Protein AF-A0A956CCH1-F1 (afdb_monomer)

Sequence (397 aa):
MNDLAISIGLFGVAGTAALAYLGRAVFAGRLRSARIERGGSSWLLGRDVQEVGYFALQPFAGACVRLGVGANAITGLSLVLGAAAGVAIALGHLGLAGVLAALSFLGDALDGMVARASGTASNAGELLDAVVDRLVEFFLFAGIYYYLAYTRIGSSLTLLALLGSFMVSHTTAEAERLGVDAPRGLMRRAERAVYMTVGVSAVPIAHWLAARAGASVWIGDLPLFISLGLVGIISNVSTVLRVRAVARSESESERDSKKVVATNGLSLRLLGRHQVAAIVATCIDFGTMVALVELLSVPPELATAVGAVVGGLTNFFMGRRWVFSAESGALPRQALRYALVSLASAGWNTLGEYVVVRALGVQYLLGRIAVAVCVSIGWNFPLHRSFVFGEAKEQTT

Radius of gyration: 37.04 Å; Cα contacts (8 Å, |Δi|>4): 438; chains: 1; bounding box: 84×89×87 Å

Structure (mmCIF, N/CA/C/O backbone):
data_AF-A0A956CCH1-F1
#
_entry.id   AF-A0A956CCH1-F1
#
loop_
_atom_site.group_PDB
_atom_site.id
_atom_site.type_symbol
_atom_site.label_atom_id
_atom_site.label_alt_id
_atom_site.label_comp_id
_atom_site.label_asym_id
_atom_site.label_entity_id
_atom_site.label_seq_id
_atom_site.pdbx_PDB_ins_code
_atom_site.Cartn_x
_atom_site.Cartn_y
_atom_site.Cartn_z
_atom_site.occupancy
_atom_site.B_iso_or_equiv
_atom_site.auth_seq_id
_atom_site.auth_comp_id
_atom_site.auth_asym_id
_atom_site.auth_atom_id
_atom_site.pdbx_PDB_model_num
ATOM 1 N N . MET A 1 1 ? -5.390 15.257 -24.911 1.00 61.72 1 MET A N 1
ATOM 2 C CA . MET A 1 1 ? -5.977 16.507 -24.367 1.00 61.72 1 MET A CA 1
ATOM 3 C C . MET A 1 1 ? -6.985 16.233 -23.254 1.00 61.72 1 MET A C 1
ATOM 5 O O . MET A 1 1 ? -6.911 16.918 -22.244 1.00 61.72 1 MET A O 1
ATOM 9 N N . ASN A 1 2 ? -7.849 15.216 -23.379 1.00 87.62 2 ASN A N 1
ATOM 10 C CA . ASN A 1 2 ? -8.858 14.897 -22.356 1.00 87.62 2 ASN A CA 1
ATOM 11 C C . ASN A 1 2 ? -8.252 14.548 -20.983 1.00 87.62 2 ASN A C 1
ATOM 13 O O . ASN A 1 2 ? -8.661 15.138 -19.991 1.00 87.62 2 ASN A O 1
ATOM 17 N N . ASP A 1 3 ? -7.224 13.693 -20.916 1.00 92.12 3 ASP A N 1
ATOM 18 C CA . ASP A 1 3 ? -6.605 13.319 -19.629 1.00 92.12 3 ASP A CA 1
ATOM 19 C C . ASP A 1 3 ? -5.969 14.496 -18.880 1.00 92.12 3 ASP A C 1
ATOM 21 O O . ASP A 1 3 ? -6.078 14.580 -17.662 1.00 92.12 3 ASP A O 1
ATOM 25 N N . LEU A 1 4 ? -5.359 15.448 -19.593 1.00 95.12 4 LEU A N 1
ATOM 26 C CA . LEU A 1 4 ? -4.789 16.648 -18.976 1.00 95.12 4 LEU A CA 1
ATOM 27 C C . LEU A 1 4 ? -5.873 17.495 -18.298 1.00 95.12 4 LEU A C 1
ATOM 29 O O . LEU A 1 4 ? -5.703 17.915 -17.156 1.00 95.12 4 LEU A O 1
ATOM 33 N N . ALA A 1 5 ? -6.986 17.735 -18.997 1.00 96.19 5 ALA A N 1
ATOM 34 C CA . ALA A 1 5 ? -8.102 18.503 -18.456 1.00 96.19 5 ALA A CA 1
ATOM 35 C C . ALA A 1 5 ? -8.724 17.803 -17.239 1.00 96.19 5 ALA A C 1
ATOM 37 O O . ALA A 1 5 ? -9.024 18.462 -16.246 1.00 96.19 5 ALA A O 1
ATOM 38 N N . ILE A 1 6 ? -8.851 16.472 -17.290 1.00 96.25 6 ILE A N 1
ATOM 39 C CA . ILE A 1 6 ? -9.349 15.665 -16.171 1.00 96.25 6 ILE A CA 1
ATOM 40 C C . ILE A 1 6 ? -8.405 15.769 -14.965 1.00 96.25 6 ILE A C 1
ATOM 42 O O . ILE A 1 6 ? -8.871 16.049 -13.864 1.00 96.25 6 ILE A O 1
ATOM 46 N N . SER A 1 7 ? -7.090 15.624 -15.160 1.00 96.06 7 SER A N 1
ATOM 47 C CA . SER A 1 7 ? -6.101 15.776 -14.085 1.00 96.06 7 SER A CA 1
ATOM 48 C C . SER A 1 7 ? -6.140 17.164 -13.447 1.00 96.06 7 SER A C 1
ATOM 50 O O . SER A 1 7 ? -6.172 17.278 -12.223 1.00 96.06 7 SER A O 1
ATOM 52 N N . ILE A 1 8 ? -6.177 18.228 -14.257 1.00 95.75 8 ILE A N 1
ATOM 53 C CA . ILE A 1 8 ? -6.291 19.605 -13.752 1.00 95.75 8 ILE A CA 1
ATOM 54 C C . ILE A 1 8 ? -7.601 19.778 -12.977 1.00 95.75 8 ILE A C 1
ATOM 56 O O . ILE A 1 8 ? -7.595 20.355 -11.892 1.00 95.75 8 ILE A O 1
ATOM 60 N N . GLY A 1 9 ? -8.708 19.243 -13.498 1.00 95.88 9 GLY A N 1
ATOM 61 C CA . GLY A 1 9 ? -10.004 19.251 -12.827 1.00 95.88 9 GLY A CA 1
ATOM 62 C C . GLY A 1 9 ? -9.962 18.549 -11.470 1.00 95.88 9 GLY A C 1
ATOM 63 O O . GLY A 1 9 ? -10.432 19.110 -10.485 1.00 95.88 9 GLY A O 1
ATOM 64 N N . LEU A 1 10 ? -9.337 17.372 -11.386 1.00 95.00 10 LEU A N 1
ATOM 65 C CA . LEU A 1 10 ? -9.191 16.613 -10.143 1.00 95.00 10 LEU A CA 1
ATOM 66 C C . LEU A 1 10 ? -8.398 17.389 -9.083 1.00 95.00 10 LEU A C 1
ATOM 68 O O . LEU A 1 10 ? -8.865 17.532 -7.951 1.00 95.00 10 LEU A O 1
ATOM 72 N N . PHE A 1 11 ? -7.231 17.937 -9.441 1.00 95.06 11 PHE A N 1
ATOM 73 C CA . PHE A 1 11 ? -6.452 18.773 -8.519 1.00 95.06 11 PHE A CA 1
ATOM 74 C C . PHE A 1 11 ? -7.181 20.072 -8.161 1.00 95.06 11 PHE A C 1
ATOM 76 O O . PHE A 1 11 ? -7.090 20.521 -7.020 1.00 95.06 11 PHE A O 1
ATOM 83 N N . GLY A 1 12 ? -7.943 20.647 -9.094 1.00 95.12 12 GLY A N 1
ATOM 84 C CA . GLY A 1 12 ? -8.810 21.796 -8.845 1.00 95.12 12 GLY A CA 1
ATOM 85 C C . GLY A 1 12 ? -9.878 21.489 -7.795 1.00 95.12 12 GLY A C 1
ATOM 86 O O . GLY A 1 12 ? -9.995 22.217 -6.812 1.00 95.12 12 GLY A O 1
ATOM 87 N N . VAL A 1 13 ? -10.598 20.372 -7.935 1.00 93.19 13 VAL A N 1
ATOM 88 C CA . VAL A 1 13 ? -11.593 19.917 -6.949 1.00 93.19 13 VAL A CA 1
ATOM 89 C C . VAL A 1 13 ? -10.937 19.681 -5.586 1.00 93.19 13 VAL A C 1
ATOM 91 O O . VAL A 1 13 ? -11.406 20.223 -4.585 1.00 93.19 13 VAL A O 1
ATOM 94 N N . ALA A 1 14 ? -9.810 18.967 -5.533 1.00 89.81 14 ALA A N 1
ATOM 95 C CA . ALA A 1 14 ? -9.080 18.742 -4.284 1.00 89.81 14 ALA A CA 1
ATOM 96 C C . ALA A 1 14 ? -8.616 20.060 -3.628 1.00 89.81 14 ALA A C 1
ATOM 98 O O . ALA A 1 14 ? -8.777 20.251 -2.421 1.00 89.81 14 ALA A O 1
ATOM 99 N N . GLY A 1 15 ? -8.100 21.000 -4.426 1.00 90.56 15 GLY A N 1
ATOM 100 C CA . GLY A 1 15 ? -7.677 22.323 -3.971 1.00 90.56 15 GLY A CA 1
ATOM 101 C C . GLY A 1 15 ? -8.838 23.164 -3.441 1.00 90.56 15 GLY A C 1
ATOM 102 O O . GLY A 1 15 ? -8.721 23.767 -2.377 1.00 90.56 15 GLY A O 1
ATOM 103 N N . THR A 1 16 ? -9.988 23.160 -4.121 1.00 91.25 16 THR A N 1
ATOM 104 C CA . THR A 1 16 ? -11.188 23.870 -3.646 1.00 91.25 16 THR A CA 1
ATOM 105 C C . THR A 1 16 ? -11.715 23.299 -2.332 1.00 91.25 16 THR A C 1
ATOM 107 O O . THR A 1 16 ? -12.058 24.073 -1.440 1.00 91.25 16 THR A O 1
ATOM 110 N N . ALA A 1 17 ? -11.706 21.974 -2.155 1.00 87.88 17 ALA A N 1
ATOM 111 C CA . ALA A 1 17 ? -12.078 21.340 -0.891 1.00 87.88 17 ALA A CA 1
ATOM 112 C C . ALA A 1 17 ? -11.123 21.736 0.250 1.00 87.88 17 ALA A C 1
ATOM 114 O O . ALA A 1 17 ? -11.574 22.066 1.350 1.00 87.88 17 ALA A O 1
ATOM 115 N N . ALA A 1 18 ? -9.814 21.772 -0.020 1.00 87.69 18 ALA A N 1
ATOM 116 C CA . ALA A 1 18 ? -8.814 22.217 0.948 1.00 87.69 18 ALA A CA 1
ATOM 117 C C . ALA A 1 18 ? -8.996 23.695 1.331 1.00 87.69 18 ALA A C 1
ATOM 119 O O . ALA A 1 18 ? -8.994 24.026 2.516 1.00 87.69 18 ALA A O 1
ATOM 120 N N . LEU A 1 19 ? -9.224 24.581 0.356 1.00 89.38 19 LEU A N 1
ATOM 121 C CA . LEU A 1 19 ? -9.487 26.003 0.602 1.00 89.38 19 LEU A CA 1
ATOM 122 C C . LEU A 1 19 ? -10.789 26.225 1.381 1.00 89.38 19 LEU A C 1
ATOM 124 O O . LEU A 1 19 ? -10.812 27.022 2.318 1.00 89.38 19 LEU A O 1
ATOM 128 N N . ALA A 1 20 ? -11.855 25.495 1.045 1.00 88.19 20 ALA A N 1
ATOM 129 C CA . ALA A 1 20 ? -13.118 25.548 1.775 1.00 88.19 20 ALA A CA 1
ATOM 130 C C . ALA A 1 20 ? -12.941 25.112 3.238 1.00 88.19 20 ALA A C 1
ATOM 132 O O . ALA A 1 20 ? -13.473 25.755 4.147 1.00 88.19 20 ALA A O 1
ATOM 133 N N . TYR A 1 21 ? -12.150 24.062 3.480 1.00 86.94 21 TYR A N 1
ATOM 134 C CA . TYR A 1 21 ? -11.826 23.628 4.835 1.00 86.94 21 TYR A CA 1
ATOM 135 C C . TYR A 1 21 ? -10.979 24.655 5.592 1.00 86.94 21 TYR A C 1
ATOM 137 O O . TYR A 1 21 ? -11.279 24.947 6.746 1.00 86.94 21 TYR A O 1
ATOM 145 N N . LEU A 1 22 ? -9.963 25.248 4.956 1.00 85.88 22 LEU A N 1
ATOM 146 C CA . LEU A 1 22 ? -9.158 26.312 5.565 1.00 85.88 22 LEU A CA 1
ATOM 147 C C . LEU A 1 22 ? -10.027 27.516 5.948 1.00 85.88 22 LEU A C 1
ATOM 149 O O . LEU A 1 22 ? -9.922 28.009 7.070 1.00 85.88 22 LEU A O 1
ATOM 153 N N . GLY A 1 23 ? -10.942 27.935 5.069 1.00 85.25 23 GLY A N 1
ATOM 154 C CA . GLY A 1 23 ? -11.928 28.973 5.373 1.00 85.25 23 GLY A CA 1
ATOM 155 C C . GLY A 1 23 ? -12.781 28.602 6.586 1.00 85.25 23 GLY A C 1
ATOM 156 O O . GLY A 1 23 ? -12.879 29.371 7.540 1.00 85.25 23 GLY A O 1
ATOM 157 N N . ARG A 1 24 ? -13.328 27.383 6.621 1.00 86.50 24 ARG A N 1
ATOM 158 C CA . ARG A 1 24 ? -14.061 26.885 7.793 1.00 86.50 24 ARG A CA 1
ATOM 159 C C . ARG A 1 24 ? -13.201 26.901 9.060 1.00 86.50 24 ARG A C 1
ATOM 161 O O . ARG A 1 24 ? -13.691 27.331 10.096 1.00 86.50 24 ARG A O 1
ATOM 168 N N . ALA A 1 25 ? -11.951 26.454 8.993 1.00 84.62 25 ALA A N 1
ATOM 169 C CA . ALA A 1 25 ? -11.060 26.397 10.147 1.00 84.62 25 ALA A CA 1
ATOM 170 C C . ALA A 1 25 ? -10.792 27.790 10.737 1.00 84.62 25 ALA A C 1
ATOM 172 O O . ALA A 1 25 ? -10.711 27.922 11.958 1.00 84.62 25 ALA A O 1
ATOM 173 N N . VAL A 1 26 ? -10.709 28.816 9.883 1.00 85.50 26 VAL A N 1
ATOM 174 C CA . VAL A 1 26 ? -10.549 30.220 10.284 1.00 85.50 26 VAL A CA 1
ATOM 175 C C . VAL A 1 26 ? -11.845 30.796 10.869 1.00 85.50 26 VAL A C 1
ATOM 177 O O . VAL A 1 26 ? -11.799 31.430 11.918 1.00 85.50 26 VAL A O 1
ATOM 180 N N . PHE A 1 27 ? -12.997 30.573 10.227 1.00 85.12 27 PHE A N 1
ATOM 181 C CA . PHE A 1 27 ? -14.254 31.249 10.592 1.00 85.12 27 PHE A CA 1
ATOM 182 C C . PHE A 1 27 ? -15.129 30.497 11.606 1.00 85.12 27 PHE A C 1
ATOM 184 O O . PHE A 1 27 ? -15.832 31.122 12.394 1.00 85.12 27 PHE A O 1
ATOM 191 N N . ALA A 1 28 ? -15.115 29.166 11.588 1.00 82.56 28 ALA A N 1
ATOM 192 C CA . ALA A 1 28 ? -15.991 28.299 12.386 1.00 82.56 28 ALA A CA 1
ATOM 193 C C . ALA A 1 28 ? -15.219 27.323 13.297 1.00 82.56 28 ALA A C 1
ATOM 195 O O . ALA A 1 28 ? -15.831 26.499 13.979 1.00 82.56 28 ALA A O 1
ATOM 196 N N . GLY A 1 29 ? -13.885 27.404 13.311 1.00 81.12 29 GLY A N 1
ATOM 197 C CA . GLY A 1 29 ? -13.014 26.512 14.071 1.00 81.12 29 GLY A CA 1
ATOM 198 C C . GLY A 1 29 ? -12.752 25.163 13.389 1.00 81.12 29 GLY A C 1
ATOM 199 O O . GLY A 1 29 ? -13.386 24.777 12.403 1.00 81.12 29 GLY A O 1
ATOM 200 N N . ARG A 1 30 ? -11.766 24.430 13.919 1.00 77.94 30 ARG A N 1
ATOM 201 C CA . ARG A 1 30 ? -11.321 23.132 13.381 1.00 77.94 30 ARG A CA 1
ATOM 202 C C . ARG A 1 30 ? -12.300 22.004 13.700 1.00 77.94 30 ARG A C 1
ATOM 204 O O . ARG A 1 30 ? -12.888 21.962 14.782 1.00 77.94 30 ARG A O 1
ATOM 211 N N . LEU A 1 31 ? -12.412 21.040 12.787 1.00 70.38 31 LEU A N 1
ATOM 212 C CA . LEU A 1 31 ? -13.157 19.806 13.031 1.00 70.38 31 LEU A CA 1
ATOM 213 C C . LEU A 1 31 ? -12.367 18.895 13.977 1.00 70.38 31 LEU A C 1
ATOM 215 O O . LEU A 1 31 ? -11.509 18.128 13.553 1.00 70.38 31 LEU A O 1
ATOM 219 N N . ARG A 1 32 ? -12.684 18.942 15.273 1.00 64.00 32 ARG A N 1
ATOM 220 C CA . ARG A 1 32 ? -12.162 17.964 16.233 1.00 64.00 32 ARG A CA 1
ATOM 221 C C . ARG A 1 32 ? -12.930 16.658 16.089 1.00 64.00 32 ARG A C 1
ATOM 223 O O . ARG A 1 32 ? -14.084 16.564 16.501 1.00 64.00 32 ARG A O 1
ATOM 230 N N . SER A 1 33 ? -12.299 15.646 15.500 1.00 61.84 33 SER A N 1
ATOM 231 C CA . SER A 1 33 ? -12.826 14.282 15.526 1.00 61.84 33 SER A CA 1
ATOM 232 C C . SER A 1 33 ? -11.968 13.406 16.438 1.00 61.84 33 SER A C 1
ATOM 234 O O . SER A 1 33 ? -10.746 13.327 16.296 1.00 61.84 33 SER A O 1
ATOM 236 N N . ALA A 1 34 ? -12.620 12.675 17.347 1.00 56.56 34 ALA A N 1
ATOM 237 C CA . ALA A 1 34 ? -11.957 11.767 18.286 1.00 56.56 34 ALA A CA 1
ATOM 238 C C . ALA A 1 34 ? -11.166 10.629 17.596 1.00 56.56 34 ALA A C 1
ATOM 240 O O . ALA A 1 34 ? -10.420 9.905 18.257 1.00 56.56 34 ALA A O 1
ATOM 241 N N . ARG A 1 35 ? -11.340 10.436 16.276 1.00 61.88 35 ARG A N 1
ATOM 242 C CA . ARG A 1 35 ? -10.569 9.496 15.447 1.00 61.88 35 ARG A CA 1
ATOM 243 C C . ARG A 1 35 ? -9.243 10.100 14.981 1.00 61.88 35 ARG A C 1
ATOM 245 O O . ARG A 1 35 ? -8.232 9.418 15.081 1.00 61.88 35 ARG A O 1
ATOM 252 N N . ILE A 1 36 ? -9.226 11.356 14.525 1.00 59.16 36 ILE A N 1
ATOM 253 C CA . ILE A 1 36 ? -7.994 12.052 14.095 1.00 59.16 36 ILE A CA 1
ATOM 254 C C . ILE A 1 36 ? -7.072 12.292 15.301 1.00 59.16 36 ILE A C 1
ATOM 256 O O . ILE A 1 36 ? -5.852 12.151 15.204 1.00 59.16 36 ILE A O 1
ATOM 260 N N . GLU A 1 37 ? -7.657 12.554 16.472 1.00 59.38 37 GLU A N 1
ATOM 261 C CA . GLU A 1 37 ? -6.903 12.699 17.722 1.00 59.38 37 GLU A CA 1
ATOM 262 C C . GLU A 1 37 ? -6.264 11.376 18.185 1.00 59.38 37 GLU A C 1
ATOM 264 O O . GLU A 1 37 ? -5.106 11.378 18.603 1.00 59.38 37 GLU A O 1
ATOM 269 N N . ARG A 1 38 ? -6.961 10.236 18.036 1.00 53.22 38 ARG A N 1
ATOM 270 C CA . ARG A 1 38 ? -6.444 8.898 18.400 1.00 53.22 38 ARG A CA 1
ATOM 271 C C . ARG A 1 38 ? -5.533 8.265 17.343 1.00 53.22 38 ARG A C 1
ATOM 273 O O . ARG A 1 38 ? -4.590 7.561 17.696 1.00 53.22 38 ARG A O 1
ATOM 280 N N . GLY A 1 39 ? -5.787 8.517 16.059 1.00 55.28 39 GLY A N 1
ATOM 281 C CA . GLY A 1 39 ? -5.059 7.923 14.933 1.00 55.28 39 GLY A CA 1
ATOM 282 C C . GLY A 1 39 ? -3.636 8.459 14.763 1.00 55.28 39 GLY A C 1
ATOM 283 O O . GLY A 1 39 ? -2.799 7.800 14.150 1.00 55.28 39 GLY A O 1
ATOM 284 N N . GLY A 1 40 ? -3.324 9.629 15.328 1.00 54.72 40 GLY A N 1
ATOM 285 C CA . GLY A 1 40 ? -2.026 10.292 15.182 1.00 54.72 40 GLY A CA 1
ATOM 286 C C . GLY A 1 40 ? -1.770 10.802 13.757 1.00 54.72 40 GLY A C 1
ATOM 287 O O . GLY A 1 40 ? -2.307 10.275 12.783 1.00 54.72 40 GLY A O 1
ATOM 288 N N . SER A 1 41 ? -0.933 11.828 13.626 1.00 56.06 41 SER A N 1
ATOM 289 C CA . SER A 1 41 ? -0.461 12.335 12.333 1.00 56.06 41 SER A CA 1
ATOM 290 C C . SER A 1 41 ? 0.747 11.548 11.839 1.00 56.06 41 SER A C 1
ATOM 292 O O . SER A 1 41 ? 1.597 11.148 12.635 1.00 56.06 41 SER A O 1
ATOM 294 N N . SER A 1 42 ? 0.835 11.362 10.526 1.00 61.81 42 SER A N 1
ATOM 295 C CA . SER A 1 42 ? 2.090 11.021 9.855 1.00 61.81 42 SER A CA 1
ATOM 296 C C . SER A 1 42 ? 2.764 12.295 9.356 1.00 61.81 42 SER A C 1
ATOM 298 O O . SER A 1 42 ? 2.157 13.367 9.359 1.00 61.81 42 SER A O 1
ATOM 300 N N . TRP A 1 43 ? 4.017 12.172 8.926 1.00 55.88 43 TRP A N 1
ATOM 301 C CA . TRP A 1 43 ? 4.762 13.258 8.302 1.00 55.88 43 TRP A CA 1
ATOM 302 C C . TRP A 1 43 ? 4.056 13.814 7.052 1.00 55.88 43 TRP A C 1
ATOM 304 O O . TRP A 1 43 ? 4.167 15.010 6.804 1.00 55.88 43 TRP A O 1
ATOM 314 N N . LEU A 1 44 ? 3.284 12.995 6.313 1.00 57.22 44 LEU A N 1
ATOM 315 C CA . LEU A 1 44 ? 2.642 13.435 5.063 1.00 57.22 44 LEU A CA 1
ATOM 316 C C . LEU A 1 44 ? 1.105 13.532 5.105 1.00 57.22 44 LEU A C 1
ATOM 318 O O . LEU A 1 44 ? 0.548 14.540 4.676 1.00 57.22 44 LEU A O 1
ATOM 322 N N . LEU A 1 45 ? 0.396 12.551 5.681 1.00 68.06 45 LEU A N 1
ATOM 323 C CA . LEU A 1 45 ? -1.021 12.720 6.053 1.00 68.06 45 LEU A CA 1
ATOM 324 C C . LEU A 1 45 ? -1.094 13.395 7.426 1.00 68.06 45 LEU A C 1
ATOM 326 O O . LEU A 1 45 ? -1.352 12.767 8.461 1.00 68.06 45 LEU A O 1
ATOM 330 N N . GLY A 1 46 ? -0.805 14.696 7.415 1.00 71.75 46 GLY A N 1
ATOM 331 C CA . GLY A 1 46 ? -0.984 15.569 8.566 1.00 71.75 46 GLY A CA 1
ATOM 332 C C . GLY A 1 46 ? -2.452 15.633 8.993 1.00 71.75 46 GLY A C 1
ATOM 333 O O . GLY A 1 46 ? -3.359 15.300 8.224 1.00 71.75 46 GLY A O 1
ATOM 334 N N . ARG A 1 47 ? -2.694 16.085 10.229 1.00 74.94 47 ARG A N 1
ATOM 335 C CA . ARG A 1 47 ? -4.061 16.242 10.760 1.00 74.94 47 ARG A CA 1
ATOM 336 C C . ARG A 1 47 ? -4.925 17.094 9.834 1.00 74.94 47 ARG A C 1
ATOM 338 O O . ARG A 1 47 ? -6.050 16.709 9.548 1.00 74.94 47 ARG A O 1
ATOM 345 N N . ASP A 1 48 ? -4.357 18.167 9.291 1.00 77.38 48 ASP A N 1
ATOM 346 C CA . ASP A 1 48 ? -5.074 19.095 8.415 1.00 77.38 48 ASP A CA 1
ATOM 347 C C . ASP A 1 48 ? -5.631 18.393 7.162 1.00 77.38 48 ASP A C 1
ATOM 349 O O . ASP A 1 48 ? -6.791 18.581 6.815 1.00 77.38 48 ASP A O 1
ATOM 353 N N . VAL A 1 49 ? -4.855 17.507 6.522 1.00 78.69 49 VAL A N 1
ATOM 354 C CA . VAL A 1 49 ? -5.292 16.767 5.319 1.00 78.69 49 VAL A CA 1
ATOM 355 C C . VAL A 1 49 ? -6.416 15.780 5.647 1.00 78.69 49 VAL A C 1
ATOM 357 O O . VAL A 1 49 ? -7.374 15.646 4.885 1.00 78.69 49 VAL A O 1
ATOM 360 N N . GLN A 1 50 ? -6.331 15.105 6.796 1.00 79.75 50 GLN A N 1
ATOM 361 C CA . GLN A 1 50 ? -7.387 14.195 7.254 1.00 79.75 50 GLN A CA 1
ATOM 362 C C . GLN A 1 50 ? -8.682 14.949 7.564 1.00 79.75 50 GLN A C 1
ATOM 364 O O . GLN A 1 50 ? -9.770 14.471 7.242 1.00 79.75 50 GLN A O 1
ATOM 369 N N . GLU A 1 51 ? -8.571 16.134 8.166 1.00 83.12 51 GLU A N 1
ATOM 370 C CA . GLU A 1 51 ? -9.716 16.984 8.471 1.00 83.12 51 GLU A CA 1
ATOM 371 C C . GLU A 1 51 ? -10.399 17.500 7.192 1.00 83.12 51 GLU A C 1
ATOM 373 O O . GLU A 1 51 ? -11.629 17.479 7.129 1.00 83.12 51 GLU A O 1
ATOM 378 N N . VAL A 1 52 ? -9.633 17.868 6.152 1.00 85.38 52 VAL A N 1
ATOM 379 C CA . VAL A 1 52 ? -10.175 18.221 4.821 1.00 85.38 52 VAL A CA 1
ATOM 380 C C . VAL A 1 52 ? -10.994 17.066 4.246 1.00 85.38 52 VAL A C 1
ATOM 382 O O . VAL A 1 52 ? -12.133 17.268 3.826 1.00 85.38 52 VAL A O 1
ATOM 385 N N . GLY A 1 53 ? -10.437 15.849 4.241 1.00 84.44 53 GLY A N 1
ATOM 386 C CA . GLY A 1 53 ? -11.130 14.668 3.721 1.00 84.44 53 GLY A CA 1
ATOM 387 C C . GLY A 1 53 ? -12.417 14.369 4.490 1.00 84.44 53 GLY A C 1
ATOM 388 O O . GLY A 1 53 ? -13.468 14.152 3.890 1.00 84.44 53 GLY A O 1
ATOM 389 N N . TYR A 1 54 ? -12.366 14.439 5.822 1.00 85.00 54 TYR A N 1
ATOM 390 C CA . TYR A 1 54 ? -13.539 14.216 6.665 1.00 85.00 54 TYR A CA 1
ATOM 391 C C . TYR A 1 54 ? -14.618 15.281 6.443 1.00 85.00 54 TYR A C 1
ATOM 393 O O . TYR A 1 54 ? -15.796 14.947 6.332 1.00 85.00 54 TYR A O 1
ATOM 401 N N . PHE A 1 55 ? -14.221 16.553 6.333 1.00 86.81 55 PHE A N 1
ATOM 402 C CA . PHE A 1 55 ? -15.121 17.658 6.006 1.00 86.81 55 PHE A CA 1
ATOM 403 C C . PHE A 1 55 ? -15.820 17.441 4.664 1.00 86.81 55 PHE A C 1
ATOM 405 O O . PHE A 1 55 ? -17.041 17.569 4.581 1.00 86.81 55 PHE A O 1
ATOM 412 N N . ALA A 1 56 ? -15.051 17.079 3.634 1.00 88.06 56 ALA A N 1
ATOM 413 C CA . ALA A 1 56 ? -15.575 16.842 2.297 1.00 88.06 56 ALA A CA 1
ATOM 414 C C . ALA A 1 56 ? -16.558 15.663 2.272 1.00 88.06 56 ALA A C 1
ATOM 416 O O . ALA A 1 56 ? -17.584 15.752 1.606 1.00 88.06 56 ALA A O 1
ATOM 417 N N . LEU A 1 57 ? -16.284 14.589 3.022 1.00 90.44 57 LEU A N 1
ATOM 418 C CA . LEU A 1 57 ? -17.096 13.366 3.032 1.00 90.44 57 LEU A CA 1
ATOM 419 C C . LEU A 1 57 ? -18.314 13.412 3.959 1.00 90.44 57 LEU A C 1
ATOM 421 O O . LEU A 1 57 ? -19.291 12.707 3.714 1.00 90.44 57 LEU A O 1
ATOM 425 N N . GLN A 1 58 ? -18.299 14.237 5.005 1.00 90.06 58 GLN A N 1
ATOM 426 C CA . GLN A 1 58 ? -19.387 14.325 5.983 1.00 90.06 58 GLN A CA 1
ATOM 427 C C . GLN A 1 58 ? -20.795 14.525 5.377 1.00 90.06 58 GLN A C 1
ATOM 429 O O . GLN A 1 58 ? -21.706 13.803 5.799 1.00 90.06 58 GLN A O 1
ATOM 434 N N . PRO A 1 59 ? -21.030 15.438 4.407 1.00 90.50 59 PRO A N 1
ATOM 435 C CA . PRO A 1 59 ? -22.354 15.576 3.795 1.00 90.50 59 PRO A CA 1
ATOM 436 C C . PRO A 1 59 ? -22.778 14.321 3.021 1.00 90.50 59 PRO A C 1
ATOM 438 O O . PRO A 1 59 ? -23.946 13.934 3.084 1.00 90.50 59 PRO A O 1
ATOM 441 N N . PHE A 1 60 ? -21.838 13.648 2.353 1.00 92.75 60 PHE A N 1
ATOM 442 C CA . PHE A 1 60 ? -22.106 12.414 1.613 1.00 92.75 60 PHE A CA 1
ATOM 443 C C . PHE A 1 60 ? -22.428 11.254 2.552 1.00 92.75 60 PHE A C 1
ATOM 445 O O . PHE A 1 60 ? -23.393 10.536 2.313 1.00 92.75 60 PHE A O 1
ATOM 452 N N . ALA A 1 61 ? -21.709 11.127 3.671 1.00 92.12 61 ALA A N 1
ATOM 453 C CA . ALA A 1 61 ? -22.012 10.124 4.689 1.00 92.12 61 ALA A CA 1
ATOM 454 C C . ALA A 1 61 ? -23.441 10.296 5.225 1.00 92.12 61 ALA A C 1
ATOM 456 O O . ALA A 1 61 ? -24.201 9.332 5.289 1.00 92.12 61 ALA A O 1
ATOM 457 N N . GLY A 1 62 ? -23.842 11.534 5.539 1.00 91.00 62 GLY A N 1
ATOM 458 C CA . GLY A 1 62 ? -25.207 11.835 5.976 1.00 91.00 62 GLY A CA 1
ATOM 459 C C . GLY A 1 62 ? -26.265 11.520 4.913 1.00 91.00 62 GLY A C 1
ATOM 460 O O . GLY A 1 62 ? -27.331 11.004 5.246 1.00 91.00 62 GLY A O 1
ATOM 461 N N . ALA A 1 63 ? -25.976 11.792 3.638 1.00 93.06 63 ALA A N 1
ATOM 462 C CA . ALA A 1 63 ? -26.865 11.447 2.531 1.00 93.06 63 ALA A CA 1
ATOM 463 C C . ALA A 1 63 ? -27.017 9.925 2.366 1.00 93.06 63 ALA A C 1
ATOM 465 O O . ALA A 1 63 ? -28.143 9.442 2.282 1.00 93.06 63 ALA A O 1
ATOM 466 N N . CYS A 1 64 ? -25.919 9.164 2.399 1.00 93.38 64 CYS A N 1
ATOM 467 C CA . CYS A 1 64 ? -25.943 7.700 2.313 1.00 93.38 64 CYS A CA 1
ATOM 468 C C . CYS A 1 64 ? -26.775 7.068 3.435 1.00 93.38 64 CYS A C 1
ATOM 470 O O . CYS A 1 64 ? -27.604 6.204 3.157 1.00 93.38 64 CYS A O 1
ATOM 472 N N . VAL A 1 65 ? -26.616 7.545 4.675 1.00 93.19 65 VAL A N 1
ATOM 473 C CA . VAL A 1 65 ? -27.404 7.072 5.827 1.00 93.19 65 VAL A CA 1
ATOM 474 C C . VAL A 1 65 ? -28.896 7.350 5.624 1.00 93.19 65 VAL A C 1
ATOM 476 O O . VAL A 1 65 ? -29.719 6.466 5.837 1.00 93.19 65 VAL A O 1
ATOM 479 N N . ARG A 1 66 ? -29.264 8.553 5.158 1.00 93.56 66 ARG A N 1
ATOM 480 C CA . ARG A 1 66 ? -30.670 8.912 4.880 1.00 93.56 66 ARG A CA 1
ATOM 481 C C . ARG A 1 66 ? -31.286 8.089 3.749 1.00 93.56 66 ARG A C 1
ATOM 483 O O . ARG A 1 66 ? -32.478 7.815 3.788 1.00 93.56 66 ARG A O 1
ATOM 490 N N . LEU A 1 67 ? -30.484 7.725 2.751 1.00 93.69 67 LEU A N 1
ATOM 491 C CA . LEU A 1 67 ? -30.903 6.918 1.605 1.00 93.69 67 LEU A CA 1
ATOM 492 C C . LEU A 1 67 ? -30.875 5.406 1.887 1.00 93.69 67 LEU A C 1
ATOM 494 O O . LEU A 1 67 ? -31.243 4.628 1.013 1.00 93.69 67 LEU A O 1
ATOM 498 N N . GLY A 1 68 ? -30.435 4.975 3.075 1.00 91.56 68 GLY A N 1
ATOM 499 C CA . GLY A 1 68 ? -30.334 3.556 3.426 1.00 91.56 68 GLY A CA 1
ATOM 500 C C . GLY A 1 68 ? -29.252 2.797 2.650 1.00 91.56 68 GLY A C 1
ATOM 501 O O . GLY A 1 68 ? -29.337 1.578 2.511 1.00 91.56 68 GLY A O 1
ATOM 502 N N . VAL A 1 69 ? -28.236 3.491 2.127 1.00 93.69 69 VAL A N 1
ATOM 503 C CA . VAL A 1 69 ? -27.117 2.856 1.417 1.00 93.69 69 VAL A CA 1
ATOM 504 C C . VAL A 1 69 ? -26.212 2.162 2.435 1.00 93.69 69 VAL A C 1
ATOM 506 O O . VAL A 1 69 ? -25.624 2.813 3.297 1.00 93.69 69 VAL A O 1
ATOM 509 N N . GLY A 1 70 ? -26.091 0.837 2.338 1.00 91.38 70 GLY A N 1
ATOM 510 C CA . GLY A 1 70 ? -25.263 0.045 3.250 1.00 91.38 70 GLY A CA 1
ATOM 511 C C . GLY A 1 70 ? -23.758 0.231 3.022 1.00 91.38 70 GLY A C 1
ATOM 512 O O . GLY A 1 70 ? -23.313 0.370 1.884 1.00 91.38 70 GLY A O 1
ATOM 513 N N . ALA A 1 71 ? -22.964 0.156 4.096 1.00 93.25 71 ALA A N 1
ATOM 514 C CA . ALA A 1 71 ? -21.502 0.292 4.039 1.00 93.25 71 ALA A CA 1
ATOM 515 C C . ALA A 1 71 ? -20.853 -0.712 3.067 1.00 93.25 71 ALA A C 1
ATOM 517 O O . ALA A 1 71 ? -20.107 -0.304 2.188 1.00 93.25 71 ALA A O 1
ATOM 518 N N . ASN A 1 72 ? -21.245 -1.991 3.114 1.00 93.19 72 ASN A N 1
ATOM 519 C CA . ASN A 1 72 ? -20.706 -3.023 2.216 1.00 93.19 72 ASN A CA 1
ATOM 520 C C . ASN A 1 72 ? -20.958 -2.728 0.724 1.00 93.19 72 ASN A C 1
ATOM 522 O O . ASN A 1 72 ? -20.176 -3.151 -0.126 1.00 93.19 72 ASN A O 1
ATOM 526 N N . ALA A 1 73 ? -22.044 -2.020 0.386 1.00 93.62 73 ALA A N 1
ATOM 527 C CA . ALA A 1 73 ? -22.313 -1.616 -0.994 1.00 93.62 73 ALA A CA 1
ATOM 528 C C . ALA A 1 73 ? -21.334 -0.525 -1.452 1.00 93.62 73 ALA A C 1
ATOM 530 O O . ALA A 1 73 ? -20.874 -0.550 -2.592 1.00 93.62 73 ALA A O 1
ATOM 531 N N . ILE A 1 74 ? -20.981 0.394 -0.548 1.00 95.62 74 ILE A N 1
ATOM 532 C CA . ILE A 1 74 ? -19.962 1.421 -0.785 1.00 95.62 74 ILE A CA 1
ATOM 533 C C . ILE A 1 74 ? -18.592 0.753 -0.944 1.00 95.62 74 ILE A C 1
ATOM 535 O O . ILE A 1 74 ? -17.927 1.009 -1.942 1.00 95.62 74 ILE A O 1
ATOM 539 N N . THR A 1 75 ? -18.224 -0.181 -0.062 1.00 94.88 75 THR A N 1
ATOM 540 C CA . THR A 1 75 ? -16.984 -0.970 -0.175 1.00 94.88 75 THR A CA 1
ATOM 541 C C . THR A 1 75 ? -16.909 -1.722 -1.514 1.00 94.88 75 THR A C 1
ATOM 543 O O . THR A 1 75 ? -15.891 -1.694 -2.206 1.00 94.88 75 THR A O 1
ATOM 546 N N . GLY A 1 76 ? -18.010 -2.352 -1.944 1.00 95.75 76 GLY A N 1
ATOM 547 C CA . GLY A 1 76 ? -18.096 -3.025 -3.244 1.00 95.75 76 GLY A CA 1
ATOM 548 C C . GLY A 1 76 ? -17.938 -2.073 -4.435 1.00 95.75 76 GLY A C 1
ATOM 549 O O . GLY A 1 76 ? -17.234 -2.393 -5.393 1.00 95.75 76 GLY A O 1
ATOM 550 N N . LEU A 1 77 ? -18.533 -0.879 -4.371 1.00 96.31 77 LEU A N 1
ATOM 551 C CA . LEU A 1 77 ? -18.339 0.159 -5.385 1.00 96.31 77 LEU A CA 1
ATOM 552 C C . LEU A 1 77 ? -16.877 0.630 -5.426 1.00 96.31 77 LEU A C 1
ATOM 554 O O . LEU A 1 77 ? -16.312 0.757 -6.512 1.00 96.31 77 LEU A O 1
ATOM 558 N N . SER A 1 78 ? -16.241 0.822 -4.267 1.00 95.88 78 SER A N 1
ATOM 559 C CA . SER A 1 78 ? -14.822 1.184 -4.163 1.00 95.88 78 SER A CA 1
ATOM 560 C C . SER A 1 78 ? -13.914 0.150 -4.829 1.00 95.88 78 SER A C 1
ATOM 562 O O . SER A 1 78 ? -12.957 0.537 -5.503 1.00 95.88 78 SER A O 1
ATOM 564 N N . LEU A 1 79 ? -14.234 -1.146 -4.715 1.00 97.44 79 LEU A N 1
ATOM 565 C CA . LEU A 1 79 ? -13.521 -2.220 -5.413 1.00 97.44 79 LEU A CA 1
ATOM 566 C C . LEU A 1 79 ? -13.633 -2.086 -6.935 1.00 97.44 79 LEU A C 1
ATOM 568 O O . LEU A 1 79 ? -12.621 -2.142 -7.634 1.00 97.44 79 LEU A O 1
ATOM 572 N N . VAL A 1 80 ? -14.853 -1.895 -7.447 1.00 98.19 80 VAL A N 1
ATOM 573 C CA . VAL A 1 80 ? -15.105 -1.750 -8.891 1.00 98.19 80 VAL A CA 1
ATOM 574 C C . VAL A 1 80 ? -14.383 -0.523 -9.443 1.00 98.19 80 VAL A C 1
ATOM 576 O O . VAL A 1 80 ? -13.725 -0.613 -10.478 1.00 98.19 80 VAL A O 1
ATOM 579 N N . LEU A 1 81 ? -14.449 0.606 -8.734 1.00 98.19 81 LEU A N 1
ATOM 580 C CA . LEU A 1 81 ? -13.751 1.834 -9.111 1.00 98.19 81 LEU A CA 1
ATOM 581 C C . LEU A 1 81 ? -12.229 1.656 -9.089 1.00 98.19 81 LEU A C 1
ATOM 583 O O . LEU A 1 81 ? -11.557 2.097 -10.017 1.00 98.19 81 LEU A O 1
ATOM 587 N N . GLY A 1 82 ? -11.682 0.969 -8.082 1.00 97.88 82 GLY A N 1
ATOM 588 C CA . GLY A 1 82 ? -10.251 0.671 -7.991 1.00 97.88 82 GLY A CA 1
ATOM 589 C C . GLY A 1 82 ? -9.760 -0.261 -9.104 1.00 97.88 82 GLY A C 1
ATOM 590 O O . GLY A 1 82 ? -8.717 -0.013 -9.710 1.00 97.88 82 GLY A O 1
ATOM 591 N N . ALA A 1 83 ? -10.538 -1.293 -9.440 1.00 98.44 83 ALA A N 1
ATOM 592 C CA . ALA A 1 83 ? -10.253 -2.175 -10.569 1.00 98.44 83 ALA A CA 1
ATOM 593 C C . ALA A 1 83 ? -10.306 -1.419 -11.907 1.00 98.44 83 ALA A C 1
ATOM 595 O O . ALA A 1 83 ? -9.389 -1.531 -12.723 1.00 98.44 83 ALA A O 1
ATOM 596 N N . ALA A 1 84 ? -11.339 -0.595 -12.109 1.00 98.56 84 ALA A N 1
ATOM 597 C CA . ALA A 1 84 ? -11.472 0.255 -13.288 1.00 98.56 84 ALA A CA 1
ATOM 598 C C . ALA A 1 84 ? -10.326 1.275 -13.394 1.00 98.56 84 ALA A C 1
ATOM 600 O O . ALA A 1 84 ? -9.819 1.505 -14.490 1.00 98.56 84 ALA A O 1
ATOM 601 N N . ALA A 1 85 ? -9.870 1.834 -12.268 1.00 98.50 85 ALA A N 1
ATOM 602 C CA . ALA A 1 85 ? -8.688 2.687 -12.221 1.00 98.50 85 ALA A CA 1
ATOM 603 C C . ALA A 1 85 ? -7.442 1.922 -12.684 1.00 98.50 85 ALA A C 1
ATOM 605 O O . ALA A 1 85 ? -6.736 2.406 -13.559 1.00 98.50 85 ALA A O 1
ATOM 606 N N . GLY A 1 86 ? -7.209 0.706 -12.178 1.00 98.38 86 GLY A N 1
ATOM 607 C CA . GLY A 1 86 ? -6.106 -0.154 -12.623 1.00 98.38 86 GLY A CA 1
ATOM 608 C C . GLY A 1 86 ? -6.111 -0.409 -14.135 1.00 98.38 86 GLY A C 1
ATOM 609 O O . GLY A 1 86 ? -5.085 -0.247 -14.796 1.00 98.38 86 GLY A O 1
ATOM 610 N N . VAL A 1 87 ? -7.276 -0.727 -14.708 1.00 98.56 87 VAL A N 1
ATOM 611 C CA . VAL A 1 87 ? -7.436 -0.900 -16.164 1.00 98.56 87 VAL A CA 1
ATOM 612 C C . VAL A 1 87 ? -7.162 0.405 -16.915 1.00 98.56 87 VAL A C 1
ATOM 614 O O . VAL A 1 87 ? -6.422 0.401 -17.896 1.00 98.56 87 VAL A O 1
ATOM 617 N N . ALA A 1 88 ? -7.701 1.534 -16.447 1.00 98.31 88 ALA A N 1
ATOM 618 C CA . ALA A 1 88 ? -7.455 2.838 -17.057 1.00 98.31 88 ALA A CA 1
ATOM 619 C C . ALA A 1 88 ? -5.963 3.213 -17.035 1.00 98.31 88 ALA A C 1
ATOM 621 O O . ALA A 1 88 ? -5.464 3.740 -18.028 1.00 98.31 88 ALA A O 1
ATOM 622 N N . ILE A 1 89 ? -5.234 2.880 -15.959 1.00 98.44 89 ILE A N 1
ATOM 623 C CA . ILE A 1 89 ? -3.777 3.063 -15.897 1.00 98.44 89 ILE A CA 1
ATOM 624 C C . ILE A 1 89 ? -3.087 2.213 -16.960 1.00 98.44 89 ILE A C 1
ATOM 626 O O . ILE A 1 89 ? -2.295 2.751 -17.730 1.00 98.44 89 ILE A O 1
ATOM 630 N N . ALA A 1 90 ? -3.405 0.917 -17.038 1.00 97.94 90 ALA A N 1
ATOM 631 C CA . ALA A 1 90 ? -2.790 0.006 -18.007 1.00 97.94 90 ALA A CA 1
ATOM 632 C C . ALA A 1 90 ? -2.974 0.478 -19.459 1.00 97.94 90 ALA A C 1
ATOM 634 O O . ALA A 1 90 ? -2.083 0.300 -20.285 1.00 97.94 90 ALA A O 1
ATOM 635 N N . LEU A 1 91 ? -4.117 1.102 -19.759 1.00 97.19 91 LEU A N 1
ATOM 636 C CA . LEU A 1 91 ? -4.440 1.658 -21.076 1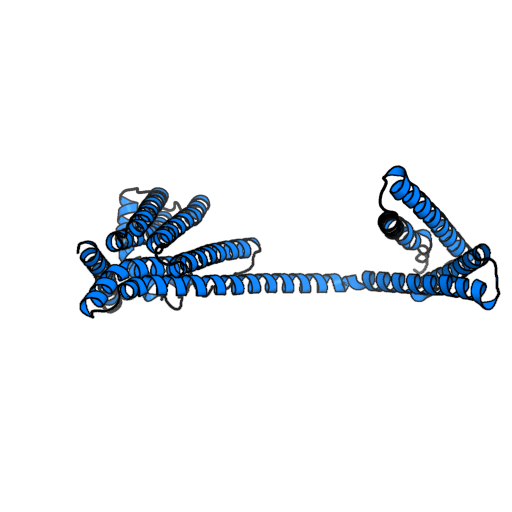.00 97.19 91 LEU A CA 1
ATOM 637 C C . LEU A 1 91 ? -3.868 3.070 -21.313 1.00 97.19 91 LEU A C 1
ATOM 639 O O . LEU A 1 91 ? -4.037 3.620 -22.398 1.00 97.19 91 LEU A O 1
ATOM 643 N N . GLY A 1 92 ? -3.202 3.671 -20.322 1.00 96.00 92 GLY A N 1
ATOM 644 C CA . GLY A 1 92 ? -2.610 5.010 -20.418 1.00 96.00 92 GLY A CA 1
ATOM 645 C C . GLY A 1 92 ? -3.589 6.174 -20.216 1.00 96.00 92 GLY A C 1
ATOM 646 O O . GLY A 1 92 ? -3.204 7.329 -20.396 1.00 96.00 92 GLY A O 1
ATOM 647 N N . HIS A 1 93 ? -4.829 5.911 -19.795 1.00 97.25 93 HIS A N 1
ATOM 648 C CA . HIS A 1 93 ? -5.838 6.927 -19.466 1.00 97.25 93 HIS A CA 1
ATOM 649 C C . HIS A 1 93 ? -5.662 7.451 -18.033 1.00 97.25 93 HIS A C 1
ATOM 651 O O . HIS A 1 93 ? -6.499 7.240 -17.153 1.00 97.25 93 HIS A O 1
ATOM 657 N N . LEU A 1 94 ? -4.524 8.099 -17.774 1.00 97.25 94 LEU A N 1
ATOM 658 C CA . LEU A 1 94 ? -4.061 8.405 -16.415 1.00 97.25 94 LEU A CA 1
ATOM 659 C C . LEU A 1 94 ? -4.873 9.492 -15.696 1.00 97.25 94 LEU A C 1
ATOM 661 O O . LEU A 1 94 ? -4.959 9.472 -14.469 1.00 97.25 94 LEU A O 1
ATOM 665 N N . GLY A 1 95 ? -5.496 10.418 -16.429 1.00 96.06 95 GLY A N 1
ATOM 666 C CA . GLY A 1 95 ? -6.370 11.430 -15.834 1.00 96.06 95 GLY A CA 1
ATOM 667 C C . GLY A 1 95 ? -7.656 10.794 -15.314 1.00 96.06 95 GLY A C 1
ATOM 668 O O . GLY A 1 95 ? -8.017 10.971 -14.149 1.00 96.06 95 GLY A O 1
ATOM 669 N N . LEU A 1 96 ? -8.309 9.980 -16.154 1.00 97.25 96 LEU A N 1
ATOM 670 C CA . LEU A 1 96 ? -9.472 9.182 -15.751 1.00 97.25 96 LEU A CA 1
ATOM 671 C C . LEU A 1 96 ? -9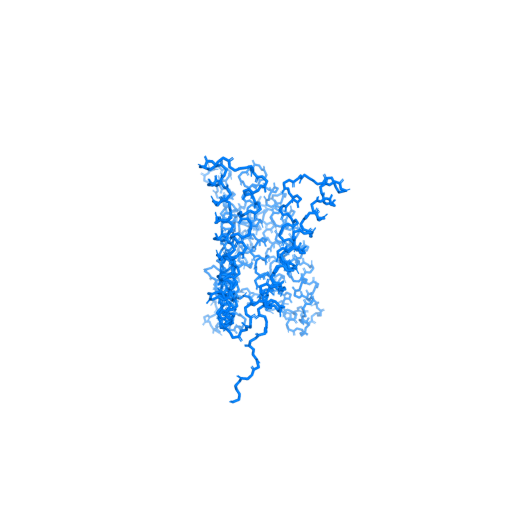.128 8.223 -14.603 1.00 97.25 96 LEU A C 1
ATOM 673 O O . LEU A 1 96 ? -9.868 8.151 -13.622 1.00 97.25 96 LEU A O 1
ATOM 677 N N . ALA A 1 97 ? -7.995 7.524 -14.698 1.00 98.00 97 ALA A N 1
ATOM 678 C CA . ALA A 1 97 ? -7.519 6.642 -13.641 1.00 98.00 97 ALA A CA 1
ATOM 679 C C . ALA A 1 97 ? -7.353 7.367 -12.303 1.00 98.00 97 ALA A C 1
ATOM 681 O O . ALA A 1 97 ? -7.754 6.837 -11.271 1.00 98.00 97 ALA A O 1
ATOM 682 N N . GLY A 1 98 ? -6.804 8.585 -12.324 1.00 97.12 98 GLY A N 1
ATOM 683 C CA . GLY A 1 98 ? -6.668 9.433 -11.146 1.00 97.12 98 GLY A CA 1
ATOM 684 C C . GLY A 1 98 ? -8.003 9.717 -10.46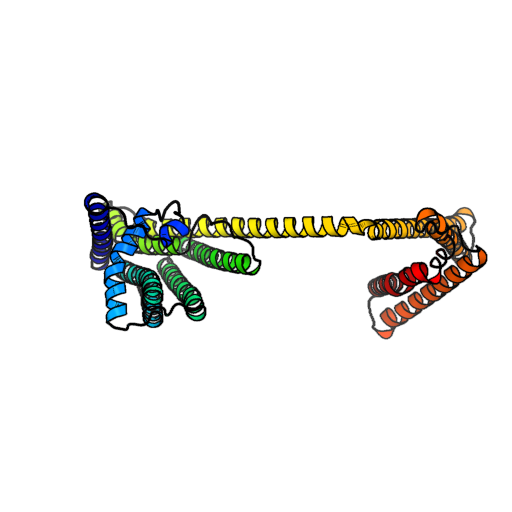1 1.00 97.12 98 GLY A C 1
ATOM 685 O O . GLY A 1 98 ? -8.120 9.572 -9.246 1.00 97.12 98 GLY A O 1
ATOM 686 N N . VAL A 1 99 ? -9.036 10.051 -11.241 1.00 97.31 99 VAL A N 1
ATOM 687 C CA . VAL A 1 99 ? -10.393 10.286 -10.718 1.00 97.31 99 VAL A CA 1
ATOM 688 C C . VAL A 1 99 ? -10.988 9.006 -10.139 1.00 97.31 99 VAL A C 1
ATOM 690 O O . VAL A 1 99 ? -11.502 9.025 -9.024 1.00 97.31 99 VAL A O 1
ATOM 693 N N . LEU A 1 100 ? -10.899 7.887 -10.861 1.00 98.25 100 LEU A N 1
ATOM 694 C CA . LEU A 1 100 ? -11.428 6.600 -10.402 1.00 98.25 100 LEU A CA 1
ATOM 695 C C . LEU A 1 100 ? -10.732 6.122 -9.118 1.00 98.25 100 LEU A C 1
ATOM 697 O O . LEU A 1 100 ? -11.404 5.691 -8.182 1.00 98.25 100 LEU A O 1
ATOM 701 N N . ALA A 1 101 ? -9.405 6.262 -9.039 1.00 97.62 101 ALA A N 1
ATOM 702 C CA . ALA A 1 101 ? -8.620 5.938 -7.851 1.00 97.62 101 ALA A CA 1
ATOM 703 C C . ALA A 1 101 ? -8.975 6.851 -6.668 1.00 97.62 101 ALA A C 1
ATOM 705 O O . ALA A 1 101 ? -9.166 6.362 -5.556 1.00 97.62 101 ALA A O 1
ATOM 706 N N . ALA A 1 102 ? -9.139 8.159 -6.904 1.00 95.75 102 ALA A N 1
ATOM 707 C CA . ALA A 1 102 ? -9.561 9.102 -5.872 1.00 95.75 102 ALA A CA 1
ATOM 708 C C . ALA A 1 102 ? -10.965 8.779 -5.340 1.00 95.75 102 ALA A C 1
ATOM 710 O O . ALA A 1 102 ? -11.171 8.779 -4.130 1.00 95.75 102 ALA A O 1
ATOM 711 N N . LEU A 1 103 ? -11.922 8.464 -6.219 1.00 96.00 103 LEU A N 1
ATOM 712 C CA . LEU A 1 103 ? -13.275 8.069 -5.817 1.00 96.00 103 LEU A CA 1
ATOM 713 C C . LEU A 1 103 ? -13.287 6.741 -5.052 1.00 96.00 103 LEU A C 1
ATOM 715 O O . LEU A 1 103 ? -13.996 6.636 -4.057 1.00 96.00 103 LEU A O 1
ATOM 719 N N . SER A 1 104 ? -12.485 5.758 -5.472 1.00 96.44 104 SER A N 1
ATOM 720 C CA . SER A 1 104 ? -12.306 4.493 -4.745 1.00 96.44 104 SER A CA 1
ATOM 721 C C . SER A 1 104 ? -11.743 4.732 -3.336 1.00 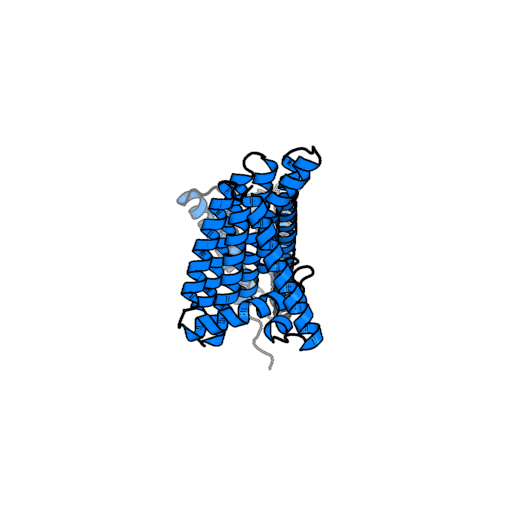96.44 104 SER A C 1
ATOM 723 O O . SER A 1 104 ? -12.328 4.276 -2.357 1.00 96.44 104 SER A O 1
ATOM 725 N N . PHE A 1 105 ? -10.680 5.536 -3.215 1.00 92.81 105 PHE A N 1
ATOM 726 C CA . PHE A 1 105 ? -10.077 5.897 -1.927 1.00 92.81 105 PHE A CA 1
ATOM 727 C C . PHE A 1 105 ? -11.030 6.689 -1.014 1.00 92.81 105 PHE A C 1
ATOM 729 O O . PHE A 1 105 ? -11.074 6.477 0.195 1.00 92.81 105 PHE A O 1
ATOM 736 N N . LEU A 1 106 ? -11.817 7.607 -1.577 1.00 92.50 106 LEU A N 1
ATOM 737 C CA . LEU A 1 106 ? -12.836 8.345 -0.830 1.00 92.50 106 LEU A CA 1
ATOM 738 C C . LEU A 1 106 ? -14.005 7.447 -0.403 1.00 92.50 106 LEU A C 1
ATOM 740 O O . LEU A 1 106 ? -14.560 7.657 0.675 1.00 92.50 106 LEU A O 1
ATOM 744 N N . GLY A 1 107 ? -14.368 6.459 -1.223 1.00 92.75 107 GLY A N 1
ATOM 745 C CA . GLY A 1 107 ? -15.398 5.469 -0.920 1.00 92.75 107 GLY A CA 1
ATOM 746 C C . GLY A 1 107 ? -15.039 4.593 0.282 1.00 92.75 107 GLY A C 1
ATOM 747 O O . GLY A 1 107 ? -15.889 4.385 1.140 1.00 92.75 107 GLY A O 1
ATOM 748 N N . ASP A 1 108 ? -13.780 4.170 0.391 1.00 90.81 108 ASP A N 1
ATOM 749 C CA . ASP A 1 108 ? -13.224 3.471 1.566 1.00 90.81 108 ASP A CA 1
ATOM 750 C C . ASP A 1 108 ? -13.340 4.319 2.849 1.00 90.81 108 ASP A C 1
ATOM 752 O O . ASP A 1 108 ? -13.856 3.903 3.880 1.00 90.81 108 ASP A O 1
ATOM 756 N N . ALA A 1 109 ? -12.992 5.606 2.789 1.00 89.81 109 ALA A N 1
ATOM 757 C CA . ALA A 1 109 ? -13.203 6.482 3.943 1.00 89.81 109 ALA A CA 1
ATOM 758 C C . ALA A 1 109 ? -14.701 6.675 4.283 1.00 89.81 109 ALA A C 1
ATOM 760 O O . ALA A 1 109 ? -15.067 6.807 5.461 1.00 89.81 109 ALA A O 1
ATOM 761 N N . LEU A 1 110 ? -15.561 6.709 3.259 1.00 93.19 110 LEU A N 1
ATOM 762 C CA . LEU A 1 110 ? -17.003 6.917 3.370 1.00 93.19 110 LEU A CA 1
ATOM 763 C C . LEU A 1 110 ? -17.727 5.705 3.969 1.00 93.19 110 LEU A C 1
ATOM 765 O O . LEU A 1 110 ? -18.600 5.901 4.820 1.00 93.19 110 LEU A O 1
ATOM 769 N N . ASP A 1 111 ? -17.380 4.477 3.578 1.00 93.19 111 ASP A N 1
ATOM 770 C CA . ASP A 1 111 ? -18.048 3.269 4.070 1.00 93.19 111 ASP A CA 1
ATOM 771 C C . ASP A 1 111 ? -17.923 3.135 5.596 1.00 93.19 111 ASP A C 1
ATOM 773 O O . ASP A 1 111 ? -18.920 2.906 6.289 1.00 93.19 111 ASP A O 1
ATOM 777 N N . GLY A 1 112 ? -16.756 3.460 6.153 1.00 90.06 112 GLY A N 1
ATOM 778 C CA . GLY A 1 112 ? -16.512 3.429 7.579 1.00 90.06 112 GLY A CA 1
ATOM 779 C C . GLY A 1 112 ? -17.276 4.536 8.298 1.00 90.06 112 GLY A C 1
ATOM 780 O O . GLY A 1 112 ? -17.717 4.347 9.435 1.00 90.06 112 GLY A O 1
ATOM 781 N N . MET A 1 113 ? -17.446 5.707 7.670 1.00 91.00 113 MET A N 1
ATOM 782 C CA . MET A 1 113 ? -18.298 6.773 8.214 1.00 91.00 113 MET A CA 1
ATOM 783 C C . MET A 1 113 ? -19.761 6.330 8.272 1.00 91.00 113 MET A C 1
ATOM 785 O O . MET A 1 113 ? -20.401 6.515 9.308 1.00 91.00 113 MET A O 1
ATOM 789 N N . VAL A 1 114 ? -20.263 5.699 7.208 1.00 93.81 114 VAL A N 1
ATOM 790 C CA . VAL A 1 114 ? -21.642 5.199 7.118 1.00 93.81 114 VAL A CA 1
ATOM 791 C C . VAL A 1 114 ? -21.886 4.046 8.091 1.00 93.81 114 VAL A C 1
ATOM 793 O O . VAL A 1 114 ? -22.890 4.072 8.802 1.00 93.81 114 VAL A O 1
ATOM 796 N N . ALA A 1 115 ? -20.964 3.086 8.206 1.00 93.06 115 ALA A N 1
ATOM 797 C CA . ALA A 1 115 ? -21.076 1.963 9.138 1.00 93.06 115 ALA A CA 1
ATOM 798 C C . ALA A 1 115 ? -21.190 2.431 10.596 1.00 93.06 115 ALA A C 1
ATOM 800 O O . ALA A 1 115 ? -22.010 1.922 11.361 1.00 93.06 115 ALA A O 1
ATOM 801 N N . ARG A 1 116 ? -20.397 3.442 10.982 1.00 90.56 116 ARG A N 1
ATOM 802 C CA . ARG A 1 116 ? -20.446 4.027 12.331 1.00 90.56 116 ARG A CA 1
ATOM 803 C C . ARG A 1 116 ? -21.706 4.852 12.560 1.00 90.56 116 ARG A C 1
ATOM 805 O O . ARG A 1 116 ? -22.322 4.721 13.611 1.00 90.56 116 ARG A O 1
ATOM 812 N N . ALA A 1 117 ? -22.089 5.687 11.595 1.00 90.75 117 ALA A N 1
ATOM 813 C CA . ALA A 1 117 ? -23.279 6.529 11.707 1.00 90.75 117 ALA A CA 1
ATOM 814 C C . ALA A 1 117 ? -24.583 5.712 11.724 1.00 90.75 117 ALA A C 1
ATOM 816 O O . ALA A 1 117 ? -25.543 6.124 12.366 1.00 90.75 117 ALA A O 1
ATOM 817 N N . SER A 1 118 ? -24.597 4.552 11.062 1.00 90.12 118 SER A N 1
ATOM 818 C CA . SER A 1 118 ? -25.756 3.649 10.996 1.00 90.12 118 SER A CA 1
ATOM 819 C C . SER A 1 118 ? -25.779 2.598 12.111 1.00 90.12 118 SER A C 1
ATOM 821 O O . SER A 1 118 ? -26.729 1.829 12.197 1.00 90.12 118 SER A O 1
ATOM 823 N N . GLY A 1 119 ? -24.735 2.517 12.946 1.00 90.69 119 GLY A N 1
ATOM 824 C CA . GLY A 1 119 ? -24.628 1.501 14.000 1.00 90.69 119 GLY A CA 1
ATOM 825 C C . GLY A 1 119 ? -24.421 0.068 13.489 1.00 90.69 119 GLY A C 1
ATOM 826 O O . GLY A 1 119 ? -24.671 -0.878 14.227 1.00 90.69 119 GLY A O 1
ATOM 827 N N . THR A 1 120 ? -23.961 -0.111 12.247 1.00 90.81 120 THR A N 1
ATOM 828 C CA . THR A 1 120 ? -23.793 -1.422 11.587 1.00 90.81 120 THR A CA 1
ATOM 829 C C . THR A 1 120 ? -22.332 -1.887 11.523 1.00 90.81 120 THR A C 1
ATOM 831 O O . THR A 1 120 ? -21.992 -2.762 10.725 1.00 90.81 120 THR A O 1
ATOM 834 N N . ALA A 1 121 ? -21.436 -1.281 12.309 1.00 90.06 121 ALA A N 1
ATOM 835 C CA . ALA A 1 121 ? -20.031 -1.682 12.373 1.00 90.06 121 ALA A CA 1
ATOM 836 C C . ALA A 1 121 ? -19.896 -3.114 12.925 1.00 90.06 121 ALA A C 1
ATOM 838 O O . ALA A 1 121 ? -20.506 -3.454 13.937 1.00 90.06 121 ALA A O 1
ATOM 839 N N . SER A 1 122 ? -19.103 -3.955 12.258 1.00 92.25 122 SER A N 1
ATOM 840 C CA . SER A 1 122 ? -18.927 -5.366 12.621 1.00 92.25 122 SER A CA 1
ATOM 841 C C . SER A 1 122 ? -17.542 -5.885 12.231 1.00 92.25 122 SER A C 1
ATOM 843 O O . SER A 1 122 ? -16.945 -5.387 11.277 1.00 92.25 122 SER A O 1
ATOM 845 N N . ASN A 1 123 ? -17.073 -6.939 12.907 1.00 91.00 123 ASN A N 1
ATOM 846 C CA . ASN A 1 123 ? -15.787 -7.587 12.602 1.00 91.00 123 ASN A CA 1
ATOM 847 C C . ASN A 1 123 ? -15.754 -8.173 11.179 1.00 91.00 123 ASN A C 1
ATOM 849 O O . ASN A 1 123 ? -14.720 -8.165 10.520 1.00 91.00 123 ASN A O 1
ATOM 853 N N . ALA A 1 124 ? -16.893 -8.675 10.685 1.00 91.31 124 ALA A N 1
ATOM 854 C CA . ALA A 1 124 ? -17.001 -9.172 9.313 1.00 91.31 124 ALA A CA 1
ATOM 855 C C . ALA A 1 124 ? -16.853 -8.037 8.285 1.00 91.31 124 ALA A C 1
ATOM 857 O O . ALA A 1 124 ? -16.204 -8.223 7.259 1.00 91.31 124 ALA A O 1
ATOM 858 N N . GLY A 1 125 ? -17.422 -6.861 8.577 1.00 90.31 125 GLY A N 1
ATOM 859 C CA . GLY A 1 125 ? -17.245 -5.660 7.761 1.00 90.31 125 GLY A CA 1
ATOM 860 C C . GLY A 1 125 ? -15.801 -5.160 7.763 1.00 90.31 125 GLY A C 1
ATOM 861 O O . GLY A 1 125 ? -15.287 -4.821 6.709 1.00 90.31 125 GLY A O 1
ATOM 862 N N . GLU A 1 126 ? -15.122 -5.190 8.911 1.00 89.69 126 GLU A N 1
ATOM 863 C CA . GLU A 1 126 ? -13.701 -4.824 9.020 1.00 89.69 126 GLU A CA 1
ATOM 864 C C . GLU A 1 126 ? -12.780 -5.784 8.247 1.00 89.69 126 GLU A C 1
ATOM 866 O O . GLU A 1 126 ? -11.822 -5.353 7.607 1.00 89.69 126 GLU A O 1
ATOM 871 N N . LEU A 1 127 ? -13.089 -7.086 8.236 1.00 90.69 127 LEU A N 1
ATOM 872 C CA . LEU A 1 127 ? -12.381 -8.052 7.392 1.00 90.69 127 LEU A CA 1
ATOM 873 C C . LEU A 1 127 ? -12.611 -7.782 5.896 1.00 90.69 127 LEU A C 1
ATOM 875 O O . LEU A 1 127 ? -11.660 -7.838 5.114 1.00 90.69 127 LEU A O 1
ATOM 879 N N . LEU A 1 128 ? -13.861 -7.512 5.496 1.00 92.44 128 LEU A N 1
ATOM 880 C CA . LEU A 1 128 ? -14.209 -7.171 4.112 1.00 92.44 128 LEU A CA 1
ATOM 881 C C . LEU A 1 128 ? -13.468 -5.903 3.658 1.00 92.44 128 LEU A C 1
ATOM 883 O O . LEU A 1 128 ? -12.787 -5.957 2.636 1.00 92.44 128 LEU A O 1
ATOM 887 N N . ASP A 1 129 ? -13.560 -4.853 4.479 1.00 91.12 129 ASP A N 1
ATOM 888 C CA . ASP A 1 129 ? -12.585 -3.782 4.716 1.00 91.12 129 ASP A CA 1
ATOM 889 C C . ASP A 1 129 ? -11.184 -4.089 4.199 1.00 91.12 129 ASP A C 1
ATOM 891 O O . ASP A 1 129 ? -10.793 -3.832 3.056 1.00 91.12 129 ASP A O 1
ATOM 895 N N . ALA A 1 130 ? -10.450 -4.777 5.068 1.00 89.56 130 ALA A N 1
ATOM 896 C CA . ALA A 1 130 ? -9.058 -5.109 4.873 1.00 89.56 130 ALA A CA 1
ATOM 897 C C . ALA A 1 130 ? -8.783 -5.791 3.522 1.00 89.56 130 ALA A C 1
ATOM 899 O O . ALA A 1 130 ? -7.807 -5.419 2.859 1.00 89.56 130 ALA A O 1
ATOM 900 N N . VAL A 1 131 ? -9.627 -6.751 3.117 1.00 92.19 131 VAL A N 1
ATOM 901 C CA . VAL A 1 131 ? -9.476 -7.550 1.887 1.00 92.19 131 VAL A CA 1
ATOM 902 C C . VAL A 1 131 ? -9.717 -6.723 0.626 1.00 92.19 131 VAL A C 1
ATOM 904 O O . VAL A 1 131 ? -8.863 -6.725 -0.263 1.00 92.19 131 VAL A O 1
ATOM 907 N N . VAL A 1 132 ? -10.842 -6.013 0.526 1.00 94.56 132 VAL A N 1
ATOM 908 C CA . VAL A 1 132 ? -11.179 -5.189 -0.652 1.00 94.56 132 VAL A CA 1
ATOM 909 C C . VAL A 1 132 ? -10.095 -4.161 -0.900 1.00 94.56 132 VAL A C 1
ATOM 911 O O . VAL A 1 132 ? -9.591 -3.991 -2.006 1.00 94.56 132 VAL A O 1
ATOM 914 N N . ASP A 1 133 ? -9.664 -3.552 0.179 1.00 91.94 133 ASP A N 1
ATOM 915 C CA . ASP A 1 133 ? -8.702 -2.487 0.192 1.00 91.94 133 ASP A CA 1
ATOM 916 C C . ASP A 1 133 ? -7.301 -3.057 -0.241 1.00 91.94 133 ASP A C 1
ATOM 918 O O . ASP A 1 133 ? -6.410 -2.325 -0.675 1.00 91.94 133 ASP A O 1
ATOM 922 N N . ARG A 1 134 ? -7.033 -4.382 -0.129 1.00 92.62 134 ARG A N 1
ATOM 923 C CA . ARG A 1 134 ? -5.821 -5.044 -0.693 1.00 92.62 134 ARG A CA 1
ATOM 924 C C . ARG A 1 134 ? -5.976 -5.288 -2.191 1.00 92.62 134 ARG A C 1
ATOM 926 O O . ARG A 1 134 ? -5.016 -5.122 -2.941 1.00 92.62 134 ARG A O 1
ATOM 933 N N . LEU A 1 135 ? -7.169 -5.699 -2.616 1.00 95.50 135 LEU A N 1
ATOM 934 C CA . LEU A 1 135 ? -7.484 -5.929 -4.025 1.00 95.50 135 LEU A CA 1
ATOM 935 C C . LEU A 1 135 ? -7.389 -4.626 -4.825 1.00 95.50 135 LEU A C 1
ATOM 937 O O . LEU A 1 135 ? -6.791 -4.620 -5.897 1.00 95.50 135 LEU A O 1
ATOM 941 N N . VAL A 1 136 ? -7.898 -3.517 -4.281 1.00 96.06 136 VAL A N 1
ATOM 942 C CA . VAL A 1 136 ? -7.778 -2.182 -4.888 1.00 96.06 136 VAL A CA 1
ATOM 943 C C . VAL A 1 136 ? -6.312 -1.792 -5.071 1.00 96.06 136 VAL A C 1
ATOM 945 O O . VAL A 1 136 ? -5.914 -1.451 -6.184 1.00 96.06 136 VAL A O 1
ATOM 948 N N . GLU A 1 137 ? -5.482 -1.897 -4.024 1.00 95.00 137 GLU A N 1
ATOM 949 C CA . GLU A 1 137 ? -4.041 -1.634 -4.150 1.00 95.00 137 GLU A CA 1
ATOM 950 C C . GLU A 1 137 ? -3.399 -2.518 -5.233 1.00 95.00 137 GLU A C 1
ATOM 952 O O . GLU A 1 137 ? -2.637 -2.015 -6.060 1.00 95.00 137 GLU A O 1
ATOM 957 N N . PHE A 1 138 ? -3.723 -3.817 -5.264 1.00 96.25 138 PHE A N 1
ATOM 958 C CA . PHE A 1 138 ? -3.217 -4.735 -6.284 1.00 96.25 138 PHE A CA 1
ATOM 959 C C . PHE A 1 138 ? -3.588 -4.287 -7.702 1.00 96.25 138 PHE A C 1
ATOM 961 O O . PHE A 1 138 ? -2.703 -4.222 -8.553 1.00 96.25 138 PHE A O 1
ATOM 968 N N . PHE A 1 139 ? -4.853 -3.940 -7.965 1.00 98.06 139 PHE A N 1
ATOM 969 C CA . PHE A 1 139 ? -5.281 -3.498 -9.295 1.00 98.06 139 PHE A CA 1
ATOM 970 C C . PHE A 1 139 ? -4.566 -2.222 -9.743 1.00 98.06 139 PHE A C 1
ATOM 972 O O . PHE A 1 139 ? -4.152 -2.134 -10.900 1.00 98.06 139 PHE A O 1
ATOM 979 N N . LEU A 1 140 ? -4.360 -1.264 -8.835 1.00 97.69 140 LEU A N 1
ATOM 980 C CA . LEU A 1 140 ? -3.602 -0.048 -9.133 1.00 97.69 140 LEU A CA 1
ATOM 981 C C . LEU A 1 140 ? -2.146 -0.371 -9.497 1.00 97.69 140 LEU A C 1
ATOM 983 O O . LEU A 1 140 ? -1.658 0.084 -10.531 1.00 97.69 140 LEU A O 1
ATOM 987 N N . PHE A 1 141 ? -1.456 -1.192 -8.697 1.00 98.00 141 PHE A N 1
ATOM 988 C CA . PHE A 1 141 ? -0.081 -1.604 -8.999 1.00 98.00 141 PHE A CA 1
ATOM 989 C C . PHE A 1 141 ? 0.020 -2.432 -10.282 1.00 98.00 141 PHE A C 1
ATOM 991 O O . PHE A 1 141 ? 0.950 -2.225 -11.056 1.00 98.00 141 PHE A O 1
ATOM 998 N N . ALA A 1 142 ? -0.924 -3.338 -10.539 1.00 98.00 142 ALA A N 1
ATOM 999 C CA . ALA A 1 142 ? -0.966 -4.118 -11.772 1.00 98.00 142 ALA A CA 1
ATOM 1000 C C . ALA A 1 142 ? -1.132 -3.205 -12.996 1.00 98.00 142 ALA A C 1
ATOM 1002 O O . ALA A 1 142 ? -0.405 -3.351 -13.977 1.00 98.00 142 ALA A O 1
ATOM 1003 N N . GLY A 1 143 ? -2.022 -2.212 -12.911 1.00 98.12 143 GLY A N 1
ATOM 1004 C CA . GLY A 1 143 ? -2.189 -1.200 -13.949 1.00 98.12 143 GLY A CA 1
ATOM 1005 C C . GLY A 1 143 ?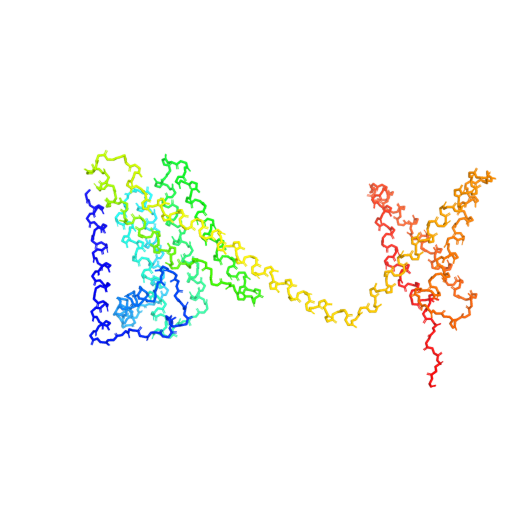 -0.896 -0.443 -14.242 1.00 98.12 143 GLY A C 1
ATOM 1006 O O . GLY A 1 143 ? -0.484 -0.323 -15.394 1.00 98.12 143 GLY A O 1
ATOM 1007 N N . ILE A 1 144 ? -0.212 0.002 -13.187 1.00 98.06 144 ILE A N 1
ATOM 1008 C CA . ILE A 1 144 ? 1.063 0.725 -13.291 1.00 98.06 144 ILE A CA 1
ATOM 1009 C C . ILE A 1 144 ? 2.174 -0.157 -13.860 1.00 98.06 144 ILE A C 1
ATOM 1011 O O . ILE A 1 144 ? 2.974 0.319 -14.661 1.00 98.06 144 ILE A O 1
ATOM 1015 N N . TYR A 1 145 ? 2.208 -1.437 -13.488 1.00 98.00 145 TYR A N 1
ATOM 1016 C CA . TYR A 1 145 ? 3.169 -2.398 -14.022 1.00 98.00 145 TYR A CA 1
ATOM 1017 C C . TYR A 1 145 ? 3.040 -2.509 -15.544 1.00 98.00 145 TYR A C 1
ATOM 1019 O O . TYR A 1 145 ? 4.041 -2.396 -16.247 1.00 98.00 145 TYR A O 1
ATOM 1027 N N . TYR A 1 146 ? 1.813 -2.663 -16.058 1.00 97.75 146 TYR A N 1
ATOM 1028 C CA . TYR A 1 146 ? 1.573 -2.720 -17.501 1.00 97.75 146 TYR A CA 1
ATOM 1029 C C . TYR A 1 146 ? 1.841 -1.381 -18.194 1.00 97.75 146 TYR A C 1
ATOM 1031 O O . TYR A 1 146 ? 2.453 -1.367 -19.260 1.00 97.75 146 TYR A O 1
ATOM 1039 N N . TYR A 1 147 ? 1.462 -0.258 -17.578 1.00 97.06 147 TYR A N 1
ATOM 1040 C CA . TYR A 1 147 ? 1.744 1.075 -18.115 1.00 97.06 147 TYR A CA 1
ATOM 1041 C C . TYR A 1 147 ? 3.253 1.335 -18.261 1.00 97.06 147 TYR A C 1
ATOM 1043 O O . TYR A 1 147 ? 3.712 1.806 -19.298 1.00 97.06 147 TYR A O 1
ATOM 1051 N N . LEU A 1 148 ? 4.049 0.966 -17.251 1.00 95.81 148 LEU A N 1
ATOM 1052 C CA . LEU A 1 148 ? 5.506 1.126 -17.248 1.00 95.81 148 LEU A CA 1
ATOM 1053 C C . LEU A 1 148 ? 6.258 -0.069 -17.858 1.00 95.81 148 LEU A C 1
ATOM 1055 O O . LEU A 1 148 ? 7.484 -0.145 -17.731 1.00 95.81 148 LEU A O 1
ATOM 1059 N N . ALA A 1 149 ? 5.573 -0.987 -18.549 1.00 94.38 149 ALA A N 1
ATOM 1060 C CA . ALA A 1 149 ? 6.192 -2.165 -19.167 1.00 94.38 149 ALA A CA 1
ATOM 1061 C C . ALA A 1 149 ? 7.228 -1.810 -20.248 1.00 94.38 149 ALA A C 1
ATOM 1063 O O . ALA A 1 149 ? 8.114 -2.609 -20.553 1.00 94.38 149 ALA A O 1
ATOM 1064 N N . TYR A 1 150 ? 7.175 -0.586 -20.781 1.00 90.69 150 TYR A N 1
ATOM 1065 C CA . TYR A 1 150 ? 8.164 -0.075 -21.728 1.00 90.69 150 TYR A CA 1
ATOM 1066 C C . TYR A 1 150 ? 9.566 0.097 -21.103 1.00 90.69 150 TYR A C 1
ATOM 1068 O O . TYR A 1 150 ? 10.561 0.115 -21.829 1.00 90.69 150 TYR A O 1
ATOM 1076 N N . THR A 1 151 ? 9.682 0.181 -19.766 1.00 89.44 151 THR A N 1
ATOM 1077 C CA . THR A 1 151 ? 10.970 0.176 -19.051 1.00 89.44 151 THR A CA 1
ATOM 1078 C C . THR A 1 151 ? 11.049 -0.950 -18.023 1.00 89.44 151 THR A C 1
ATOM 1080 O O . THR A 1 151 ? 10.232 -1.071 -17.109 1.00 89.44 151 THR A O 1
ATOM 1083 N N . ARG A 1 152 ? 12.138 -1.729 -18.079 1.00 90.12 152 ARG A N 1
ATOM 1084 C CA . ARG A 1 152 ? 12.414 -2.765 -17.064 1.00 90.12 152 ARG A CA 1
ATOM 1085 C C . ARG A 1 152 ? 12.503 -2.176 -15.654 1.00 90.12 152 ARG A C 1
ATOM 1087 O O . ARG A 1 152 ? 12.080 -2.820 -14.698 1.00 90.12 152 ARG A O 1
ATOM 1094 N N . ILE A 1 153 ? 13.029 -0.954 -15.533 1.00 89.81 153 ILE A N 1
ATOM 1095 C CA . ILE A 1 153 ? 13.171 -0.248 -14.255 1.00 89.81 153 ILE A CA 1
ATOM 1096 C C . ILE A 1 153 ? 11.796 0.094 -13.671 1.00 89.81 153 ILE A C 1
ATOM 1098 O O . ILE A 1 153 ? 11.558 -0.223 -12.510 1.00 89.81 153 ILE A O 1
ATOM 1102 N N . GLY A 1 154 ? 10.877 0.671 -14.455 1.00 90.06 154 GLY A N 1
ATOM 1103 C CA . GLY A 1 154 ? 9.542 1.035 -13.966 1.00 90.06 154 GLY A CA 1
ATOM 1104 C C . GLY A 1 154 ? 8.729 -0.176 -13.520 1.00 90.06 154 GLY A C 1
ATOM 1105 O O . GLY A 1 154 ? 8.180 -0.188 -12.417 1.00 90.06 154 GLY A O 1
ATOM 1106 N N . SER A 1 155 ? 8.756 -1.249 -14.312 1.00 92.25 155 SER A N 1
ATOM 1107 C CA . SER A 1 155 ? 8.129 -2.526 -13.946 1.00 92.25 155 SER A CA 1
ATOM 1108 C C . SER A 1 155 ? 8.720 -3.123 -12.661 1.00 92.25 155 SER A C 1
ATOM 1110 O O . SER A 1 155 ? 7.982 -3.496 -11.749 1.00 92.25 155 SER A O 1
ATOM 1112 N N . SER A 1 156 ? 10.052 -3.162 -12.542 1.00 92.81 156 SER A N 1
ATOM 1113 C CA . SER A 1 156 ? 10.734 -3.705 -11.355 1.00 92.81 156 SER A CA 1
ATOM 1114 C C . SER A 1 156 ? 10.459 -2.875 -10.099 1.00 92.81 156 SER A C 1
ATOM 1116 O O . SER A 1 156 ? 10.224 -3.431 -9.026 1.00 92.81 156 SER A O 1
ATOM 1118 N N . LEU A 1 157 ? 10.437 -1.546 -10.228 1.00 93.88 157 LEU A N 1
ATOM 1119 C CA . LEU A 1 157 ? 10.126 -0.637 -9.127 1.00 93.88 157 LEU A CA 1
ATOM 1120 C C . LEU A 1 157 ? 8.678 -0.813 -8.651 1.00 93.88 157 LEU A C 1
ATOM 1122 O O . LEU A 1 157 ? 8.418 -0.800 -7.450 1.00 93.88 157 LEU A O 1
ATOM 1126 N N . THR A 1 158 ? 7.754 -1.052 -9.583 1.00 96.69 158 THR A N 1
ATOM 1127 C CA . THR A 1 158 ? 6.350 -1.347 -9.272 1.00 96.69 158 THR A CA 1
ATOM 1128 C C . THR A 1 158 ? 6.210 -2.645 -8.482 1.00 96.69 158 THR A C 1
ATOM 1130 O O . THR A 1 158 ? 5.505 -2.669 -7.476 1.00 96.69 158 THR A O 1
ATOM 1133 N N . LEU A 1 159 ? 6.930 -3.705 -8.868 1.00 95.56 159 LEU A N 1
ATOM 1134 C CA . LEU A 1 159 ? 6.947 -4.964 -8.114 1.00 95.56 159 LEU A CA 1
ATOM 1135 C C . LEU A 1 159 ? 7.536 -4.788 -6.708 1.00 95.56 159 LEU A C 1
ATOM 1137 O O . LEU A 1 159 ? 6.995 -5.330 -5.745 1.00 95.56 159 LEU A O 1
ATOM 1141 N N . LEU A 1 160 ? 8.604 -3.997 -6.566 1.00 93.38 160 LEU A N 1
ATOM 1142 C CA . LEU A 1 160 ? 9.196 -3.684 -5.262 1.00 93.38 160 LEU A CA 1
ATOM 1143 C C . LEU A 1 160 ? 8.220 -2.904 -4.362 1.00 93.38 160 LEU A C 1
ATOM 1145 O O . LEU A 1 160 ? 8.130 -3.175 -3.160 1.00 93.38 160 LEU A O 1
ATOM 1149 N N . ALA A 1 161 ? 7.480 -1.955 -4.942 1.00 95.25 161 ALA A N 1
ATOM 1150 C CA . ALA A 1 161 ? 6.434 -1.194 -4.266 1.00 95.25 161 ALA A CA 1
ATOM 1151 C C . ALA A 1 161 ? 5.251 -2.072 -3.845 1.00 95.25 161 ALA A C 1
ATOM 1153 O O . ALA A 1 161 ? 4.816 -1.992 -2.694 1.00 95.25 161 ALA A O 1
ATOM 1154 N N . LEU A 1 162 ? 4.795 -2.961 -4.730 1.00 95.62 162 LEU A N 1
ATOM 1155 C CA . LEU A 1 162 ? 3.746 -3.937 -4.449 1.00 95.62 162 LEU A CA 1
ATOM 1156 C C . LEU A 1 162 ? 4.150 -4.872 -3.300 1.00 95.62 162 LEU A C 1
ATOM 1158 O O . LEU A 1 162 ? 3.407 -4.996 -2.326 1.00 95.62 162 LEU A O 1
ATOM 1162 N N . LEU A 1 163 ? 5.347 -5.468 -3.367 1.00 94.06 163 LEU A N 1
ATOM 1163 C CA . LEU A 1 163 ? 5.882 -6.331 -2.310 1.00 94.06 163 LEU A CA 1
ATOM 1164 C C . LEU A 1 163 ? 5.905 -5.599 -0.967 1.00 94.06 163 LEU A C 1
ATOM 1166 O O . LEU A 1 163 ? 5.351 -6.088 0.016 1.00 94.06 163 LEU A O 1
ATOM 1170 N N . GLY A 1 164 ? 6.493 -4.400 -0.937 1.00 90.69 164 GLY A N 1
ATOM 1171 C CA . GLY A 1 164 ? 6.554 -3.590 0.273 1.00 90.69 164 GLY A CA 1
ATOM 1172 C C . GLY A 1 164 ? 5.161 -3.288 0.831 1.00 90.69 164 GLY A C 1
ATOM 1173 O O . GLY A 1 164 ? 4.942 -3.416 2.036 1.00 90.69 164 GLY A O 1
ATOM 1174 N N . SER A 1 165 ? 4.203 -2.934 -0.031 1.00 91.06 165 SER A N 1
ATOM 1175 C CA . SER A 1 165 ? 2.829 -2.625 0.377 1.00 91.06 165 SER A CA 1
ATOM 1176 C C . SER A 1 165 ? 2.145 -3.811 1.063 1.00 91.06 165 SER A C 1
ATOM 1178 O O . SER A 1 165 ? 1.531 -3.648 2.122 1.00 91.06 165 SER A O 1
ATOM 1180 N N . PHE A 1 166 ? 2.289 -5.014 0.498 1.00 91.25 166 PHE A N 1
ATOM 1181 C CA . PHE A 1 166 ? 1.755 -6.247 1.080 1.00 91.25 166 PHE A CA 1
ATOM 1182 C C . PHE A 1 166 ? 2.449 -6.610 2.393 1.00 91.25 166 PHE A C 1
ATOM 1184 O O . PHE A 1 166 ? 1.776 -6.943 3.370 1.00 91.25 166 PHE A O 1
ATOM 1191 N N . MET A 1 167 ? 3.777 -6.495 2.447 1.00 90.75 167 MET A N 1
ATOM 1192 C CA . MET A 1 167 ? 4.549 -6.848 3.636 1.00 90.75 167 MET A CA 1
ATOM 1193 C C . MET A 1 167 ? 4.256 -5.937 4.829 1.00 90.75 167 MET A C 1
ATOM 1195 O O . MET A 1 167 ? 4.178 -6.427 5.956 1.00 90.75 167 MET A O 1
ATOM 1199 N N . VAL A 1 168 ? 3.999 -4.641 4.616 1.00 89.00 168 VAL A N 1
ATOM 1200 C CA . VAL A 1 168 ? 3.589 -3.742 5.709 1.00 89.00 168 VAL A CA 1
ATOM 1201 C C . VAL A 1 168 ? 2.268 -4.196 6.329 1.00 89.00 168 VAL A C 1
ATOM 1203 O O . VAL A 1 168 ? 2.167 -4.259 7.552 1.00 89.00 168 VAL A O 1
ATOM 1206 N N . SER A 1 169 ? 1.262 -4.528 5.518 1.00 87.31 169 SER A N 1
ATOM 1207 C CA . SER A 1 169 ? -0.032 -4.987 6.038 1.00 87.31 169 SER A CA 1
ATOM 1208 C C . SER A 1 169 ? 0.065 -6.364 6.691 1.00 87.31 169 SER A C 1
ATOM 1210 O O . SER A 1 169 ? -0.468 -6.548 7.781 1.00 87.31 169 SER A O 1
ATOM 1212 N N . HIS A 1 170 ? 0.804 -7.299 6.088 1.00 88.62 170 HIS A N 1
ATOM 1213 C CA . HIS A 1 170 ? 0.995 -8.635 6.649 1.00 88.62 170 HIS A CA 1
ATOM 1214 C C . HIS A 1 170 ? 1.731 -8.601 7.995 1.00 88.62 170 HIS A C 1
ATOM 1216 O O . HIS A 1 170 ? 1.250 -9.164 8.970 1.00 88.62 170 HIS A O 1
ATOM 1222 N N . THR A 1 171 ? 2.853 -7.880 8.083 1.00 88.88 171 THR A N 1
ATOM 1223 C CA . THR A 1 171 ? 3.618 -7.767 9.340 1.00 88.88 171 THR A CA 1
ATOM 1224 C C . THR A 1 171 ? 2.867 -7.013 10.431 1.00 88.88 171 THR A C 1
ATOM 1226 O O . THR A 1 171 ? 3.116 -7.255 11.606 1.00 88.88 171 THR A O 1
ATOM 1229 N N . THR A 1 172 ? 1.947 -6.113 10.067 1.00 85.81 172 THR A N 1
ATOM 1230 C CA . THR A 1 172 ? 1.067 -5.447 11.038 1.00 85.81 172 THR A CA 1
ATOM 1231 C C . THR A 1 172 ? 0.044 -6.429 11.599 1.00 85.81 172 THR A C 1
ATOM 1233 O O . THR A 1 172 ? -0.044 -6.559 12.813 1.00 85.81 172 THR A O 1
ATOM 1236 N N . ALA A 1 173 ? -0.646 -7.173 10.731 1.00 86.19 173 ALA A N 1
ATOM 1237 C CA . ALA A 1 173 ? -1.599 -8.192 11.160 1.00 86.19 173 ALA A CA 1
ATOM 1238 C C . ALA A 1 173 ? -0.924 -9.287 12.004 1.00 86.19 173 ALA A C 1
ATOM 1240 O O . ALA A 1 173 ? -1.478 -9.722 13.006 1.00 86.19 173 ALA A O 1
ATOM 1241 N N . GLU A 1 174 ? 0.292 -9.712 11.644 1.00 87.38 174 GLU A N 1
ATOM 1242 C CA . GLU A 1 174 ? 1.024 -10.716 12.422 1.00 87.38 174 GLU A CA 1
ATOM 1243 C C . GLU A 1 174 ? 1.472 -10.185 13.787 1.00 87.38 174 GLU A C 1
ATOM 1245 O O . GLU A 1 174 ? 1.357 -10.889 14.785 1.00 87.38 174 GLU A O 1
ATOM 1250 N N . ALA A 1 175 ? 1.921 -8.929 13.862 1.00 85.50 175 ALA A N 1
ATOM 1251 C CA . ALA A 1 175 ? 2.245 -8.297 15.137 1.00 85.50 175 ALA A CA 1
ATOM 1252 C C . ALA A 1 175 ? 1.014 -8.207 16.057 1.00 85.50 175 ALA A C 1
ATOM 1254 O O . ALA A 1 175 ? 1.104 -8.576 17.225 1.00 85.50 175 ALA A O 1
ATOM 1255 N N . GLU A 1 176 ? -0.143 -7.806 15.520 1.00 85.69 176 GLU A N 1
ATOM 1256 C CA . GLU A 1 176 ? -1.413 -7.769 16.260 1.00 85.69 176 GLU A CA 1
ATOM 1257 C C . GLU A 1 176 ? -1.833 -9.166 16.741 1.00 85.69 176 GLU A C 1
ATOM 1259 O O . GLU A 1 176 ? -2.246 -9.323 17.890 1.00 85.69 176 GLU A O 1
ATOM 1264 N N . ARG A 1 177 ? -1.659 -10.205 15.909 1.00 84.75 177 ARG A N 1
ATOM 1265 C CA . ARG A 1 177 ? -1.908 -11.608 16.294 1.00 84.75 177 ARG A CA 1
ATOM 1266 C C . ARG A 1 177 ? -1.002 -12.085 17.428 1.00 84.75 177 ARG A C 1
ATOM 1268 O O . ARG A 1 177 ? 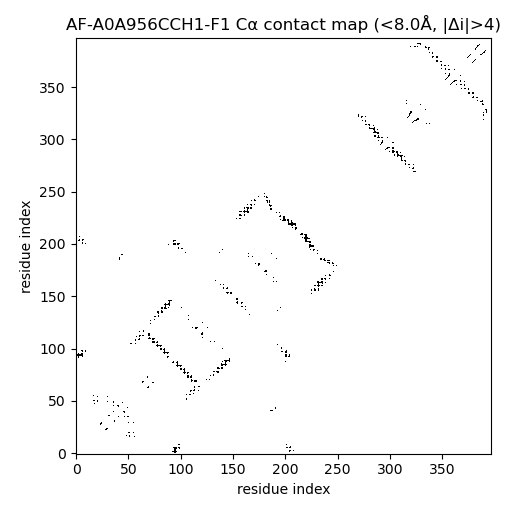-1.449 -12.873 18.256 1.00 84.75 177 ARG A O 1
ATOM 1275 N N . LEU A 1 178 ? 0.247 -11.624 17.461 1.00 85.31 178 LEU A N 1
ATOM 1276 C CA . LEU A 1 178 ? 1.212 -11.914 18.526 1.00 85.31 178 LEU A CA 1
ATOM 1277 C C . LEU A 1 178 ? 1.024 -11.015 19.763 1.00 85.31 178 LEU A C 1
ATOM 1279 O O . LEU A 1 178 ? 1.752 -11.161 20.740 1.00 85.31 178 LEU A O 1
ATOM 1283 N N . GLY A 1 179 ? 0.059 -10.087 19.749 1.00 82.62 179 GLY A N 1
ATOM 1284 C CA . GLY A 1 179 ? -0.175 -9.149 20.850 1.00 82.62 179 GLY A CA 1
ATOM 1285 C C . GLY A 1 179 ? 0.925 -8.094 21.006 1.00 82.62 179 GLY A C 1
ATOM 1286 O O . GLY A 1 179 ? 1.064 -7.503 22.075 1.00 82.62 179 GLY A O 1
ATOM 1287 N N . VAL A 1 180 ? 1.719 -7.864 19.957 1.00 82.69 180 VAL A N 1
ATOM 1288 C CA . VAL A 1 180 ? 2.791 -6.870 19.935 1.00 82.69 180 VAL A CA 1
ATOM 1289 C C . VAL A 1 180 ? 2.278 -5.600 19.272 1.00 82.69 180 VAL A C 1
ATOM 1291 O O . VAL A 1 180 ? 1.880 -5.612 18.106 1.00 82.69 180 VAL A O 1
ATOM 1294 N N . ASP A 1 181 ? 2.375 -4.475 19.980 1.00 73.62 181 ASP A N 1
ATOM 1295 C CA . ASP A 1 181 ? 2.115 -3.162 19.394 1.00 73.62 181 ASP A CA 1
ATOM 1296 C C . ASP A 1 181 ? 3.162 -2.862 18.314 1.00 73.62 181 ASP A C 1
ATOM 1298 O O . ASP A 1 181 ? 4.291 -2.436 18.585 1.00 73.62 181 ASP A O 1
ATOM 1302 N N . ALA A 1 182 ? 2.793 -3.093 17.054 1.00 67.00 182 ALA A N 1
ATOM 1303 C CA . ALA A 1 182 ? 3.663 -2.781 15.938 1.00 67.00 182 ALA A CA 1
ATOM 1304 C C . ALA A 1 182 ? 3.972 -1.274 15.941 1.00 67.00 182 ALA A C 1
ATOM 1306 O O . ALA A 1 182 ? 3.048 -0.454 16.030 1.00 67.00 182 ALA A O 1
ATOM 1307 N N . PRO A 1 183 ? 5.245 -0.865 15.781 1.00 67.81 183 PRO A N 1
ATOM 1308 C CA . PRO A 1 183 ? 5.580 0.546 15.705 1.00 67.81 183 PRO A CA 1
ATOM 1309 C C . PRO A 1 183 ? 4.761 1.198 14.592 1.00 67.81 183 PRO A C 1
ATOM 1311 O O . PRO A 1 183 ? 4.578 0.618 13.515 1.00 67.81 183 PRO A O 1
ATOM 1314 N N . ARG A 1 184 ? 4.269 2.416 14.853 1.00 64.12 184 ARG A N 1
ATOM 1315 C CA . ARG A 1 184 ? 3.601 3.257 13.852 1.00 64.12 184 ARG A CA 1
ATOM 1316 C C . ARG A 1 184 ? 4.600 3.479 12.713 1.00 64.12 184 ARG A C 1
ATOM 1318 O O . ARG A 1 184 ? 5.472 4.332 12.820 1.00 64.12 184 ARG A O 1
ATOM 1325 N N . GLY A 1 185 ? 4.550 2.615 11.696 1.00 61.47 185 GLY A N 1
ATOM 1326 C CA . GLY A 1 185 ? 5.560 2.547 10.642 1.00 61.47 185 GLY A CA 1
ATOM 1327 C C . GLY A 1 185 ? 5.701 3.868 9.889 1.00 61.47 185 GLY A C 1
ATOM 1328 O O . GLY A 1 185 ? 4.826 4.728 9.963 1.00 61.47 185 GLY A O 1
ATOM 1329 N N . LEU A 1 186 ? 6.791 4.001 9.132 1.00 65.06 186 LEU A N 1
ATOM 1330 C CA . LEU A 1 186 ? 7.119 5.230 8.401 1.00 65.06 186 LEU A CA 1
ATOM 1331 C C . LEU A 1 186 ? 6.081 5.589 7.329 1.00 65.06 186 LEU A C 1
ATOM 1333 O O . LEU A 1 186 ? 6.029 6.738 6.905 1.00 65.06 186 LEU A O 1
ATOM 1337 N N . MET A 1 187 ? 5.267 4.624 6.892 1.00 72.50 187 MET A N 1
ATOM 1338 C CA . MET A 1 187 ? 4.182 4.871 5.951 1.00 72.50 187 MET A CA 1
ATOM 1339 C C . MET A 1 187 ? 2.947 4.029 6.258 1.00 72.50 187 MET A C 1
ATOM 1341 O O . MET A 1 187 ? 3.028 2.810 6.458 1.00 72.50 187 MET A O 1
ATOM 1345 N N . ARG A 1 188 ? 1.789 4.693 6.275 1.00 77.06 188 ARG A N 1
ATOM 1346 C CA . ARG A 1 188 ? 0.472 4.069 6.478 1.00 77.06 188 ARG A CA 1
ATOM 1347 C C . ARG A 1 188 ? -0.185 3.687 5.154 1.00 77.06 188 ARG A C 1
ATOM 1349 O O . ARG A 1 188 ? 0.194 4.166 4.090 1.00 77.06 188 ARG A O 1
ATOM 1356 N N . ARG A 1 189 ? -1.224 2.853 5.233 1.00 77.88 189 ARG A N 1
ATOM 1357 C CA . ARG A 1 189 ? -2.025 2.436 4.073 1.00 77.88 189 ARG A CA 1
ATOM 1358 C C . ARG A 1 189 ? -2.629 3.620 3.316 1.00 77.88 189 ARG A C 1
ATOM 1360 O O . ARG A 1 189 ? -2.370 3.771 2.129 1.00 77.88 189 ARG A O 1
ATOM 1367 N N . ALA A 1 190 ? -3.345 4.493 4.025 1.00 81.56 190 ALA A N 1
ATOM 1368 C CA . ALA A 1 190 ? -3.965 5.675 3.427 1.00 81.56 190 ALA A CA 1
ATOM 1369 C C . ALA A 1 190 ? -2.939 6.602 2.747 1.00 81.56 190 ALA A C 1
ATOM 1371 O O . ALA A 1 190 ? -3.230 7.204 1.721 1.00 81.56 190 ALA A O 1
ATOM 1372 N N . GLU A 1 191 ? -1.711 6.675 3.269 1.00 85.25 191 GLU A N 1
ATOM 1373 C CA . GLU A 1 191 ? -0.635 7.458 2.648 1.00 85.25 191 GLU A CA 1
ATOM 1374 C C . GLU A 1 191 ? -0.203 6.872 1.314 1.00 85.25 191 GLU A C 1
ATOM 1376 O O . GLU A 1 191 ? -0.069 7.616 0.347 1.00 85.25 191 GLU A O 1
ATOM 1381 N N . ARG A 1 192 ? -0.052 5.546 1.230 1.00 88.19 192 ARG A N 1
ATOM 1382 C CA . ARG A 1 192 ? 0.244 4.880 -0.044 1.00 88.19 192 ARG A CA 1
ATOM 1383 C C . ARG A 1 192 ? -0.833 5.161 -1.077 1.00 88.19 192 ARG A C 1
ATOM 1385 O O . ARG A 1 192 ? -0.493 5.563 -2.183 1.00 88.19 192 ARG A O 1
ATOM 1392 N N . ALA A 1 193 ? -2.104 5.015 -0.711 1.00 88.94 193 ALA A N 1
ATOM 1393 C CA . ALA A 1 193 ? -3.212 5.307 -1.617 1.00 88.94 193 ALA A CA 1
ATOM 1394 C C . ALA A 1 193 ? -3.146 6.751 -2.153 1.00 88.94 193 ALA A C 1
ATOM 1396 O O . ALA A 1 193 ? -3.297 6.964 -3.357 1.00 88.94 193 ALA A O 1
ATOM 1397 N N . VAL A 1 194 ? -2.816 7.728 -1.298 1.00 89.56 194 VAL A N 1
ATOM 1398 C CA . VAL A 1 194 ? -2.612 9.126 -1.713 1.00 89.56 194 VAL A CA 1
ATOM 1399 C C . VAL A 1 194 ? -1.413 9.280 -2.651 1.00 89.56 194 VAL A C 1
ATOM 1401 O O . VAL A 1 194 ? -1.576 9.869 -3.716 1.00 89.56 194 VAL A O 1
ATOM 1404 N N . TYR A 1 195 ? -0.232 8.738 -2.326 1.00 91.06 195 TYR A N 1
ATOM 1405 C CA . TYR A 1 195 ? 0.946 8.844 -3.204 1.00 91.06 195 TYR A CA 1
ATOM 1406 C C . TYR A 1 195 ? 0.696 8.240 -4.581 1.00 91.06 195 TYR A C 1
ATOM 1408 O O . TYR A 1 195 ? 1.091 8.817 -5.593 1.00 91.06 195 TYR A O 1
ATOM 1416 N N . MET A 1 196 ? 0.039 7.084 -4.622 1.00 93.25 196 MET A N 1
ATOM 1417 C CA . MET A 1 196 ? -0.270 6.396 -5.869 1.00 93.25 196 MET A CA 1
ATOM 1418 C C . MET A 1 196 ? -1.282 7.195 -6.692 1.00 93.25 196 MET A C 1
ATOM 1420 O O . MET A 1 196 ? -1.046 7.447 -7.872 1.00 93.25 196 MET A O 1
ATOM 1424 N N . THR A 1 197 ? -2.354 7.679 -6.060 1.00 94.31 197 THR A N 1
ATOM 1425 C CA . THR A 1 197 ? -3.387 8.487 -6.727 1.00 94.31 197 THR A CA 1
ATOM 1426 C C . THR A 1 197 ? -2.817 9.802 -7.255 1.00 94.31 197 THR A C 1
ATOM 1428 O O . THR A 1 197 ? -3.028 10.140 -8.419 1.00 94.31 197 THR A O 1
ATOM 1431 N N . VAL A 1 198 ? -2.050 10.532 -6.438 1.00 94.50 198 VAL A N 1
ATOM 1432 C CA . VAL A 1 198 ? -1.401 11.791 -6.839 1.00 94.50 198 VAL A CA 1
ATOM 1433 C C . VAL A 1 198 ? -0.362 11.543 -7.927 1.00 94.50 198 VAL A C 1
ATOM 1435 O O . VAL A 1 198 ? -0.342 12.276 -8.911 1.00 94.50 198 VAL A O 1
ATOM 1438 N N . GLY A 1 199 ? 0.457 10.497 -7.784 1.00 95.75 199 GLY A N 1
ATOM 1439 C CA . GLY A 1 199 ? 1.480 10.122 -8.759 1.00 95.75 199 GLY A CA 1
ATOM 1440 C C . GLY A 1 199 ? 0.879 9.883 -10.138 1.00 95.75 199 GLY A C 1
ATOM 1441 O O . GLY A 1 199 ? 1.285 10.536 -11.092 1.00 95.75 199 GLY A O 1
ATOM 1442 N N . VAL A 1 200 ? -0.145 9.028 -10.228 1.00 97.00 200 VAL A N 1
ATOM 1443 C CA . VAL A 1 200 ? -0.874 8.743 -11.477 1.00 97.00 200 VAL A CA 1
ATOM 1444 C C . VAL A 1 200 ? -1.524 10.008 -12.043 1.00 97.00 200 VAL A C 1
ATOM 1446 O O . VAL A 1 200 ? -1.335 10.333 -13.213 1.00 97.00 200 VAL A O 1
ATOM 1449 N N . SER A 1 201 ? -2.239 10.765 -11.206 1.00 96.06 201 SER A N 1
ATOM 1450 C CA . SER A 1 201 ? -2.986 11.955 -11.641 1.00 96.06 201 SER A CA 1
ATOM 1451 C C . SER A 1 201 ? -2.082 13.091 -12.123 1.00 96.06 201 SER A C 1
ATOM 1453 O O . SER A 1 201 ? -2.509 13.912 -12.935 1.00 96.06 201 SER A O 1
ATOM 1455 N N . ALA A 1 202 ? -0.845 13.166 -11.627 1.00 96.88 202 ALA A N 1
ATOM 1456 C CA . ALA A 1 202 ? 0.120 14.197 -11.992 1.00 96.88 202 ALA A CA 1
ATOM 1457 C C . ALA A 1 202 ? 0.821 13.927 -13.333 1.00 96.88 202 ALA A C 1
ATOM 1459 O O . ALA A 1 202 ? 1.296 14.880 -13.955 1.00 96.88 202 ALA A O 1
ATOM 1460 N N . VAL A 1 203 ? 0.861 12.676 -13.812 1.00 96.81 203 VAL A N 1
ATOM 1461 C CA . VAL A 1 203 ? 1.563 12.319 -15.059 1.00 96.81 203 VAL A CA 1
ATOM 1462 C C . VAL A 1 203 ? 1.051 13.103 -16.278 1.00 96.81 203 VAL A C 1
ATOM 1464 O O . VAL A 1 203 ? 1.884 13.658 -16.990 1.00 96.81 203 VAL A O 1
ATOM 1467 N N . PRO A 1 204 ? -0.266 13.257 -16.542 1.00 96.88 204 PRO A N 1
ATOM 1468 C CA . PRO A 1 204 ? -0.729 14.059 -17.682 1.00 96.88 204 PRO A CA 1
ATOM 1469 C C . PRO A 1 204 ? -0.240 15.513 -17.656 1.00 96.88 204 PRO A C 1
ATOM 1471 O O . PRO A 1 204 ? 0.118 16.065 -18.698 1.00 96.88 204 PRO A O 1
ATOM 1474 N N . ILE A 1 205 ? -0.187 16.125 -16.468 1.00 96.06 205 ILE A N 1
ATOM 1475 C CA . ILE A 1 205 ? 0.310 17.496 -16.277 1.00 96.06 205 ILE A CA 1
ATOM 1476 C C . ILE A 1 205 ? 1.822 17.544 -16.514 1.00 96.06 205 ILE A C 1
ATOM 1478 O O . ILE A 1 205 ? 2.307 18.419 -17.230 1.00 96.06 205 ILE A O 1
ATOM 1482 N N . ALA A 1 206 ? 2.564 16.586 -15.959 1.00 95.81 206 ALA A N 1
ATOM 1483 C CA . ALA A 1 206 ? 4.008 16.493 -16.131 1.00 95.81 206 ALA A CA 1
ATOM 1484 C C . ALA A 1 206 ? 4.402 16.235 -17.594 1.00 95.81 206 ALA A C 1
ATOM 1486 O O . ALA A 1 206 ? 5.310 16.893 -18.094 1.00 95.81 206 ALA A O 1
ATOM 1487 N N . HIS A 1 207 ? 3.682 15.371 -18.318 1.00 95.06 207 HIS A N 1
ATOM 1488 C CA . HIS A 1 207 ? 3.861 15.182 -19.760 1.00 95.06 207 HIS A CA 1
ATOM 1489 C C . HIS A 1 207 ? 3.629 16.473 -20.545 1.00 95.06 207 HIS A C 1
ATOM 1491 O O . HIS A 1 207 ? 4.415 16.801 -21.433 1.00 95.06 207 HIS A O 1
ATOM 1497 N N . TRP A 1 208 ? 2.580 17.230 -20.212 1.00 95.00 208 TRP A N 1
ATOM 1498 C CA . TRP A 1 208 ? 2.307 18.508 -20.867 1.00 95.00 208 TRP A CA 1
ATOM 1499 C C . TRP A 1 208 ? 3.427 19.533 -20.629 1.00 95.00 208 TRP A C 1
ATOM 1501 O O . TRP A 1 208 ? 3.879 20.183 -21.574 1.00 95.00 208 TRP A O 1
ATOM 1511 N N . LEU A 1 209 ? 3.916 19.641 -19.389 1.00 94.06 209 LEU A N 1
ATOM 1512 C CA . LEU A 1 209 ? 5.041 20.514 -19.042 1.00 94.06 209 LEU A CA 1
ATOM 1513 C C . LEU A 1 209 ? 6.334 20.088 -19.749 1.00 94.06 209 LEU A C 1
ATOM 1515 O O . LEU A 1 209 ? 7.013 20.930 -20.334 1.00 94.06 209 LEU A O 1
ATOM 1519 N N . ALA A 1 210 ? 6.649 18.790 -19.739 1.00 93.56 210 ALA A N 1
ATOM 1520 C CA . ALA A 1 210 ? 7.835 18.235 -20.386 1.00 93.56 210 ALA A CA 1
ATOM 1521 C C . ALA A 1 210 ? 7.826 18.503 -21.898 1.00 93.56 210 ALA A C 1
ATOM 1523 O O . ALA A 1 210 ? 8.818 18.991 -22.438 1.00 93.56 210 ALA A O 1
ATOM 1524 N N . ALA A 1 211 ? 6.688 18.286 -22.566 1.00 92.88 211 ALA A N 1
ATOM 1525 C CA . ALA A 1 211 ? 6.532 18.577 -23.989 1.00 92.88 211 ALA A CA 1
ATOM 1526 C C . ALA A 1 211 ? 6.746 20.068 -24.300 1.00 92.88 211 ALA A C 1
ATOM 1528 O O . ALA A 1 211 ? 7.416 20.412 -25.272 1.00 92.88 211 ALA A O 1
ATOM 1529 N N . ARG A 1 212 ? 6.229 20.967 -23.452 1.00 93.81 212 ARG A N 1
ATOM 1530 C CA . ARG A 1 212 ? 6.376 22.422 -23.622 1.00 93.81 212 ARG A CA 1
ATOM 1531 C C . ARG A 1 212 ? 7.805 22.912 -23.377 1.00 93.81 212 ARG A C 1
ATOM 1533 O O . ARG A 1 212 ? 8.206 23.913 -23.961 1.00 93.81 212 ARG A O 1
ATOM 1540 N N . ALA A 1 213 ? 8.562 22.198 -22.552 1.00 93.00 213 ALA A N 1
ATOM 1541 C CA . ALA A 1 213 ? 9.981 22.439 -22.316 1.00 93.00 213 ALA A CA 1
ATOM 1542 C C . ALA A 1 213 ? 10.900 21.785 -23.370 1.00 93.00 213 ALA A C 1
ATOM 1544 O O . ALA A 1 213 ? 12.115 21.934 -23.277 1.00 93.00 213 ALA A O 1
ATOM 1545 N N . GLY A 1 214 ? 10.354 21.043 -24.345 1.00 91.88 214 GLY A N 1
ATOM 1546 C CA . GLY A 1 214 ? 11.151 20.262 -25.300 1.00 91.88 214 GLY A CA 1
ATOM 1547 C C . GLY A 1 214 ? 11.937 19.121 -24.642 1.00 91.88 214 GLY A C 1
ATOM 1548 O O . GLY A 1 214 ? 12.944 18.665 -25.179 1.00 91.88 214 GLY A O 1
ATOM 1549 N N . ALA A 1 215 ? 11.506 18.687 -23.458 1.00 91.31 215 ALA A N 1
ATOM 1550 C CA . ALA A 1 215 ? 12.167 17.663 -22.673 1.00 91.31 215 ALA A CA 1
ATOM 1551 C C . ALA A 1 215 ? 11.766 16.255 -23.147 1.00 91.31 215 ALA A C 1
ATOM 1553 O O . ALA A 1 215 ? 10.741 16.048 -23.798 1.00 91.31 215 ALA A O 1
ATOM 1554 N N . SER A 1 216 ? 12.578 15.258 -22.808 1.00 87.25 216 SER A N 1
ATOM 1555 C CA . SER A 1 216 ? 12.324 13.861 -23.161 1.00 87.25 216 SER A CA 1
ATOM 1556 C C . SER A 1 216 ? 11.053 13.309 -22.509 1.00 87.25 216 SER A C 1
ATOM 1558 O O . SER A 1 216 ? 10.783 13.586 -21.343 1.00 87.25 216 SER A O 1
ATOM 1560 N N . VAL A 1 217 ? 10.332 12.444 -23.229 1.00 82.75 217 VAL A N 1
ATOM 1561 C CA . VAL A 1 217 ? 9.014 11.905 -22.833 1.00 82.75 217 VAL A CA 1
ATOM 1562 C C . VAL A 1 217 ? 9.007 11.278 -21.431 1.00 82.75 217 VAL A C 1
ATOM 1564 O O . VAL A 1 217 ? 8.097 11.551 -20.658 1.00 82.75 217 VAL A O 1
ATOM 1567 N N . TRP A 1 218 ? 10.057 10.540 -21.050 1.00 85.31 218 TRP A N 1
ATOM 1568 C CA . TRP A 1 218 ? 10.147 9.870 -19.740 1.00 85.31 218 TRP A CA 1
ATOM 1569 C C . TRP A 1 218 ? 10.088 10.825 -18.534 1.00 85.31 218 TRP A C 1
ATOM 1571 O O . TRP A 1 218 ? 9.755 10.401 -17.429 1.00 85.31 218 TRP A O 1
ATOM 1581 N N . ILE A 1 219 ? 10.380 12.118 -18.729 1.00 89.75 219 ILE A N 1
ATOM 1582 C CA . ILE A 1 219 ? 10.287 13.139 -17.674 1.00 89.75 219 ILE A CA 1
ATOM 1583 C C . ILE A 1 219 ? 8.832 13.334 -17.237 1.00 89.75 219 ILE A C 1
ATOM 1585 O O . ILE A 1 219 ? 8.579 13.643 -16.075 1.00 89.75 219 ILE A O 1
ATOM 1589 N N . GLY A 1 220 ? 7.861 13.114 -18.127 1.00 91.44 220 GLY A N 1
ATOM 1590 C CA . GLY A 1 220 ? 6.453 13.208 -17.756 1.00 91.44 220 GLY A CA 1
ATOM 1591 C C . GLY A 1 220 ? 5.976 12.074 -16.847 1.00 91.44 220 GLY A C 1
ATOM 1592 O O . GLY A 1 220 ? 5.064 12.290 -16.056 1.00 91.44 220 GLY A O 1
ATOM 1593 N N . ASP A 1 221 ? 6.645 10.919 -16.859 1.00 94.50 221 ASP A N 1
ATOM 1594 C CA . ASP A 1 221 ? 6.352 9.802 -15.953 1.00 94.50 221 ASP A CA 1
ATOM 1595 C C . ASP A 1 221 ? 7.027 9.943 -14.576 1.00 94.50 221 ASP A C 1
ATO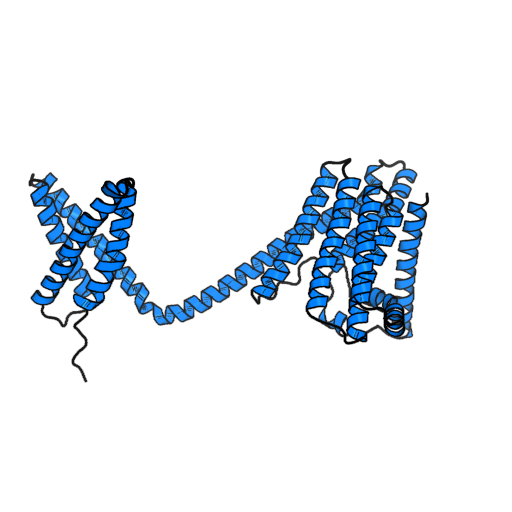M 1597 O O . ASP A 1 221 ? 6.766 9.147 -13.669 1.00 94.50 221 ASP A O 1
ATOM 1601 N N . LEU A 1 222 ? 7.874 10.964 -14.370 1.00 93.94 222 LEU A N 1
ATOM 1602 C CA . LEU A 1 222 ? 8.580 11.193 -13.102 1.00 93.94 222 LEU A CA 1
ATOM 1603 C C . LEU A 1 222 ? 7.677 11.194 -11.862 1.00 93.94 222 LEU A C 1
ATOM 1605 O O . LEU A 1 222 ? 8.088 10.585 -10.873 1.00 93.94 222 LEU A O 1
ATOM 1609 N N . PRO A 1 223 ? 6.475 11.810 -11.854 1.00 96.12 223 PRO A N 1
ATOM 1610 C CA . PRO A 1 223 ? 5.606 11.761 -10.681 1.00 96.12 223 PRO A CA 1
ATOM 1611 C C . PRO A 1 223 ? 5.285 10.327 -10.250 1.00 96.12 223 PRO A C 1
ATOM 1613 O O . PRO A 1 223 ? 5.287 10.021 -9.059 1.00 96.12 223 PRO A O 1
ATOM 1616 N N . LEU A 1 224 ? 5.085 9.428 -11.216 1.00 95.12 224 LEU A N 1
ATOM 1617 C CA . LEU A 1 224 ? 4.803 8.024 -10.953 1.00 95.12 224 LEU A CA 1
ATOM 1618 C C . LEU A 1 224 ? 6.047 7.288 -10.446 1.00 95.12 224 LEU A C 1
ATOM 1620 O O . LEU A 1 224 ? 5.959 6.564 -9.457 1.00 95.12 224 LEU A O 1
ATOM 1624 N N . PHE A 1 225 ? 7.217 7.520 -11.052 1.00 94.62 225 PHE A N 1
ATOM 1625 C CA . PHE A 1 225 ? 8.487 6.970 -10.560 1.00 94.62 225 PHE A CA 1
ATOM 1626 C C . PHE A 1 225 ? 8.809 7.425 -9.131 1.00 94.62 225 PHE A C 1
ATOM 1628 O O . PHE A 1 225 ? 9.255 6.614 -8.321 1.00 94.62 225 PHE A O 1
ATOM 1635 N N . ILE A 1 226 ? 8.555 8.695 -8.802 1.00 94.00 226 ILE A N 1
ATOM 1636 C CA . ILE A 1 226 ? 8.744 9.241 -7.454 1.00 94.00 226 ILE A CA 1
ATOM 1637 C C . ILE A 1 226 ? 7.795 8.549 -6.474 1.00 94.00 226 ILE A C 1
ATOM 1639 O O . ILE A 1 226 ? 8.253 8.050 -5.447 1.00 94.00 226 ILE A O 1
ATOM 1643 N N . SER A 1 227 ? 6.502 8.453 -6.798 1.00 94.19 227 SER A N 1
ATOM 1644 C CA . SER A 1 227 ? 5.527 7.759 -5.949 1.00 94.19 227 SER A CA 1
ATOM 1645 C C . SER A 1 227 ? 5.896 6.293 -5.727 1.00 94.19 227 SER A C 1
ATOM 1647 O O . SER A 1 227 ? 5.910 5.835 -4.587 1.00 94.19 227 SER A O 1
ATOM 1649 N N . LEU A 1 228 ? 6.266 5.563 -6.782 1.00 95.06 228 LEU A N 1
ATOM 1650 C CA . LEU A 1 228 ? 6.703 4.169 -6.678 1.00 95.06 228 LEU A CA 1
ATOM 1651 C C . LEU A 1 228 ? 7.997 4.021 -5.874 1.00 95.06 228 LEU A C 1
ATOM 1653 O O . LEU A 1 228 ? 8.112 3.101 -5.069 1.00 95.06 228 LEU A O 1
ATOM 1657 N N . GLY A 1 229 ? 8.961 4.924 -6.061 1.00 92.81 229 GLY A N 1
ATOM 1658 C CA . GLY A 1 229 ? 10.216 4.936 -5.315 1.00 92.81 229 GLY A CA 1
ATOM 1659 C C . GLY A 1 229 ? 9.989 5.168 -3.826 1.00 92.81 229 GLY A C 1
ATOM 1660 O O . GLY A 1 229 ? 10.482 4.398 -3.002 1.00 92.81 229 GLY A O 1
ATOM 1661 N N . LEU A 1 230 ? 9.181 6.172 -3.477 1.00 90.50 230 LEU A N 1
ATOM 1662 C CA . LEU A 1 230 ? 8.786 6.444 -2.096 1.00 90.50 230 LEU A CA 1
ATOM 1663 C C . LEU A 1 230 ? 8.053 5.245 -1.498 1.00 90.50 230 LEU A C 1
ATOM 1665 O O . LEU A 1 230 ? 8.431 4.760 -0.432 1.00 90.50 230 LEU A O 1
ATOM 1669 N N . VAL A 1 231 ? 7.047 4.720 -2.199 1.00 91.88 231 VAL A N 1
ATOM 1670 C CA . VAL A 1 231 ? 6.250 3.607 -1.688 1.00 91.88 231 VAL A CA 1
ATOM 1671 C C . VAL A 1 231 ? 7.093 2.341 -1.536 1.00 91.88 231 VAL A C 1
ATOM 1673 O O . VAL A 1 231 ? 7.024 1.692 -0.492 1.00 91.88 231 VAL A O 1
ATOM 1676 N N . GLY A 1 232 ? 7.926 2.015 -2.522 1.00 91.19 232 GLY A N 1
ATOM 1677 C CA . GLY A 1 232 ? 8.838 0.877 -2.494 1.00 91.19 232 GLY A CA 1
ATOM 1678 C C . GLY A 1 232 ? 9.862 0.974 -1.379 1.00 91.19 232 GLY A C 1
ATOM 1679 O O . GLY A 1 232 ? 9.946 0.069 -0.551 1.00 91.19 232 GLY A O 1
ATOM 1680 N N . ILE A 1 233 ? 10.606 2.072 -1.290 1.00 90.06 233 ILE A N 1
ATOM 1681 C CA . ILE A 1 233 ? 11.659 2.209 -0.280 1.00 90.06 233 ILE A CA 1
ATOM 1682 C C . ILE A 1 233 ? 11.040 2.267 1.119 1.00 90.06 233 ILE A C 1
ATOM 1684 O O . ILE A 1 233 ? 11.401 1.474 1.991 1.00 90.06 233 ILE A O 1
ATOM 1688 N N . ILE A 1 234 ? 10.066 3.153 1.339 1.00 89.75 234 ILE A N 1
ATOM 1689 C CA . ILE A 1 234 ? 9.528 3.397 2.680 1.00 89.75 234 ILE A CA 1
ATOM 1690 C C . ILE A 1 234 ? 8.733 2.187 3.186 1.00 89.75 234 ILE A C 1
ATOM 1692 O O . ILE A 1 234 ? 8.840 1.854 4.370 1.00 89.75 234 ILE A O 1
ATOM 1696 N N . SER A 1 235 ? 7.982 1.477 2.332 1.00 89.94 235 SER A N 1
ATOM 1697 C CA . SER A 1 235 ? 7.250 0.274 2.768 1.00 89.94 235 SER A CA 1
ATOM 1698 C C . SER A 1 235 ? 8.190 -0.869 3.142 1.00 89.94 235 SER A C 1
ATOM 1700 O O . SER A 1 235 ? 7.992 -1.522 4.168 1.00 89.94 235 SER A O 1
ATOM 1702 N N . ASN A 1 236 ? 9.236 -1.108 2.347 1.00 90.25 236 ASN A N 1
ATOM 1703 C CA . ASN A 1 236 ? 10.192 -2.177 2.636 1.00 90.25 236 ASN A CA 1
ATOM 1704 C C . ASN A 1 236 ? 11.010 -1.861 3.899 1.00 90.25 236 ASN A C 1
ATOM 1706 O O . ASN A 1 236 ? 11.146 -2.718 4.772 1.00 90.25 236 ASN A O 1
ATOM 1710 N N . VAL A 1 237 ? 11.456 -0.612 4.077 1.00 89.75 237 VAL A N 1
ATOM 1711 C CA . VAL A 1 237 ? 12.101 -0.178 5.330 1.00 89.75 237 VAL A CA 1
ATOM 1712 C C . VAL A 1 237 ? 11.140 -0.321 6.516 1.00 89.75 237 VAL A C 1
ATOM 1714 O O . VAL A 1 237 ? 11.518 -0.880 7.544 1.00 89.75 237 VAL A O 1
ATOM 1717 N N . SER A 1 238 ? 9.881 0.106 6.372 1.00 88.00 238 SER A N 1
ATOM 1718 C CA . SER A 1 238 ? 8.856 -0.045 7.418 1.00 88.00 238 SER A CA 1
ATOM 1719 C C . SER A 1 238 ? 8.640 -1.505 7.812 1.00 88.00 238 SER A C 1
ATOM 1721 O O . SER A 1 238 ? 8.482 -1.797 8.994 1.00 88.00 238 SER A O 1
ATOM 1723 N N . THR A 1 239 ? 8.669 -2.420 6.843 1.00 88.50 239 THR A N 1
ATOM 1724 C CA . THR A 1 239 ? 8.560 -3.864 7.081 1.00 88.50 239 THR A CA 1
ATOM 1725 C C . THR A 1 239 ? 9.719 -4.359 7.943 1.00 88.50 239 THR A C 1
ATOM 1727 O O . THR A 1 239 ? 9.491 -4.984 8.975 1.00 88.50 239 THR A O 1
ATOM 1730 N N . VAL A 1 240 ? 10.963 -4.025 7.585 1.00 89.38 240 VAL A N 1
ATOM 1731 C CA . VAL A 1 240 ? 12.151 -4.431 8.359 1.00 89.38 240 VAL A CA 1
ATOM 1732 C C . VAL A 1 240 ? 12.095 -3.888 9.788 1.00 89.38 240 VAL A C 1
ATOM 1734 O O . VAL A 1 240 ? 12.418 -4.604 10.736 1.00 89.38 240 VAL A O 1
ATOM 1737 N N . LEU A 1 241 ? 11.666 -2.635 9.962 1.00 87.38 241 LEU A N 1
ATOM 1738 C CA . LEU A 1 241 ? 11.517 -2.027 11.285 1.00 87.38 241 LEU A CA 1
ATOM 1739 C C . LEU A 1 241 ? 10.449 -2.736 12.129 1.00 87.38 241 LEU A C 1
ATOM 1741 O O . LEU A 1 241 ? 10.690 -2.985 13.309 1.00 87.38 241 LEU A O 1
ATOM 1745 N N . ARG A 1 242 ? 9.308 -3.108 11.532 1.00 85.94 242 ARG A N 1
ATOM 1746 C CA . ARG A 1 242 ? 8.245 -3.867 12.213 1.00 85.94 242 ARG A CA 1
ATOM 1747 C C . ARG A 1 242 ? 8.715 -5.259 12.618 1.00 85.94 242 ARG A C 1
ATOM 1749 O O . ARG A 1 242 ? 8.581 -5.614 13.782 1.00 85.94 242 ARG A O 1
ATOM 1756 N N . VAL A 1 243 ? 9.346 -6.003 11.707 1.00 87.56 243 VAL A N 1
ATOM 1757 C CA . VAL A 1 243 ? 9.893 -7.340 12.005 1.00 87.56 243 VAL A CA 1
ATOM 1758 C C . VAL A 1 243 ? 10.914 -7.272 13.140 1.00 87.56 243 VAL A C 1
ATOM 1760 O O . VAL A 1 243 ? 10.876 -8.088 14.054 1.00 87.56 243 VAL A O 1
ATOM 1763 N N . ARG A 1 244 ? 11.801 -6.270 13.136 1.00 87.75 244 ARG A N 1
ATOM 1764 C CA . ARG A 1 244 ? 12.767 -6.070 14.227 1.00 87.75 244 ARG A CA 1
ATOM 1765 C C . ARG A 1 244 ? 12.098 -5.729 15.555 1.00 87.75 244 ARG A C 1
ATOM 1767 O O . ARG A 1 244 ? 12.608 -6.146 16.589 1.00 87.75 244 ARG A O 1
ATOM 1774 N N . ALA A 1 245 ? 11.007 -4.967 15.541 1.00 84.38 245 ALA A N 1
ATOM 1775 C CA . ALA A 1 245 ? 10.258 -4.650 16.752 1.00 84.38 245 ALA A CA 1
ATOM 1776 C C . ALA A 1 245 ? 9.592 -5.902 17.340 1.00 84.38 245 ALA A C 1
ATOM 1778 O O . ALA A 1 245 ? 9.784 -6.171 18.521 1.00 84.38 245 ALA A O 1
ATOM 1779 N N . VAL A 1 246 ? 8.934 -6.709 16.502 1.00 85.00 246 VAL A N 1
ATOM 1780 C CA . VAL A 1 246 ? 8.329 -7.991 16.909 1.00 85.00 246 VAL A CA 1
ATOM 1781 C C . VAL A 1 246 ? 9.389 -8.976 17.415 1.00 85.00 246 VAL A C 1
ATOM 1783 O O . VAL A 1 246 ? 9.235 -9.581 18.469 1.00 85.00 246 VAL A O 1
ATOM 1786 N N . ALA A 1 247 ? 10.527 -9.097 16.728 1.00 85.50 247 ALA A N 1
ATOM 1787 C CA . ALA A 1 247 ? 11.610 -9.971 17.180 1.00 85.50 247 ALA A CA 1
ATOM 1788 C C . ALA A 1 247 ? 12.204 -9.534 18.533 1.00 85.50 247 ALA A C 1
ATOM 1790 O O . ALA A 1 247 ? 12.632 -10.373 19.326 1.00 85.50 247 ALA A O 1
ATOM 1791 N N . ARG A 1 248 ? 12.244 -8.222 18.813 1.00 84.69 248 ARG A N 1
ATOM 1792 C CA . ARG A 1 248 ? 12.705 -7.703 20.108 1.00 84.69 248 ARG A CA 1
ATOM 1793 C C . ARG A 1 248 ? 11.719 -8.019 21.226 1.00 84.69 248 ARG A C 1
ATOM 1795 O O . ARG A 1 248 ? 12.175 -8.531 22.245 1.00 84.69 248 ARG A O 1
ATOM 1802 N N . SER A 1 249 ? 10.421 -7.787 21.025 1.00 81.81 249 SER A N 1
ATOM 1803 C CA . SER A 1 249 ? 9.399 -8.078 22.040 1.00 81.81 249 SER A CA 1
ATOM 1804 C C . SER A 1 249 ? 9.347 -9.566 22.391 1.00 81.81 249 SER A C 1
ATOM 1806 O O . SER A 1 249 ? 9.301 -9.916 23.568 1.00 81.81 249 SER A O 1
ATOM 1808 N N . GLU A 1 250 ? 9.469 -10.449 21.396 1.00 78.31 250 GLU A N 1
ATOM 1809 C CA . GLU A 1 250 ? 9.587 -11.896 21.622 1.00 78.31 250 GLU A CA 1
ATOM 1810 C C . GLU A 1 250 ? 10.857 -12.241 22.416 1.00 78.31 250 GLU A C 1
ATOM 1812 O O . GLU A 1 250 ? 10.810 -12.996 23.384 1.00 78.31 250 GLU A O 1
ATOM 1817 N N . SER A 1 251 ? 12.002 -11.633 22.078 1.00 75.75 251 SER A N 1
ATOM 1818 C CA . SER A 1 251 ? 13.258 -11.875 22.801 1.00 75.75 251 SER A CA 1
ATOM 1819 C C . SER A 1 251 ? 13.235 -11.388 24.256 1.00 75.75 251 SER A C 1
ATOM 1821 O O . SER A 1 251 ? 13.922 -11.957 25.108 1.00 75.75 251 SER A O 1
ATOM 1823 N N . GLU A 1 252 ? 12.471 -10.334 24.547 1.00 76.31 252 GLU A N 1
ATOM 1824 C CA . GLU A 1 252 ? 12.261 -9.806 25.898 1.00 76.31 252 GLU A CA 1
ATOM 1825 C C . GLU A 1 252 ? 11.329 -10.731 26.693 1.00 76.31 252 GLU A C 1
ATOM 1827 O O . GLU A 1 252 ? 11.693 -11.145 27.795 1.00 76.31 252 GLU A O 1
ATOM 1832 N N . SER A 1 253 ? 10.220 -11.170 26.086 1.00 65.94 253 SER A N 1
ATOM 1833 C CA . SER A 1 253 ? 9.295 -12.165 26.651 1.00 65.94 253 SER A CA 1
ATOM 1834 C C . SER A 1 253 ? 9.993 -13.499 26.960 1.00 65.94 253 SER A C 1
ATOM 1836 O O . SER A 1 253 ? 9.870 -14.051 28.059 1.00 65.94 253 SER A O 1
ATOM 1838 N N . GLU A 1 254 ? 10.839 -13.986 26.046 1.00 68.88 254 GLU A N 1
ATOM 1839 C CA . GLU A 1 254 ? 11.665 -15.172 26.275 1.00 68.88 254 GLU A CA 1
ATOM 1840 C C . GLU A 1 254 ? 12.678 -14.984 27.410 1.00 68.88 254 GLU A C 1
ATOM 1842 O O . GLU A 1 254 ? 12.925 -15.925 28.168 1.00 68.88 254 GLU A O 1
ATOM 1847 N N . ARG A 1 255 ? 13.316 -13.810 27.528 1.00 62.50 255 ARG A N 1
ATOM 1848 C CA . ARG A 1 255 ? 14.288 -13.539 28.603 1.00 62.50 255 ARG A CA 1
ATOM 1849 C C . ARG A 1 255 ? 13.619 -13.496 29.967 1.00 62.50 255 ARG A C 1
ATOM 1851 O O . ARG A 1 255 ? 14.202 -14.016 30.918 1.00 62.50 255 ARG A O 1
ATOM 1858 N N . ASP A 1 256 ? 12.429 -12.917 30.066 1.00 61.25 256 ASP A N 1
ATOM 1859 C CA . ASP A 1 256 ? 11.680 -12.868 31.320 1.00 61.25 256 ASP A CA 1
ATOM 1860 C C . ASP A 1 256 ? 11.139 -14.250 31.702 1.00 61.25 256 ASP A C 1
ATOM 1862 O O . ASP A 1 256 ? 11.303 -14.674 32.848 1.00 61.25 256 ASP A O 1
ATOM 1866 N N . SER A 1 257 ? 10.660 -15.034 30.732 1.00 59.09 257 SER A N 1
ATOM 1867 C CA . SER A 1 257 ? 10.326 -16.448 30.942 1.00 59.09 257 SER A CA 1
ATOM 1868 C C . SER A 1 257 ? 11.552 -17.268 31.384 1.00 59.09 257 SER A C 1
ATOM 1870 O O . SER A 1 257 ? 11.503 -18.002 32.374 1.00 59.09 257 SER A O 1
ATOM 1872 N N . LYS A 1 258 ? 12.717 -17.069 30.749 1.00 56.66 258 LYS A N 1
ATOM 1873 C CA . LYS A 1 258 ? 13.987 -17.709 31.142 1.00 56.66 258 LYS A CA 1
ATOM 1874 C C . LYS A 1 258 ? 14.484 -17.252 32.520 1.00 56.66 258 LYS A C 1
ATOM 1876 O O . LYS A 1 258 ? 15.079 -18.069 33.216 1.00 56.66 258 LYS A O 1
ATOM 1881 N N . LYS A 1 259 ? 14.229 -16.012 32.960 1.00 53.22 259 LYS A N 1
ATOM 1882 C CA . LYS A 1 259 ? 14.521 -15.550 34.335 1.00 53.22 259 LYS A CA 1
ATOM 1883 C C . LYS A 1 259 ? 13.625 -16.230 35.370 1.00 53.22 259 LYS A C 1
ATOM 1885 O O . LYS A 1 259 ? 14.136 -16.664 36.398 1.00 53.22 259 LYS A O 1
ATOM 1890 N N . VAL A 1 260 ? 12.332 -16.389 35.084 1.00 53.84 260 VAL A N 1
ATOM 1891 C CA . VAL A 1 260 ? 11.396 -17.131 35.949 1.00 53.84 260 VAL A CA 1
ATOM 1892 C C . VAL A 1 260 ? 11.794 -18.612 36.039 1.00 53.84 260 VAL A C 1
ATOM 1894 O O . VAL A 1 260 ? 11.794 -19.188 37.126 1.00 53.84 260 VAL A O 1
ATOM 1897 N N . VAL A 1 261 ? 12.244 -19.210 34.930 1.00 51.34 261 VAL A N 1
ATOM 1898 C CA . VAL A 1 261 ? 12.781 -20.583 34.886 1.00 51.34 261 VAL A CA 1
ATOM 1899 C C . VAL A 1 261 ? 14.181 -20.695 35.514 1.00 51.34 261 VAL A C 1
ATOM 1901 O O . VAL A 1 261 ? 14.519 -21.743 36.058 1.00 51.34 261 VAL A O 1
ATOM 1904 N N . ALA A 1 262 ? 15.000 -19.640 35.525 1.00 51.94 262 ALA A N 1
ATOM 1905 C CA . ALA A 1 262 ? 16.302 -19.636 36.202 1.00 51.94 262 ALA A CA 1
ATOM 1906 C C . ALA A 1 262 ? 16.171 -19.732 37.733 1.00 51.94 262 ALA A C 1
ATOM 1908 O O . ALA A 1 262 ? 17.061 -20.282 38.385 1.00 51.94 262 ALA A O 1
ATOM 1909 N N . THR A 1 263 ? 15.032 -19.326 38.297 1.00 48.25 263 THR A N 1
ATOM 1910 C CA . THR A 1 263 ? 14.645 -19.615 39.689 1.00 48.25 263 THR A CA 1
ATOM 1911 C C . THR A 1 263 ? 14.438 -21.125 39.931 1.00 48.25 263 THR A C 1
ATOM 1913 O O . THR A 1 263 ? 14.643 -21.604 41.041 1.00 48.25 263 THR A O 1
ATOM 1916 N N . ASN A 1 264 ? 14.175 -21.909 38.873 1.00 49.16 264 ASN A N 1
ATOM 1917 C CA . ASN A 1 264 ? 14.188 -23.385 38.845 1.00 49.16 264 ASN A CA 1
ATOM 1918 C C . ASN A 1 264 ? 15.543 -23.982 38.369 1.00 49.16 264 ASN A C 1
ATOM 1920 O O . ASN A 1 264 ? 15.675 -25.194 38.170 1.00 49.16 264 ASN A O 1
ATOM 1924 N N . GLY A 1 265 ? 16.582 -23.153 38.192 1.00 48.88 265 GLY A N 1
ATOM 1925 C CA . GLY A 1 265 ? 17.872 -23.475 37.559 1.00 48.88 265 GLY A CA 1
ATOM 1926 C C . GLY A 1 265 ? 18.812 -24.419 38.324 1.00 48.88 265 GLY A C 1
ATOM 1927 O O . GLY A 1 265 ? 19.924 -24.683 37.858 1.00 48.88 265 GLY A O 1
ATOM 1928 N N . LEU A 1 266 ? 18.390 -24.978 39.463 1.00 54.75 266 LEU A N 1
ATOM 1929 C CA . LEU A 1 266 ? 19.136 -26.034 40.159 1.00 54.75 266 LEU A CA 1
ATOM 1930 C C . LEU A 1 266 ? 19.267 -27.297 39.273 1.00 54.75 266 LEU A C 1
ATOM 1932 O O . LEU A 1 266 ? 20.308 -27.948 39.266 1.00 54.75 266 LEU A O 1
ATOM 1936 N N . SER A 1 267 ? 18.246 -27.585 38.453 1.00 55.91 267 SER A N 1
ATOM 1937 C CA . SER A 1 267 ? 18.154 -28.760 37.567 1.00 55.91 267 SER A CA 1
ATOM 1938 C C . SER A 1 267 ? 19.172 -28.761 36.406 1.00 55.91 267 SER A C 1
ATOM 1940 O O . SER A 1 267 ? 19.836 -29.767 36.156 1.00 55.91 267 SER A O 1
ATOM 1942 N N . LEU A 1 268 ? 19.369 -27.622 35.729 1.00 57.50 268 LEU A N 1
ATOM 1943 C CA . LEU A 1 268 ? 20.290 -27.498 34.583 1.00 57.50 268 LEU A CA 1
ATOM 1944 C C . LEU A 1 268 ? 21.767 -27.563 34.995 1.00 57.50 268 LEU A C 1
ATOM 1946 O O . LEU A 1 268 ? 22.585 -28.146 34.283 1.00 57.50 268 LEU A O 1
ATOM 1950 N N . ARG A 1 269 ? 22.114 -27.019 36.169 1.00 58.88 269 ARG A N 1
ATOM 1951 C CA . ARG A 1 269 ? 23.473 -27.138 36.724 1.00 58.88 269 ARG A CA 1
ATOM 1952 C C . ARG A 1 269 ? 23.813 -28.585 37.097 1.00 58.88 269 ARG A C 1
ATOM 1954 O O . ARG A 1 269 ? 24.948 -29.003 36.884 1.00 58.88 269 ARG A O 1
ATOM 1961 N N . LEU A 1 270 ? 22.845 -29.353 37.604 1.00 59.47 270 LEU A N 1
ATOM 1962 C CA . LEU A 1 270 ? 23.005 -30.785 37.897 1.00 59.47 270 LEU A CA 1
ATOM 1963 C C . LEU A 1 270 ? 23.205 -31.608 36.614 1.00 59.47 270 LEU A C 1
ATOM 1965 O O . LEU A 1 270 ? 24.108 -32.442 36.554 1.00 59.47 270 LEU A O 1
ATOM 1969 N N . LEU A 1 271 ? 22.430 -31.323 35.562 1.00 59.75 271 LEU A N 1
ATOM 1970 C CA . LEU A 1 271 ? 22.558 -31.994 34.264 1.00 59.75 271 LEU A CA 1
ATOM 1971 C C . LEU A 1 271 ? 23.907 -31.690 33.587 1.00 59.75 271 LEU A C 1
ATOM 1973 O O . LEU A 1 271 ? 24.553 -32.601 33.070 1.00 59.75 271 LEU A O 1
ATOM 1977 N N . GLY A 1 272 ? 24.381 -30.441 33.665 1.00 68.62 272 GLY A N 1
ATOM 1978 C CA . GLY A 1 272 ? 25.708 -30.054 33.174 1.00 68.62 272 GLY A CA 1
ATOM 1979 C C . GLY A 1 272 ? 26.854 -30.777 33.892 1.00 68.62 272 GLY A C 1
ATOM 1980 O O . GLY A 1 272 ? 27.767 -31.278 33.240 1.00 68.62 272 GLY A O 1
ATOM 1981 N N . ARG A 1 273 ? 26.790 -30.914 35.225 1.00 69.12 273 ARG A N 1
ATOM 1982 C CA . ARG A 1 273 ? 27.792 -31.674 36.000 1.00 69.12 273 ARG A CA 1
ATOM 1983 C C . ARG A 1 273 ? 27.804 -33.162 35.642 1.00 69.12 273 ARG A C 1
ATOM 1985 O O . ARG A 1 273 ? 28.879 -33.744 35.539 1.00 69.12 273 ARG A O 1
ATOM 1992 N N . HIS A 1 274 ? 26.635 -33.761 35.400 1.00 70.88 274 HIS A N 1
ATOM 1993 C CA . HIS A 1 274 ? 26.531 -35.163 34.985 1.00 70.88 274 HIS A CA 1
ATOM 1994 C C . HIS A 1 274 ? 27.223 -35.427 33.640 1.00 70.88 274 HIS A C 1
ATOM 1996 O O . HIS A 1 274 ? 27.961 -36.399 33.510 1.00 70.88 274 HIS A O 1
ATOM 2002 N N . GLN A 1 275 ? 27.024 -34.552 32.649 1.00 70.69 275 GLN A N 1
ATOM 2003 C CA . GLN A 1 275 ? 27.653 -34.715 31.333 1.00 70.69 275 GLN A CA 1
ATOM 2004 C C . GLN A 1 275 ? 29.177 -34.574 31.398 1.00 70.69 275 GLN A C 1
ATOM 2006 O O . GLN A 1 275 ? 29.896 -35.357 30.784 1.00 70.69 275 GLN A O 1
ATOM 2011 N N . VAL A 1 276 ? 29.680 -33.630 32.199 1.00 75.19 276 VAL A N 1
ATOM 2012 C CA . VAL A 1 276 ? 31.126 -33.472 32.412 1.00 75.19 276 VAL A CA 1
ATOM 2013 C C . VAL A 1 276 ? 31.730 -34.723 33.057 1.00 75.19 276 VAL A C 1
ATOM 2015 O O . VAL A 1 276 ? 32.771 -35.192 32.605 1.00 75.19 276 VAL A O 1
ATOM 2018 N N . ALA A 1 277 ? 31.070 -35.303 34.065 1.00 72.56 277 ALA A N 1
ATOM 2019 C CA . ALA A 1 277 ? 31.537 -36.535 34.701 1.00 72.56 277 ALA A CA 1
ATOM 2020 C C . ALA A 1 277 ? 31.589 -37.724 33.720 1.00 72.56 277 ALA A C 1
ATOM 2022 O O . ALA A 1 277 ? 32.587 -38.442 33.689 1.00 72.56 277 ALA A O 1
ATOM 2023 N N . ALA A 1 278 ? 30.568 -37.878 32.870 1.00 68.06 278 ALA A N 1
ATOM 2024 C CA . ALA A 1 278 ? 30.514 -38.945 31.870 1.00 68.06 278 ALA A CA 1
ATOM 2025 C C . ALA A 1 278 ? 31.616 -38.814 30.801 1.00 68.06 278 ALA A C 1
ATOM 2027 O O . ALA A 1 278 ? 32.240 -39.810 30.427 1.00 68.06 278 ALA A O 1
ATOM 2028 N N . ILE A 1 279 ? 31.901 -37.589 30.342 1.00 72.44 279 ILE A N 1
ATOM 2029 C CA . ILE A 1 279 ? 32.986 -37.326 29.383 1.00 72.44 279 ILE A CA 1
ATOM 2030 C C . ILE A 1 279 ? 34.340 -37.683 30.005 1.00 72.44 279 ILE A C 1
ATOM 2032 O O . ILE A 1 279 ? 35.116 -38.416 29.398 1.00 72.44 279 ILE A O 1
ATOM 2036 N N . VAL A 1 280 ? 34.605 -37.226 31.233 1.00 78.19 280 VAL A N 1
ATOM 2037 C CA . VAL A 1 280 ? 35.865 -37.507 31.944 1.00 78.19 280 VAL A CA 1
ATOM 2038 C C . VAL A 1 280 ? 36.067 -39.009 32.147 1.00 78.19 280 VAL A C 1
ATOM 2040 O O . VAL A 1 280 ? 37.153 -39.522 31.881 1.00 78.19 280 VAL A O 1
ATOM 2043 N N . ALA A 1 281 ? 35.020 -39.727 32.554 1.00 75.88 281 ALA A N 1
ATOM 2044 C CA . ALA A 1 281 ? 35.061 -41.177 32.705 1.00 75.88 281 ALA A CA 1
ATOM 2045 C C . ALA A 1 281 ? 35.378 -41.902 31.389 1.00 75.88 281 ALA A C 1
ATOM 2047 O O . ALA A 1 281 ? 36.193 -42.819 31.379 1.00 75.88 281 ALA A O 1
ATOM 2048 N N . THR A 1 282 ? 34.787 -41.454 30.279 1.00 71.31 282 THR A N 1
ATOM 2049 C CA . THR A 1 282 ? 35.030 -42.027 28.945 1.00 71.31 282 THR A CA 1
ATOM 2050 C C . THR A 1 282 ? 36.462 -41.758 28.475 1.00 71.31 282 THR A C 1
ATOM 2052 O O . THR A 1 282 ? 37.107 -42.636 27.910 1.00 71.31 282 THR A O 1
ATOM 2055 N N . CYS A 1 283 ? 37.002 -40.565 28.741 1.00 73.50 283 CYS A N 1
ATOM 2056 C CA . CYS A 1 283 ? 38.403 -40.262 28.447 1.00 73.50 283 CYS A CA 1
ATOM 2057 C C . CYS A 1 283 ? 39.363 -41.136 29.264 1.00 73.50 283 CYS A C 1
ATOM 2059 O O . CYS A 1 283 ? 40.386 -41.565 28.737 1.00 73.50 283 CYS A O 1
ATOM 2061 N N . ILE A 1 284 ? 39.036 -41.408 30.530 1.00 77.81 284 ILE A N 1
ATOM 2062 C CA . ILE A 1 284 ? 39.838 -42.281 31.393 1.00 77.81 284 ILE A CA 1
ATOM 2063 C C . ILE A 1 284 ? 39.751 -43.738 30.939 1.00 77.81 284 ILE A C 1
ATOM 2065 O O . ILE A 1 284 ? 40.783 -44.399 30.905 1.00 77.81 284 ILE A O 1
ATOM 2069 N N . ASP A 1 285 ? 38.574 -44.224 30.544 1.00 74.19 285 ASP A N 1
ATOM 2070 C CA . ASP A 1 285 ? 38.391 -45.553 29.945 1.00 74.19 285 ASP A CA 1
ATOM 2071 C C . ASP A 1 285 ? 39.299 -45.731 28.720 1.00 74.19 285 ASP A C 1
ATOM 2073 O O . ASP A 1 285 ? 40.234 -46.537 28.737 1.00 74.19 285 ASP A O 1
ATOM 2077 N N . PHE A 1 286 ? 39.109 -44.882 27.703 1.00 66.75 286 PHE A N 1
ATOM 2078 C CA . PHE A 1 286 ? 39.896 -44.934 26.473 1.00 66.75 286 PHE A CA 1
ATOM 2079 C C . PHE A 1 286 ? 41.389 -44.735 26.731 1.00 66.75 286 PHE A C 1
ATOM 2081 O O . PHE A 1 286 ? 42.204 -45.453 26.160 1.00 66.75 286 PHE A O 1
ATOM 2088 N N . GLY A 1 287 ? 41.762 -43.797 27.604 1.00 77.62 287 GLY A N 1
ATOM 2089 C CA . GLY A 1 287 ? 43.158 -43.560 27.967 1.00 77.62 287 GLY A CA 1
ATOM 2090 C C . GLY A 1 287 ? 43.799 -44.767 28.652 1.00 77.62 287 GLY A C 1
ATOM 2091 O O . GLY A 1 287 ? 44.931 -45.121 28.331 1.00 77.62 287 GLY A O 1
ATOM 2092 N N . THR A 1 288 ? 43.065 -45.436 29.544 1.00 80.75 288 THR A N 1
ATOM 2093 C CA . THR A 1 288 ? 43.525 -46.645 30.244 1.00 80.75 288 THR A CA 1
ATOM 2094 C C . THR A 1 288 ? 43.673 -47.812 29.275 1.00 80.75 288 THR A C 1
ATOM 2096 O O . THR A 1 288 ? 44.696 -48.493 29.293 1.00 80.75 288 THR A O 1
ATOM 2099 N N . MET A 1 289 ? 42.696 -48.013 28.387 1.00 78.38 289 MET A N 1
ATOM 2100 C CA . MET A 1 289 ? 42.772 -49.021 27.330 1.00 78.38 289 MET A CA 1
ATOM 2101 C C . MET A 1 289 ? 43.988 -48.774 26.426 1.00 78.38 289 MET A C 1
ATOM 2103 O O . MET A 1 289 ? 44.799 -49.679 26.249 1.00 78.38 289 MET A O 1
ATOM 2107 N N . VAL A 1 290 ? 44.150 -47.559 25.886 1.00 73.75 290 VAL A N 1
ATOM 2108 C CA . VAL A 1 290 ? 45.275 -47.219 24.995 1.00 73.75 290 VAL A CA 1
ATOM 2109 C C . VAL A 1 290 ? 46.610 -47.410 25.711 1.00 73.75 290 VAL A C 1
ATOM 2111 O O . VAL A 1 290 ? 47.516 -48.011 25.147 1.00 73.75 290 VAL A O 1
ATOM 2114 N N . ALA A 1 291 ? 46.729 -46.976 26.967 1.00 81.31 291 ALA A N 1
ATOM 2115 C CA . ALA A 1 291 ? 47.945 -47.170 27.750 1.00 81.31 291 ALA A CA 1
ATOM 2116 C C . ALA A 1 291 ? 48.281 -48.658 27.949 1.00 81.31 291 ALA A C 1
ATOM 2118 O O . ALA A 1 291 ? 49.435 -49.048 27.801 1.00 81.31 291 ALA A O 1
ATOM 2119 N N . LEU A 1 292 ? 47.292 -49.504 28.250 1.00 80.56 292 LEU A N 1
ATOM 2120 C CA . LEU A 1 292 ? 47.505 -50.943 28.435 1.00 80.56 292 LEU A CA 1
ATOM 2121 C C . LEU A 1 292 ? 47.926 -51.643 27.136 1.00 80.56 292 LEU A C 1
ATOM 2123 O O . LEU A 1 292 ? 48.801 -52.509 27.172 1.00 80.56 292 LEU A O 1
ATOM 2127 N N . VAL A 1 293 ? 47.341 -51.259 26.000 1.00 74.94 293 VAL A N 1
ATOM 2128 C CA . VAL A 1 293 ? 47.695 -51.829 24.691 1.00 74.94 293 VAL A CA 1
ATOM 2129 C C . VAL A 1 293 ? 49.075 -51.351 24.241 1.00 74.94 293 VAL A C 1
ATOM 2131 O O . VAL A 1 293 ? 49.922 -52.168 23.903 1.00 74.94 293 VAL A O 1
ATOM 2134 N N . GLU A 1 294 ? 49.335 -50.045 24.278 1.00 77.94 294 GLU A N 1
ATOM 2135 C CA . GLU A 1 294 ? 50.542 -49.454 23.685 1.00 77.94 294 GLU A CA 1
ATOM 2136 C C . GLU A 1 294 ? 51.776 -49.575 24.589 1.00 77.94 294 GLU A C 1
ATOM 2138 O O . GLU A 1 294 ? 52.872 -49.859 24.113 1.00 77.94 294 GLU A O 1
ATOM 2143 N N . LEU A 1 295 ? 51.628 -49.377 25.905 1.00 85.25 295 LEU A N 1
ATOM 2144 C CA . LEU A 1 295 ? 52.774 -49.371 26.829 1.00 85.25 295 LEU A CA 1
ATOM 2145 C C . LEU A 1 295 ? 53.063 -50.752 27.414 1.00 85.25 295 LEU A C 1
ATOM 2147 O O . LEU A 1 295 ? 54.208 -51.051 27.743 1.00 85.25 295 LEU A O 1
ATOM 2151 N N . LEU A 1 296 ? 52.026 -51.575 27.585 1.00 83.81 296 LEU A N 1
ATOM 2152 C CA . LEU A 1 296 ? 52.124 -52.867 28.267 1.00 83.81 296 LEU A CA 1
ATOM 2153 C C . LEU A 1 296 ? 51.836 -54.055 27.337 1.00 83.81 296 LEU A C 1
ATOM 2155 O O . LEU A 1 296 ? 51.915 -55.196 27.791 1.00 83.81 296 LEU A O 1
ATOM 2159 N N . SER A 1 297 ? 51.543 -53.804 26.049 1.00 84.44 297 SER A N 1
ATOM 2160 C CA . SER A 1 297 ? 51.257 -54.833 25.030 1.00 84.44 297 SER A CA 1
ATOM 2161 C C . SER A 1 297 ? 50.165 -55.823 25.453 1.00 84.44 297 SER A C 1
ATOM 2163 O O . SER A 1 297 ? 50.170 -56.989 25.054 1.00 84.44 297 SER A O 1
ATOM 2165 N N . VAL A 1 298 ? 49.228 -55.374 26.294 1.00 84.31 298 VAL A N 1
ATOM 2166 C CA . VAL A 1 298 ? 48.097 -56.189 26.746 1.00 84.31 298 VAL A CA 1
ATOM 2167 C C . VAL A 1 298 ? 47.147 -56.402 25.562 1.00 84.31 298 VAL A C 1
ATOM 2169 O O . VAL A 1 298 ? 46.889 -55.445 24.826 1.00 84.31 298 VAL A O 1
ATOM 2172 N N . PRO A 1 299 ? 46.586 -57.614 25.375 1.00 80.00 299 PRO A N 1
ATOM 2173 C CA . PRO A 1 299 ? 45.600 -57.862 24.332 1.00 80.00 299 PRO A CA 1
ATOM 2174 C C . PRO A 1 299 ? 44.446 -56.842 24.387 1.00 80.00 299 PRO A C 1
ATOM 2176 O O . PRO A 1 299 ? 43.922 -56.594 25.483 1.00 80.00 299 PRO A O 1
ATOM 2179 N N . PRO A 1 300 ? 44.035 -56.251 23.248 1.00 62.31 300 PRO A N 1
ATOM 2180 C CA . PRO A 1 300 ? 43.025 -55.193 23.203 1.00 62.31 300 PRO A CA 1
ATOM 2181 C C . PRO A 1 300 ? 41.712 -55.565 23.892 1.00 62.31 300 PRO A C 1
ATOM 2183 O O . PRO A 1 300 ? 41.086 -54.722 24.523 1.00 62.31 300 PRO A O 1
ATOM 2186 N N . GLU A 1 301 ? 41.323 -56.836 23.850 1.00 69.81 301 GLU A N 1
ATOM 2187 C CA . GLU A 1 301 ? 40.092 -57.336 24.457 1.00 69.81 301 GLU A CA 1
ATOM 2188 C C . GLU A 1 301 ? 40.129 -57.218 25.988 1.00 69.81 301 GLU A C 1
ATOM 2190 O O . GLU A 1 301 ? 39.156 -56.792 26.616 1.00 69.81 301 GLU A O 1
ATOM 2195 N N . LEU A 1 302 ? 41.275 -57.545 26.596 1.00 66.94 302 LEU A N 1
ATOM 2196 C CA . LEU A 1 302 ? 41.494 -57.401 28.036 1.00 66.94 302 LEU A CA 1
ATOM 2197 C C . LEU A 1 302 ? 41.690 -55.932 28.421 1.00 66.94 302 LEU A C 1
ATOM 2199 O O . LEU A 1 302 ? 41.164 -55.491 29.442 1.00 66.94 302 LEU A O 1
ATOM 2203 N N . ALA A 1 303 ? 42.391 -55.155 27.594 1.00 68.19 303 ALA A N 1
ATOM 2204 C CA . ALA A 1 303 ? 42.615 -53.734 27.833 1.00 68.19 303 ALA A CA 1
ATOM 2205 C C . ALA A 1 303 ? 41.313 -52.914 27.788 1.00 68.19 303 ALA A C 1
ATOM 2207 O O . ALA A 1 303 ? 41.117 -52.041 28.632 1.00 68.19 303 ALA A O 1
ATOM 2208 N N . THR A 1 304 ? 40.393 -53.224 26.867 1.00 67.62 304 THR A N 1
ATOM 2209 C CA . THR A 1 304 ? 39.061 -52.600 26.810 1.00 67.62 304 THR A CA 1
ATOM 2210 C C . THR A 1 304 ? 38.208 -52.992 28.015 1.00 67.62 304 THR A C 1
ATOM 2212 O O . THR A 1 304 ? 37.525 -52.142 28.579 1.00 67.62 304 THR A O 1
ATOM 2215 N N . ALA A 1 305 ? 38.270 -54.249 28.468 1.00 68.31 305 ALA A N 1
ATOM 2216 C CA . ALA A 1 305 ? 37.545 -54.674 29.665 1.00 68.31 305 ALA A CA 1
ATOM 2217 C C . ALA A 1 305 ? 38.046 -53.951 30.930 1.00 68.31 305 ALA A C 1
ATOM 2219 O O . ALA A 1 305 ? 37.242 -53.490 31.741 1.00 68.31 305 ALA A O 1
ATOM 2220 N N . VAL A 1 306 ? 39.366 -53.804 31.086 1.00 72.81 306 VAL A N 1
ATOM 2221 C CA . VAL A 1 306 ? 39.967 -53.077 32.216 1.00 72.81 306 VAL A CA 1
ATOM 2222 C C . VAL A 1 306 ? 39.667 -51.577 32.131 1.00 72.81 306 VAL A C 1
ATOM 2224 O O . VAL A 1 306 ? 39.276 -50.987 33.138 1.00 72.81 306 VAL A O 1
ATOM 2227 N N . GLY A 1 307 ? 39.773 -50.973 30.943 1.00 72.75 307 GLY A N 1
ATOM 2228 C CA . GLY A 1 307 ? 39.404 -49.574 30.705 1.00 72.75 307 GLY A CA 1
ATOM 2229 C C . GLY A 1 307 ? 37.954 -49.286 31.095 1.00 72.75 307 GLY A C 1
ATOM 2230 O O . GLY A 1 307 ? 37.699 -48.369 31.881 1.00 72.75 307 GLY A O 1
ATOM 2231 N N . ALA A 1 308 ? 37.019 -50.135 30.661 1.00 69.81 308 ALA A N 1
ATOM 2232 C CA . ALA A 1 308 ? 35.597 -49.971 30.946 1.00 69.81 308 ALA A CA 1
ATOM 2233 C C . ALA A 1 308 ? 35.288 -50.071 32.449 1.00 69.81 308 ALA A C 1
ATOM 2235 O O . ALA A 1 308 ? 34.444 -49.334 32.967 1.00 69.81 308 ALA A O 1
ATOM 2236 N N . VAL A 1 309 ? 35.991 -50.946 33.182 1.00 74.19 309 VAL A N 1
ATOM 2237 C CA . VAL A 1 309 ? 35.871 -51.043 34.647 1.00 74.19 309 VAL A CA 1
ATOM 2238 C C . VAL A 1 309 ? 36.394 -49.774 35.318 1.00 74.19 309 VAL A C 1
ATOM 2240 O O . VAL A 1 309 ? 35.710 -49.210 36.173 1.00 74.19 309 VAL A O 1
ATOM 2243 N N . VAL A 1 310 ? 37.575 -49.293 34.922 1.00 75.88 310 VAL A N 1
ATOM 2244 C CA . VAL A 1 310 ? 38.188 -48.089 35.504 1.00 75.88 310 VAL A CA 1
ATOM 2245 C C . VAL A 1 310 ? 37.339 -46.848 35.211 1.00 75.88 310 VAL A C 1
ATOM 2247 O O . VAL A 1 310 ? 36.992 -46.119 36.141 1.00 75.88 310 VAL A O 1
ATOM 2250 N N . GLY A 1 311 ? 36.914 -46.646 33.963 1.00 74.19 311 GLY A N 1
ATOM 2251 C CA . GLY A 1 311 ? 36.030 -45.545 33.581 1.00 74.19 311 GLY A CA 1
ATOM 2252 C C . GLY A 1 311 ? 34.657 -45.629 34.248 1.00 74.19 311 GLY A C 1
ATOM 2253 O O . GLY A 1 311 ? 34.148 -44.628 34.754 1.00 74.19 311 GLY A O 1
ATOM 2254 N N . GLY A 1 312 ? 34.078 -46.830 34.345 1.00 71.62 312 GLY A N 1
ATOM 2255 C CA . GLY A 1 312 ? 32.822 -47.066 35.057 1.00 71.62 312 GLY A CA 1
ATOM 2256 C C . GLY A 1 312 ? 32.899 -46.694 36.541 1.00 71.62 312 GLY A C 1
ATOM 2257 O O . GLY A 1 312 ? 31.991 -46.039 37.060 1.00 71.62 312 GLY A O 1
ATOM 2258 N N . LEU A 1 313 ? 34.004 -47.037 37.214 1.00 76.06 313 LEU A N 1
ATOM 2259 C CA . LEU A 1 313 ? 34.263 -46.644 38.601 1.00 76.06 313 LEU A CA 1
ATOM 2260 C C . LEU A 1 313 ? 34.432 -45.128 38.732 1.00 76.06 313 LEU A C 1
ATOM 2262 O O . LEU A 1 313 ? 33.822 -44.522 39.616 1.00 76.06 313 LEU A O 1
ATOM 2266 N N . THR A 1 314 ? 35.191 -44.491 37.838 1.00 76.12 314 THR A N 1
ATOM 2267 C CA . THR A 1 314 ? 35.331 -43.030 37.824 1.00 76.12 314 THR A CA 1
ATOM 2268 C C . THR A 1 314 ? 33.977 -42.339 37.670 1.00 76.12 314 THR A C 1
ATOM 2270 O O . THR A 1 314 ? 33.669 -41.428 38.443 1.00 76.12 314 THR A O 1
ATOM 2273 N N . ASN A 1 315 ? 33.135 -42.803 36.740 1.00 76.31 315 ASN A N 1
ATOM 2274 C CA . ASN A 1 315 ? 31.806 -42.231 36.530 1.00 76.31 315 ASN A CA 1
ATOM 2275 C C . ASN A 1 315 ? 30.922 -42.384 37.777 1.00 76.31 315 ASN A C 1
ATOM 2277 O O . ASN A 1 315 ? 30.252 -41.439 38.194 1.00 76.31 315 ASN A O 1
ATOM 2281 N N . PHE A 1 316 ? 30.968 -43.552 38.424 1.00 74.31 316 PHE A N 1
ATOM 2282 C CA . PHE A 1 316 ? 30.221 -43.826 39.650 1.00 74.31 316 PHE A CA 1
ATOM 2283 C C . PHE A 1 316 ? 30.647 -42.917 40.815 1.00 74.31 316 PHE A C 1
ATOM 2285 O O . PHE A 1 316 ? 29.795 -42.316 41.474 1.00 74.31 316 PHE A O 1
ATOM 2292 N N . PHE A 1 317 ? 31.952 -42.765 41.059 1.00 74.81 317 PHE A N 1
ATOM 2293 C CA . PHE A 1 317 ? 32.455 -41.937 42.160 1.00 74.81 317 PHE A CA 1
ATOM 2294 C C . PHE A 1 317 ? 32.249 -40.435 41.917 1.00 74.81 317 PHE A C 1
ATOM 2296 O O . PHE A 1 317 ? 31.871 -39.719 42.851 1.00 74.81 317 PHE A O 1
ATOM 2303 N N . MET A 1 318 ? 32.420 -39.951 40.679 1.00 72.75 318 MET A N 1
ATOM 2304 C CA . MET A 1 318 ? 32.093 -38.564 40.321 1.00 72.75 318 MET A CA 1
ATOM 2305 C C . MET A 1 318 ? 30.590 -38.298 40.446 1.00 72.75 318 MET A C 1
ATOM 2307 O O . MET A 1 318 ? 30.189 -37.280 41.017 1.00 72.75 318 MET A O 1
ATOM 2311 N N . GLY A 1 319 ? 29.761 -39.243 39.993 1.00 64.50 319 GLY A N 1
ATOM 2312 C CA . GLY A 1 319 ? 28.310 -39.216 40.156 1.00 64.50 319 GLY A CA 1
ATOM 2313 C C . GLY A 1 319 ? 27.900 -39.071 41.622 1.00 64.50 319 GLY A C 1
ATOM 2314 O O . GLY A 1 319 ? 27.165 -38.151 41.984 1.00 64.50 319 GLY A O 1
ATOM 2315 N N . ARG A 1 320 ? 28.447 -39.931 42.485 1.00 67.44 320 ARG A N 1
ATOM 2316 C CA . ARG A 1 320 ? 28.126 -39.978 43.916 1.00 67.44 320 ARG A CA 1
ATOM 2317 C C . ARG A 1 320 ? 28.586 -38.737 44.686 1.00 67.44 320 ARG A C 1
ATOM 2319 O O . ARG A 1 320 ? 27.807 -38.194 45.464 1.00 67.44 320 ARG A O 1
ATOM 2326 N N . ARG A 1 321 ? 29.835 -38.293 44.497 1.00 68.50 321 ARG A N 1
ATOM 2327 C CA . ARG A 1 321 ? 30.463 -37.264 45.350 1.00 68.50 321 ARG A CA 1
ATOM 2328 C C . ARG A 1 321 ? 30.275 -35.837 44.835 1.00 68.50 321 ARG A C 1
ATOM 2330 O O . ARG A 1 321 ? 30.161 -34.911 45.632 1.00 68.50 321 ARG A O 1
ATOM 2337 N N . TRP A 1 322 ? 30.232 -35.650 43.516 1.00 67.88 322 TRP A N 1
ATOM 2338 C CA . TRP A 1 322 ? 30.267 -34.320 42.898 1.00 67.88 322 TRP A CA 1
ATOM 2339 C C . TRP A 1 322 ? 28.987 -33.947 42.146 1.00 67.88 322 TRP A C 1
ATOM 2341 O O . TRP A 1 322 ? 28.535 -32.803 42.226 1.00 67.88 322 TRP A O 1
ATOM 2351 N N . VAL A 1 323 ? 28.383 -34.896 41.425 1.00 58.66 323 VAL A N 1
ATOM 2352 C CA . VAL A 1 323 ? 27.179 -34.616 40.627 1.00 58.66 323 VAL A CA 1
ATOM 2353 C C . VAL A 1 323 ? 25.924 -34.624 41.497 1.00 58.66 323 VAL A C 1
ATOM 2355 O O . VAL A 1 323 ? 25.119 -33.704 41.388 1.00 58.66 323 VAL A O 1
ATOM 2358 N N . PHE A 1 324 ? 25.770 -35.621 42.373 1.00 56.44 324 PHE A N 1
ATOM 2359 C CA . PHE A 1 324 ? 24.549 -35.815 43.167 1.00 56.44 324 PHE A CA 1
ATOM 2360 C C . PHE A 1 324 ? 24.743 -35.695 44.683 1.00 56.44 324 PHE A C 1
ATOM 2362 O O . PHE A 1 324 ? 23.750 -35.692 45.405 1.00 56.44 324 PHE A O 1
ATOM 2369 N N . SER A 1 325 ? 25.987 -35.572 45.164 1.00 59.62 325 SER A N 1
ATOM 2370 C CA . SER A 1 325 ? 26.328 -35.382 46.589 1.00 59.62 325 SER A CA 1
ATOM 2371 C C . SER A 1 325 ? 25.602 -36.357 47.538 1.00 59.62 325 SER A C 1
ATOM 2373 O O . SER A 1 325 ? 25.175 -35.986 48.628 1.00 59.62 325 SER A O 1
ATOM 2375 N N . ALA A 1 326 ? 25.442 -37.613 47.113 1.00 55.91 326 ALA A N 1
ATOM 2376 C CA . ALA A 1 326 ? 24.693 -38.652 47.818 1.00 55.91 326 ALA A CA 1
ATOM 2377 C C . ALA A 1 326 ? 25.641 -39.514 48.675 1.00 55.91 326 ALA A C 1
ATOM 2379 O O . ALA A 1 326 ? 25.961 -40.656 48.335 1.00 55.91 326 ALA A O 1
ATOM 2380 N N . GLU A 1 327 ? 26.149 -38.957 49.778 1.00 53.66 327 GLU A N 1
ATOM 2381 C CA . GLU A 1 327 ? 27.129 -39.638 50.643 1.00 53.66 327 GLU A CA 1
ATOM 2382 C C . GLU A 1 327 ? 26.512 -40.685 51.596 1.00 53.66 327 GLU A C 1
ATOM 2384 O O . GLU A 1 327 ? 27.225 -41.584 52.040 1.00 53.66 327 GLU A O 1
ATOM 2389 N N . SER A 1 328 ? 25.196 -40.661 51.833 1.00 48.12 328 SER A N 1
ATOM 2390 C CA . SER A 1 328 ? 24.521 -41.378 52.933 1.00 48.12 328 SER A CA 1
ATOM 2391 C C . SER A 1 328 ? 24.035 -42.818 52.654 1.00 48.12 328 SER A C 1
ATOM 2393 O O . SER A 1 328 ? 23.351 -43.394 53.495 1.00 48.12 328 SER A O 1
ATOM 2395 N N . GLY A 1 329 ? 24.399 -43.450 51.527 1.00 55.53 329 GLY A N 1
ATOM 2396 C CA . GLY A 1 329 ? 23.984 -44.830 51.191 1.00 55.53 329 GLY A CA 1
ATOM 2397 C C . GLY A 1 329 ? 25.107 -45.883 51.214 1.00 55.53 329 GLY A C 1
ATOM 2398 O O . GLY A 1 329 ? 26.260 -45.593 50.881 1.00 55.53 329 GLY A O 1
ATOM 2399 N N . ALA A 1 330 ? 24.783 -47.140 51.546 1.00 60.06 330 ALA A N 1
ATOM 2400 C CA . ALA A 1 330 ? 25.751 -48.246 51.593 1.00 60.06 330 ALA A CA 1
ATOM 2401 C C . ALA A 1 330 ? 26.431 -48.488 50.226 1.00 60.06 330 ALA A C 1
ATOM 2403 O O . ALA A 1 330 ? 25.774 -48.792 49.225 1.00 60.06 330 ALA A O 1
ATOM 2404 N N . LEU A 1 331 ? 27.766 -48.370 50.200 1.00 60.19 331 LEU A N 1
ATOM 2405 C CA . LEU A 1 331 ? 28.616 -48.415 48.998 1.00 60.19 331 LEU A CA 1
ATOM 2406 C C . LEU A 1 331 ? 28.376 -49.638 48.082 1.00 60.19 331 LEU A C 1
ATOM 2408 O O . LEU A 1 331 ? 28.217 -49.437 46.875 1.00 60.19 331 LEU A O 1
ATOM 2412 N N . PRO A 1 332 ? 28.263 -50.880 48.604 1.00 62.66 332 PRO A N 1
ATOM 2413 C CA . PRO A 1 332 ? 28.128 -52.071 47.760 1.00 62.66 332 PRO A CA 1
ATOM 2414 C C . PRO A 1 332 ? 26.791 -52.133 47.013 1.00 62.66 332 PRO A C 1
ATOM 2416 O O . PRO A 1 332 ? 26.728 -52.581 45.870 1.00 62.66 332 PRO A O 1
ATOM 2419 N N . ARG A 1 333 ? 25.708 -51.646 47.634 1.00 65.00 333 ARG A N 1
ATOM 2420 C CA . ARG A 1 333 ? 24.353 -51.728 47.068 1.00 65.00 333 ARG A CA 1
ATOM 2421 C C . ARG A 1 333 ? 24.172 -50.758 45.903 1.00 65.00 333 ARG A C 1
ATOM 2423 O O . ARG A 1 333 ? 23.568 -51.114 44.897 1.00 65.00 333 ARG A O 1
ATOM 2430 N N . GLN A 1 334 ? 24.729 -49.553 46.014 1.00 65.88 334 GLN A N 1
ATOM 2431 C CA . GLN A 1 334 ? 24.694 -48.557 44.940 1.00 65.88 334 GLN A CA 1
ATOM 2432 C C . GLN A 1 334 ? 25.607 -48.942 43.772 1.00 65.88 334 GLN A C 1
ATOM 2434 O O . GLN A 1 334 ? 25.206 -48.790 42.621 1.00 65.88 334 GLN A O 1
ATOM 2439 N N . ALA A 1 335 ? 26.791 -49.498 44.054 1.00 66.56 335 ALA A N 1
ATOM 2440 C CA . ALA A 1 335 ? 27.690 -50.005 43.020 1.00 66.56 335 ALA A CA 1
ATOM 2441 C C . ALA A 1 335 ? 27.048 -51.157 42.228 1.00 66.56 335 ALA A C 1
ATOM 2443 O O . ALA A 1 335 ? 27.088 -51.150 41.000 1.00 66.56 335 ALA A O 1
ATOM 2444 N N . LEU A 1 336 ? 26.371 -52.092 42.909 1.00 71.19 336 LEU A N 1
ATOM 2445 C CA . LEU A 1 336 ? 25.633 -53.176 42.255 1.00 71.19 336 LEU A CA 1
ATOM 2446 C C . LEU A 1 336 ? 24.495 -52.644 41.371 1.00 71.19 336 LEU A C 1
ATOM 2448 O O . LEU A 1 336 ? 24.355 -53.069 40.228 1.00 71.19 336 LEU A O 1
ATOM 2452 N N . ARG A 1 337 ? 23.704 -51.679 41.859 1.00 72.56 337 ARG A N 1
ATOM 2453 C CA . ARG A 1 337 ? 22.635 -51.050 41.061 1.00 72.56 337 ARG A CA 1
ATOM 2454 C C . ARG A 1 337 ? 23.196 -50.304 39.847 1.00 72.56 337 ARG A C 1
ATOM 2456 O O . ARG A 1 337 ? 22.637 -50.417 38.761 1.00 72.56 337 ARG A O 1
ATOM 2463 N N . TYR A 1 338 ? 24.305 -49.580 40.008 1.00 72.31 338 TYR A N 1
ATOM 2464 C CA . TYR A 1 338 ? 24.989 -48.903 38.904 1.00 72.31 338 TYR A CA 1
ATOM 2465 C C . TYR A 1 338 ? 25.487 -49.900 37.853 1.00 72.31 338 TYR A C 1
ATOM 2467 O O . TYR A 1 338 ? 25.245 -49.707 36.661 1.00 72.31 338 TYR A O 1
ATOM 2475 N N . ALA A 1 339 ? 26.137 -50.980 38.294 1.00 71.00 339 ALA A N 1
ATOM 2476 C CA . ALA A 1 339 ? 26.611 -52.045 37.422 1.00 71.00 339 ALA A CA 1
ATOM 2477 C C . ALA A 1 339 ? 25.455 -52.686 36.642 1.00 71.00 339 ALA A C 1
ATOM 2479 O O . ALA A 1 339 ? 25.554 -52.808 35.427 1.00 71.00 339 ALA A O 1
ATOM 2480 N N . LEU A 1 340 ? 24.330 -52.998 37.299 1.00 75.06 340 LEU A N 1
ATOM 2481 C CA . LEU A 1 340 ? 23.137 -53.557 36.648 1.00 75.06 340 LEU A CA 1
ATOM 2482 C C . LEU A 1 340 ? 22.566 -52.630 35.568 1.00 75.06 340 LEU A C 1
ATOM 2484 O O . LEU A 1 340 ? 22.273 -53.078 34.460 1.00 75.06 340 LEU A O 1
ATOM 2488 N N . VAL A 1 341 ? 22.439 -51.334 35.866 1.00 74.75 341 VAL A N 1
ATOM 2489 C CA . VAL A 1 341 ? 21.929 -50.343 34.904 1.00 74.75 341 VAL A CA 1
ATOM 2490 C C . VAL A 1 341 ? 22.883 -50.191 33.719 1.00 74.75 341 VAL A C 1
ATOM 2492 O O . VAL A 1 341 ? 22.423 -50.117 32.580 1.00 74.75 341 VAL A O 1
ATOM 2495 N N . SER A 1 342 ? 24.193 -50.212 33.974 1.00 70.69 342 SER A N 1
ATOM 2496 C CA . SER A 1 342 ? 25.230 -50.072 32.945 1.00 70.69 342 SER A CA 1
ATOM 2497 C C . SER A 1 342 ? 25.316 -51.308 32.044 1.00 70.69 342 SER A C 1
ATOM 2499 O O . SER A 1 342 ? 25.433 -51.174 30.830 1.00 70.69 342 SER A O 1
ATOM 2501 N N . LEU A 1 343 ? 25.177 -52.513 32.609 1.00 74.44 343 LEU A N 1
ATOM 2502 C CA . LEU A 1 343 ? 25.129 -53.765 31.847 1.00 74.44 343 LEU A CA 1
ATOM 2503 C C . LEU A 1 343 ? 23.881 -53.833 30.960 1.00 74.44 343 LEU A C 1
ATOM 2505 O O . LEU A 1 343 ? 23.967 -54.182 29.785 1.00 74.44 343 LEU A O 1
ATOM 2509 N N . ALA A 1 344 ? 22.724 -53.443 31.501 1.00 75.25 344 ALA A N 1
ATOM 2510 C CA . ALA A 1 344 ? 21.493 -53.357 30.724 1.00 75.25 344 ALA A CA 1
ATOM 2511 C C . ALA A 1 344 ? 21.595 -52.296 29.618 1.00 75.25 344 ALA A C 1
ATOM 2513 O O . ALA A 1 344 ? 21.142 -52.526 28.502 1.00 75.25 344 ALA A O 1
ATOM 2514 N N . SER A 1 345 ? 22.250 -51.165 29.893 1.00 73.31 345 SER A N 1
ATOM 2515 C CA . SER A 1 345 ? 22.537 -50.126 28.899 1.00 73.31 345 SER A CA 1
ATOM 2516 C C . SER A 1 345 ? 23.405 -50.637 27.754 1.00 73.31 345 SER A C 1
ATOM 2518 O O . SER A 1 345 ? 23.104 -50.383 26.589 1.00 73.31 345 SER A O 1
ATOM 2520 N N . ALA A 1 346 ? 24.458 -51.399 28.063 1.00 72.31 346 ALA A N 1
ATOM 2521 C CA . ALA A 1 346 ? 25.284 -52.044 27.050 1.00 72.31 346 ALA A CA 1
ATOM 2522 C C . ALA A 1 346 ? 24.440 -52.993 26.185 1.00 72.31 346 ALA A C 1
ATOM 2524 O O . ALA A 1 346 ? 24.470 -52.890 24.961 1.00 72.31 346 ALA A O 1
ATOM 2525 N N . GLY A 1 347 ? 23.596 -53.822 26.812 1.00 76.19 347 GLY A N 1
ATOM 2526 C CA . GLY A 1 347 ? 22.664 -54.703 26.105 1.00 76.19 347 GLY A CA 1
ATOM 2527 C C . GLY A 1 347 ? 21.698 -53.951 25.183 1.00 76.19 347 GLY A C 1
ATOM 2528 O O . GLY A 1 347 ? 21.523 -54.340 24.029 1.00 76.19 347 GLY A O 1
ATOM 2529 N N . TRP A 1 348 ? 21.118 -52.840 25.648 1.00 76.75 348 TRP A N 1
ATOM 2530 C CA . TRP A 1 348 ? 20.226 -52.007 24.837 1.00 76.75 348 TRP A CA 1
ATOM 2531 C C . TRP A 1 348 ? 20.937 -51.330 23.670 1.00 76.75 348 TRP A C 1
ATOM 2533 O O . TRP A 1 348 ? 20.366 -51.253 22.583 1.00 76.75 348 TRP A O 1
ATOM 2543 N N . ASN A 1 349 ? 22.178 -50.878 23.862 1.00 73.81 349 ASN A N 1
ATOM 2544 C CA . ASN A 1 349 ? 22.974 -50.319 22.774 1.00 73.81 349 ASN A CA 1
ATOM 2545 C C . ASN A 1 349 ? 23.266 -51.381 21.708 1.00 73.81 349 ASN A C 1
ATOM 2547 O O . ASN A 1 349 ? 23.021 -51.137 20.530 1.00 73.81 349 ASN A O 1
ATOM 2551 N N . THR A 1 350 ? 23.689 -52.582 22.109 1.00 77.12 350 THR A N 1
ATOM 2552 C CA . THR A 1 350 ? 23.965 -53.682 21.174 1.00 77.12 350 THR A CA 1
ATOM 2553 C C . THR A 1 350 ? 22.708 -54.138 20.428 1.00 77.12 350 THR A C 1
ATOM 2555 O O . THR A 1 350 ? 22.744 -54.330 19.213 1.00 77.12 350 THR A O 1
ATOM 2558 N N . LEU A 1 351 ? 21.579 -54.285 21.128 1.00 77.25 351 LEU A N 1
ATOM 2559 C CA . LEU A 1 351 ? 20.315 -54.696 20.514 1.00 77.25 351 LEU A CA 1
ATOM 2560 C C . LEU A 1 351 ? 19.768 -53.617 19.572 1.00 77.25 351 LEU A C 1
ATOM 2562 O O . LEU A 1 351 ? 19.352 -53.923 18.456 1.00 77.25 351 LEU A O 1
ATOM 2566 N N . GLY A 1 352 ? 19.787 -52.356 20.006 1.00 76.44 352 GLY A N 1
ATOM 2567 C CA . GLY A 1 352 ? 19.342 -51.228 19.195 1.00 76.44 352 GLY A CA 1
ATOM 2568 C C . GLY A 1 352 ? 20.181 -51.079 17.930 1.00 76.44 352 GLY A C 1
ATOM 2569 O O . GLY A 1 352 ? 19.626 -50.909 16.848 1.00 76.44 352 GLY A O 1
ATOM 2570 N N . GLU A 1 353 ? 21.503 -51.218 18.033 1.00 76.88 353 GLU A N 1
ATOM 2571 C CA . GLU A 1 353 ? 22.408 -51.166 16.883 1.00 76.88 353 GLU A CA 1
ATOM 2572 C C . GLU A 1 353 ? 22.156 -52.333 15.918 1.00 76.88 353 GLU A C 1
ATOM 2574 O O . GLU A 1 353 ? 22.071 -52.119 14.709 1.00 76.88 353 GLU A O 1
ATOM 2579 N N . TYR A 1 354 ? 21.926 -53.549 16.429 1.00 77.56 354 TYR A N 1
ATOM 2580 C CA . TYR A 1 354 ? 21.541 -54.694 15.601 1.00 77.56 354 TYR A CA 1
ATOM 2581 C C . TYR A 1 354 ? 20.238 -54.432 14.829 1.00 77.56 354 TYR A C 1
ATOM 2583 O O . TYR A 1 354 ? 20.191 -54.631 13.616 1.00 77.56 354 TYR A O 1
ATOM 2591 N N . VAL A 1 355 ? 19.189 -53.947 15.497 1.00 78.31 355 VAL A N 1
ATOM 2592 C CA . VAL A 1 355 ? 17.890 -53.683 14.855 1.00 78.31 355 VAL A CA 1
ATOM 2593 C C . VAL A 1 355 ? 18.001 -52.551 13.832 1.00 78.31 355 VAL A C 1
ATOM 2595 O O . VAL A 1 355 ? 17.572 -52.699 12.689 1.00 78.31 355 VAL A O 1
ATOM 2598 N N . VAL A 1 356 ? 18.612 -51.429 14.206 1.00 76.94 356 VAL A N 1
ATOM 2599 C CA . VAL A 1 356 ? 18.663 -50.233 13.356 1.00 76.94 356 VAL A CA 1
ATOM 2600 C C . VAL A 1 356 ? 19.581 -50.433 12.151 1.00 76.94 356 VAL A C 1
ATOM 2602 O O . VAL A 1 356 ? 19.229 -50.042 11.039 1.00 76.94 356 VAL A O 1
ATOM 2605 N N . VAL A 1 357 ? 20.731 -51.082 12.334 1.00 71.94 357 VAL A N 1
ATOM 2606 C CA . VAL A 1 357 ? 21.699 -51.260 11.247 1.00 71.94 357 VAL A CA 1
ATOM 2607 C C . VAL A 1 357 ? 21.370 -52.482 10.389 1.00 71.94 357 VAL A C 1
ATOM 2609 O O . VAL A 1 357 ? 21.384 -52.376 9.165 1.00 71.94 357 VAL A O 1
ATOM 2612 N N . ARG A 1 358 ? 21.057 -53.646 10.985 1.00 71.31 358 ARG A N 1
ATOM 2613 C CA . ARG A 1 358 ? 20.822 -54.881 10.207 1.00 71.31 358 ARG A CA 1
ATOM 2614 C C . ARG A 1 358 ? 19.376 -55.078 9.772 1.00 71.31 358 ARG A C 1
ATOM 2616 O O . ARG A 1 358 ? 19.173 -55.536 8.654 1.00 71.31 358 ARG A O 1
ATOM 2623 N N . ALA A 1 359 ? 18.389 -54.778 10.617 1.00 67.19 359 ALA A N 1
ATOM 2624 C CA . ALA A 1 359 ? 16.986 -55.029 10.265 1.00 67.19 359 ALA A CA 1
ATOM 2625 C C . ALA A 1 359 ? 16.366 -53.873 9.466 1.00 67.19 359 ALA A C 1
ATOM 2627 O O . ALA A 1 359 ? 15.557 -54.112 8.574 1.00 67.19 359 ALA A O 1
ATOM 2628 N N . LEU A 1 360 ? 16.764 -52.630 9.758 1.00 74.56 360 LEU A N 1
ATOM 2629 C CA . LEU A 1 360 ? 16.236 -51.430 9.095 1.00 74.56 360 LEU A CA 1
ATOM 2630 C C . LEU A 1 360 ? 17.165 -50.865 8.007 1.00 74.56 360 LEU A C 1
ATOM 2632 O O . LEU A 1 360 ? 16.788 -49.919 7.320 1.00 74.56 360 LEU A O 1
ATOM 2636 N N . GLY A 1 361 ? 18.364 -51.434 7.835 1.00 68.38 361 GLY A N 1
ATOM 2637 C CA . GLY A 1 361 ? 19.303 -51.057 6.773 1.00 68.38 361 GLY A CA 1
ATOM 2638 C C . GLY A 1 361 ? 19.865 -49.636 6.890 1.00 68.38 361 GLY A C 1
ATOM 2639 O O . GLY A 1 361 ? 20.340 -49.079 5.900 1.00 68.38 361 GLY A O 1
ATOM 2640 N N . VAL A 1 362 ? 19.798 -49.020 8.074 1.00 74.75 362 VAL A N 1
ATOM 2641 C CA . VAL A 1 362 ? 20.309 -47.663 8.295 1.00 74.75 362 VAL A CA 1
ATOM 2642 C C . VAL A 1 362 ? 21.836 -47.683 8.286 1.00 74.75 362 VAL A C 1
ATOM 2644 O O . VAL A 1 362 ? 22.468 -48.592 8.826 1.00 74.75 362 VAL A O 1
ATOM 2647 N N . GLN A 1 363 ? 22.446 -46.649 7.699 1.00 73.06 363 GLN A N 1
ATOM 2648 C CA . GLN A 1 363 ? 23.899 -46.491 7.702 1.00 73.06 363 GLN A CA 1
ATOM 2649 C C . GLN A 1 363 ? 24.455 -46.558 9.132 1.00 73.06 363 GLN A C 1
ATOM 2651 O O . GLN A 1 363 ? 24.007 -45.832 10.022 1.00 73.06 363 GLN A O 1
ATOM 2656 N N . TYR A 1 364 ? 25.464 -47.412 9.321 1.00 66.00 364 TYR A N 1
ATOM 2657 C CA . TYR A 1 364 ? 26.034 -47.792 10.617 1.00 66.00 364 TYR A CA 1
ATOM 2658 C C . TYR A 1 364 ? 26.281 -46.608 11.566 1.00 66.00 364 TYR A C 1
ATOM 2660 O O . TYR A 1 364 ? 25.839 -46.620 12.714 1.00 66.00 364 TYR A O 1
ATOM 2668 N N . LEU A 1 365 ? 26.933 -45.552 11.068 1.00 61.00 365 LEU A N 1
ATOM 2669 C CA . LEU A 1 365 ? 27.311 -44.398 11.885 1.00 61.00 365 LEU A CA 1
ATOM 2670 C C . LEU A 1 365 ? 26.089 -43.638 12.428 1.00 61.00 365 LEU A C 1
ATOM 2672 O O . LEU A 1 365 ? 26.064 -43.262 13.598 1.00 61.00 365 LEU A O 1
ATOM 2676 N N . LEU A 1 366 ? 25.059 -43.449 11.597 1.00 66.31 366 LEU A N 1
ATOM 2677 C CA . LEU A 1 366 ? 23.825 -42.765 11.991 1.00 66.31 366 LEU A CA 1
ATOM 2678 C C . LEU A 1 366 ? 22.997 -43.623 12.952 1.00 66.31 366 LEU A C 1
ATOM 2680 O O . LEU A 1 366 ? 22.477 -43.105 13.941 1.00 66.31 366 LEU A O 1
ATOM 2684 N N . GLY A 1 367 ? 22.933 -44.935 12.704 1.00 71.25 367 GLY A N 1
ATOM 2685 C CA . GLY A 1 367 ? 22.248 -45.880 13.582 1.00 71.25 367 GLY A CA 1
ATOM 2686 C C . GLY A 1 367 ? 22.852 -45.915 14.986 1.00 71.25 367 GLY A C 1
ATOM 2687 O O . GLY A 1 367 ? 22.128 -45.806 15.974 1.00 71.25 367 GLY A O 1
ATOM 2688 N N . ARG A 1 368 ? 24.185 -45.970 15.083 1.00 66.94 368 ARG A N 1
ATOM 2689 C CA . ARG A 1 368 ? 24.898 -45.999 16.366 1.00 66.94 368 ARG A CA 1
ATOM 2690 C C . ARG A 1 368 ? 24.720 -44.712 17.176 1.00 66.94 368 ARG A C 1
ATOM 2692 O O . ARG A 1 368 ? 24.500 -44.786 18.382 1.00 66.94 368 ARG A O 1
ATOM 2699 N N . ILE A 1 369 ? 24.763 -43.539 16.534 1.00 70.25 369 ILE A N 1
ATOM 2700 C CA . ILE A 1 369 ? 24.530 -42.253 17.219 1.00 70.25 369 ILE A CA 1
ATOM 2701 C C . ILE A 1 369 ? 23.091 -42.174 17.745 1.00 70.25 369 ILE A C 1
ATOM 2703 O O . ILE A 1 369 ? 22.882 -41.817 18.904 1.00 70.25 369 ILE A O 1
ATOM 2707 N N . ALA A 1 370 ? 22.103 -42.537 16.922 1.00 74.25 370 ALA A N 1
ATOM 2708 C CA . ALA A 1 370 ? 20.697 -42.484 17.312 1.00 74.25 370 ALA A CA 1
ATOM 2709 C C . ALA A 1 370 ? 20.400 -43.406 18.506 1.00 74.25 370 ALA A C 1
ATOM 2711 O O . ALA A 1 370 ? 19.803 -42.971 19.491 1.00 74.25 370 ALA A O 1
ATOM 2712 N N . VAL A 1 371 ? 20.880 -44.653 18.457 1.00 78.25 371 VAL A N 1
ATOM 2713 C CA . VAL A 1 371 ? 20.692 -45.629 19.539 1.00 78.25 371 VAL A CA 1
ATOM 2714 C C . VAL A 1 371 ? 21.365 -45.157 20.829 1.00 78.25 371 VAL A C 1
ATOM 2716 O O . VAL A 1 371 ? 20.717 -45.158 21.875 1.00 78.25 371 VAL A O 1
ATOM 2719 N N . ALA A 1 372 ? 22.607 -44.666 20.765 1.00 70.00 372 ALA A N 1
ATOM 2720 C CA . ALA A 1 372 ? 23.326 -44.180 21.945 1.00 70.00 372 ALA A CA 1
ATOM 2721 C C . ALA A 1 372 ? 22.606 -43.009 22.636 1.00 70.00 372 ALA A C 1
ATOM 2723 O O . ALA A 1 372 ? 22.493 -42.979 23.865 1.00 70.00 372 ALA A O 1
ATOM 2724 N N . VAL A 1 373 ? 22.060 -42.066 21.860 1.00 69.56 373 VAL A N 1
ATOM 2725 C CA . VAL A 1 373 ? 21.273 -40.943 22.393 1.00 69.56 373 VAL A CA 1
ATOM 2726 C C . VAL A 1 373 ? 19.976 -41.442 23.034 1.00 69.56 373 VAL A C 1
ATOM 2728 O O . VAL A 1 373 ? 19.658 -41.052 24.160 1.00 69.56 373 VAL A O 1
ATOM 2731 N N . CYS A 1 374 ? 19.252 -42.343 22.365 1.00 74.62 374 CYS A N 1
ATOM 2732 C CA . CYS A 1 374 ? 18.008 -42.911 22.882 1.00 74.62 374 CYS A CA 1
ATOM 2733 C C . CYS A 1 374 ? 18.220 -43.693 24.186 1.00 74.62 374 CYS A C 1
ATOM 2735 O O . CYS A 1 374 ? 17.491 -43.467 25.153 1.00 74.62 374 CYS A O 1
ATOM 2737 N N . VAL A 1 375 ? 19.234 -44.560 24.254 1.00 75.88 375 VAL A N 1
ATOM 2738 C CA . VAL A 1 375 ? 19.555 -45.329 25.467 1.00 75.88 375 VAL A CA 1
ATOM 2739 C C . VAL A 1 375 ? 20.042 -44.400 26.583 1.00 75.88 375 VAL A C 1
ATOM 2741 O O . VAL A 1 375 ? 19.652 -44.559 27.741 1.00 75.88 375 VAL A O 1
ATOM 2744 N N . SER A 1 376 ? 20.822 -43.366 26.262 1.00 69.38 376 SER A N 1
ATOM 2745 C CA . SER A 1 376 ? 21.276 -42.404 27.268 1.00 69.38 376 SER A CA 1
ATOM 2746 C C . SER A 1 376 ? 20.119 -41.621 27.902 1.00 69.38 376 SER A C 1
ATOM 2748 O O . SER A 1 376 ? 20.076 -41.474 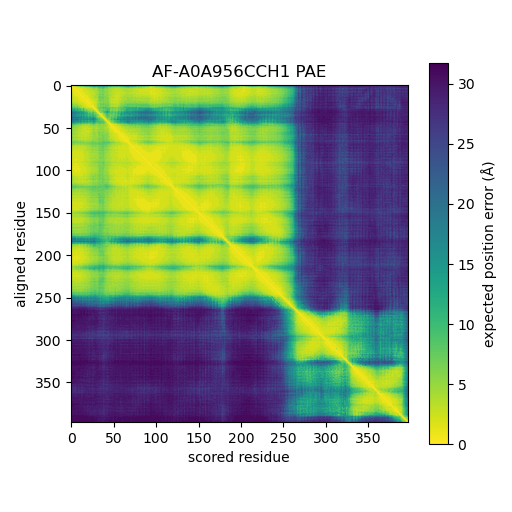29.126 1.00 69.38 376 SER A O 1
ATOM 2750 N N . ILE A 1 377 ? 19.190 -41.106 27.091 1.00 68.31 377 ILE A N 1
ATOM 2751 C CA . ILE A 1 377 ? 18.072 -40.274 27.566 1.00 68.31 377 ILE A CA 1
ATOM 2752 C C . ILE A 1 377 ? 16.982 -41.131 28.218 1.00 68.31 377 ILE A C 1
ATOM 2754 O O . ILE A 1 377 ? 16.449 -40.752 29.258 1.00 68.31 377 ILE A O 1
ATOM 2758 N N . GLY A 1 378 ? 16.651 -42.275 27.617 1.00 69.06 378 GLY A N 1
ATOM 2759 C CA . GLY A 1 378 ? 15.539 -43.120 28.049 1.00 69.06 378 GLY A CA 1
ATOM 2760 C C . GLY A 1 378 ? 15.881 -44.086 29.183 1.00 69.06 378 GLY A C 1
ATOM 2761 O O . GLY A 1 378 ? 15.018 -44.374 30.007 1.00 69.06 378 GLY A O 1
ATOM 2762 N N . TRP A 1 379 ? 17.124 -44.572 29.250 1.00 76.00 379 TRP A N 1
ATOM 2763 C CA . TRP A 1 379 ? 17.528 -45.613 30.201 1.00 76.00 379 TRP A CA 1
ATOM 2764 C C . TRP A 1 379 ? 18.534 -45.100 31.233 1.00 76.00 379 TRP A C 1
ATOM 2766 O O . TRP A 1 379 ? 18.244 -45.111 32.430 1.00 76.00 379 TRP A O 1
ATOM 2776 N N . ASN A 1 380 ? 19.692 -44.599 30.791 1.00 69.69 380 ASN A N 1
ATOM 2777 C CA . ASN A 1 38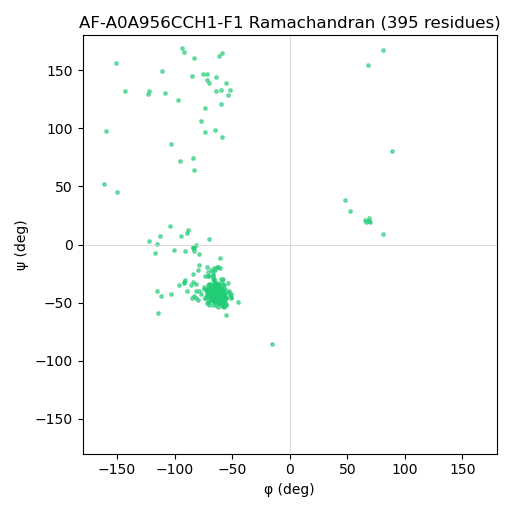0 ? 20.783 -44.247 31.710 1.00 69.69 380 ASN A CA 1
ATOM 2778 C C . ASN A 1 380 ? 20.389 -43.111 32.656 1.00 69.69 380 ASN A C 1
ATOM 2780 O O . ASN A 1 380 ? 20.507 -43.242 33.874 1.00 69.69 380 ASN A O 1
ATOM 2784 N N . PHE A 1 381 ? 19.898 -41.995 32.117 1.00 66.62 381 PHE A N 1
ATOM 2785 C CA . PHE A 1 381 ? 19.622 -40.811 32.927 1.00 66.62 381 PHE A CA 1
ATOM 2786 C C . PHE A 1 381 ? 18.506 -41.020 33.975 1.00 66.62 381 PHE A C 1
ATOM 2788 O O . PHE A 1 381 ? 18.737 -40.698 35.146 1.00 66.62 381 PHE A O 1
ATOM 2795 N N . PRO A 1 382 ? 17.328 -41.589 33.638 1.00 72.12 382 PRO A N 1
ATOM 2796 C CA . PRO A 1 382 ? 16.269 -41.802 34.620 1.00 72.12 382 PRO A CA 1
ATOM 2797 C C . PRO A 1 382 ? 16.676 -42.794 35.713 1.00 72.12 382 PRO A C 1
ATOM 2799 O O . PRO A 1 382 ? 16.469 -42.507 36.891 1.00 72.12 382 PRO A O 1
ATOM 2802 N N . LEU A 1 383 ? 17.306 -43.918 35.350 1.00 73.00 383 LEU A N 1
ATOM 2803 C CA . LEU A 1 383 ? 17.646 -44.984 36.299 1.00 73.00 383 LEU A CA 1
ATOM 2804 C C . LEU A 1 383 ? 18.821 -44.624 37.209 1.00 73.00 383 LEU A C 1
ATOM 2806 O O . LEU A 1 383 ? 18.790 -44.950 38.397 1.00 73.00 383 LEU A O 1
ATOM 2810 N N . HIS A 1 384 ? 19.834 -43.907 36.715 1.00 67.50 384 HIS A N 1
ATOM 2811 C CA . HIS A 1 384 ? 20.887 -43.414 37.602 1.00 67.50 384 HIS A CA 1
ATOM 2812 C C . HIS A 1 384 ? 20.326 -42.430 38.636 1.00 67.50 384 HIS A C 1
ATOM 2814 O O . HIS A 1 384 ? 20.668 -42.524 39.816 1.00 67.50 384 HIS A O 1
ATOM 2820 N N . ARG A 1 385 ? 19.403 -41.551 38.227 1.00 65.88 385 ARG A N 1
ATOM 2821 C CA . ARG A 1 385 ? 18.776 -40.564 39.114 1.00 65.88 385 ARG A CA 1
ATOM 2822 C C . ARG A 1 385 ? 17.852 -41.188 40.165 1.00 65.88 385 ARG A C 1
ATOM 2824 O O . ARG A 1 385 ? 17.918 -40.780 41.319 1.00 65.88 385 ARG A O 1
ATOM 2831 N N . SER A 1 386 ? 16.969 -42.111 39.783 1.00 67.25 386 SER A N 1
ATOM 2832 C CA . SER A 1 386 ? 15.915 -42.620 40.677 1.00 67.25 386 SER A CA 1
ATOM 2833 C C . SER A 1 386 ? 16.269 -43.931 41.378 1.00 67.25 386 SER A C 1
ATOM 2835 O O . SER A 1 386 ? 15.885 -44.124 42.526 1.00 67.25 386 SER A O 1
ATOM 2837 N N . PHE A 1 387 ? 17.010 -44.827 40.723 1.00 69.00 387 PHE A N 1
ATOM 2838 C CA . PHE A 1 387 ? 17.247 -46.187 41.216 1.00 69.00 387 PHE A CA 1
ATOM 2839 C C . PHE A 1 387 ? 18.642 -46.359 41.828 1.00 69.00 387 PHE A C 1
ATOM 2841 O O . PHE A 1 387 ? 18.791 -46.963 42.892 1.00 69.00 387 PHE A O 1
ATOM 2848 N N . VAL A 1 388 ? 19.680 -45.808 41.192 1.00 62.12 388 VAL A N 1
ATOM 2849 C CA . VAL A 1 388 ? 21.067 -45.962 41.668 1.00 62.12 388 VAL A CA 1
ATOM 2850 C C . VAL A 1 388 ? 21.383 -45.001 42.813 1.00 62.12 388 VAL A C 1
ATOM 2852 O O . VAL A 1 388 ? 21.911 -45.429 43.838 1.00 62.12 388 VAL A O 1
ATOM 2855 N N . PHE A 1 389 ? 21.032 -43.722 42.659 1.00 63.31 389 PHE A N 1
ATOM 2856 C CA . PHE A 1 389 ? 21.360 -42.666 43.625 1.00 63.31 389 PHE A CA 1
ATOM 2857 C C . PHE A 1 389 ? 20.135 -42.082 44.352 1.00 63.31 389 PHE A C 1
ATOM 2859 O O . PHE A 1 389 ? 20.271 -41.109 45.086 1.00 63.31 389 PHE A O 1
ATOM 2866 N N . GLY A 1 390 ? 18.946 -42.669 44.172 1.00 56.19 390 GLY A N 1
ATOM 2867 C CA . GLY A 1 390 ? 17.682 -42.132 44.694 1.00 56.19 390 GLY A CA 1
ATOM 2868 C C . GLY A 1 390 ? 17.395 -42.367 46.183 1.00 56.19 390 GLY A C 1
ATOM 2869 O O . GLY A 1 390 ? 16.446 -41.792 46.704 1.00 56.19 390 GLY A O 1
ATOM 2870 N N . GLU A 1 391 ? 18.193 -43.165 46.897 1.00 53.28 391 GLU A N 1
ATOM 2871 C CA . GLU A 1 391 ? 17.981 -43.437 48.330 1.00 53.28 391 GLU A CA 1
ATOM 2872 C C . GLU A 1 391 ? 18.966 -42.641 49.194 1.00 53.28 391 GLU A C 1
ATOM 2874 O O . GLU A 1 391 ? 20.043 -43.124 49.543 1.00 53.28 391 GLU A O 1
ATOM 2879 N N . ALA A 1 392 ? 18.590 -41.402 49.515 1.00 45.78 392 ALA A N 1
ATOM 2880 C CA . ALA A 1 392 ? 19.204 -40.587 50.564 1.00 45.78 392 ALA A CA 1
ATOM 2881 C C . ALA A 1 392 ? 18.267 -39.435 50.974 1.00 45.78 392 ALA A C 1
ATOM 2883 O O . ALA A 1 392 ? 18.643 -38.264 50.942 1.00 45.78 392 ALA A O 1
ATOM 2884 N N . LYS A 1 393 ? 17.007 -39.743 51.300 1.00 39.41 393 LYS A N 1
ATOM 2885 C CA . LYS A 1 393 ? 16.103 -38.766 51.923 1.00 39.41 393 LYS A CA 1
ATOM 2886 C C . LYS A 1 393 ? 15.062 -39.422 52.830 1.00 39.41 393 LYS A C 1
ATOM 2888 O O . LYS A 1 393 ? 13.896 -39.062 52.804 1.00 39.41 393 LYS A O 1
ATOM 2893 N N . GLU A 1 394 ? 15.494 -40.364 53.658 1.00 43.97 394 GLU A N 1
ATOM 2894 C CA . GLU A 1 394 ? 14.768 -40.667 54.889 1.00 43.97 394 GLU A CA 1
ATOM 2895 C C . GLU A 1 394 ? 15.715 -40.476 56.070 1.00 43.97 394 GLU A C 1
ATOM 2897 O O . GLU A 1 394 ? 16.838 -40.970 56.053 1.00 43.97 394 GLU A O 1
ATOM 2902 N N . GLN A 1 395 ? 15.206 -39.757 57.074 1.00 37.81 395 GLN A N 1
ATOM 2903 C CA . GLN A 1 395 ? 15.781 -39.474 58.394 1.00 37.81 395 GLN A CA 1
ATOM 2904 C C . GLN A 1 395 ? 16.670 -38.228 58.512 1.00 37.81 395 GLN A C 1
ATOM 2906 O O . GLN A 1 395 ? 17.892 -38.293 58.597 1.00 37.81 395 GLN A O 1
ATOM 2911 N N . THR A 1 396 ? 16.018 -37.072 58.641 1.00 31.86 396 THR A N 1
ATOM 2912 C CA . THR A 1 396 ? 16.164 -36.243 59.855 1.00 31.86 396 THR A CA 1
ATOM 2913 C C . THR A 1 396 ? 14.967 -35.294 59.952 1.00 31.86 396 THR A C 1
ATOM 2915 O O . THR A 1 396 ? 14.879 -34.296 59.239 1.00 31.86 396 THR A O 1
ATOM 2918 N N . THR A 1 397 ? 13.995 -35.716 60.762 1.00 36.97 397 THR A N 1
ATOM 2919 C CA . THR A 1 397 ? 13.100 -34.849 61.544 1.00 36.97 397 THR A CA 1
ATOM 2920 C C . THR A 1 397 ? 13.885 -33.962 62.489 1.00 36.97 397 THR A C 1
ATOM 2922 O O . THR A 1 397 ? 14.933 -34.452 62.975 1.00 36.97 397 THR A O 1
#

Nearest PDB structures (foldseek):
  6h59-assembly1_A  TM=8.554E-01  e=1.026E-05  Mycobacterium tuberculosis H37Rv
  6wmv-assembly1_A  TM=7.988E-01  e=5.834E-06  Archaeoglobus fulgidus
  6wm5-assembly1_A  TM=8.081E-01  e=1.733E-05  Archaeoglobus fulgidus
  6wmv-assembly1_C  TM=7.844E-01  e=3.049E-05  Archaeoglobus fulgidus
  6h53-assembly1_A  TM=8.388E-01  e=9.432E-05  Mycobacterium tuberculosis H37Rv

Mean predicted aligned error: 16.2 Å

Foldseek 3Di:
DVLLVLLVVVVVVLVVLLVVQVVCCVPVNFDDDPCLVVVDAAPPNGSSVVSSLCVVLVVVLVVCLVVVPALVNLLVQLLVLLLVLLQCLLVVSLSSSLVSLVSSLSSLVSSVSNCVVNVNDDPVSVVSSVVSLLSSLVSLLNSQLNNCVVDPVSNVLSVLLNVLLVLLSVLCVVCVVVVHDFPPANDDSSRLSVLSSNLSSQLSVQQVVCVVVVHDNVRSSVSVVVSSNCSNVRSNVRSVSRVVRSVVVVVVVVVVVVVVCVVVVVVVVLVVLLVVQLVVLLCQLVVQLCCCCPVVVPPSVVSNVVSNVSSLVSSQVSCCCPNQNQPPDDPVQLSVLSVVLVVVLVVQLVVQLCCVCPVVVDDNVVSNVVSNVCSCVPRVVVCCCCPNRNPDPDDDD

pLDDT: mean 81.03, std 14.18, range [31.86, 98.56]

Solvent-accessible surface area (backbone atoms only — not comparable to full-atom values): 20054 Å² total; per-residue (Å²): 113,68,36,37,54,42,21,51,49,50,55,48,52,54,48,51,48,45,52,53,41,52,51,39,38,74,76,74,47,71,82,84,45,82,57,63,70,71,66,55,65,48,96,78,58,30,63,68,59,53,44,30,53,49,61,69,41,47,64,54,30,55,48,35,55,75,70,68,56,53,30,69,58,36,44,52,50,19,34,54,30,14,42,50,13,8,52,27,27,40,72,65,40,28,11,60,14,19,51,30,33,47,52,15,57,51,26,52,59,37,20,57,49,29,18,59,77,68,72,65,69,47,73,69,56,51,51,49,48,58,50,45,60,49,52,24,53,48,29,40,44,53,9,46,26,56,49,30,57,90,35,73,65,50,27,51,40,33,52,45,18,49,51,11,53,51,43,38,55,49,56,44,54,51,23,55,73,71,72,39,86,59,66,88,50,86,62,53,72,72,50,49,56,47,40,50,30,50,12,42,20,40,23,43,52,34,36,54,53,25,57,74,70,73,46,63,74,72,61,8,48,41,45,37,53,50,30,32,49,51,40,17,54,42,24,41,52,29,30,54,54,39,54,52,49,50,55,46,53,52,54,50,54,52,48,52,52,49,53,62,49,51,78,60,40,70,59,60,57,39,53,53,42,46,52,53,36,49,52,54,14,52,52,46,13,54,50,46,17,49,47,32,32,74,77,64,68,38,58,63,72,59,18,47,54,51,9,50,51,53,13,51,49,46,31,50,52,39,40,34,64,70,42,63,60,54,78,83,49,67,66,70,62,35,50,51,44,44,50,52,54,51,52,51,48,51,51,51,42,55,52,42,33,47,45,36,29,70,74,65,64,36,60,61,71,62,27,46,53,54,33,49,52,50,45,42,64,71,46,48,52,55,42,47,55,58,67,34,61,48,69,73,85,81,88,82,132

Secondary structure (DSSP, 8-state):
-HHHHHHHHHHHHHHHHHHHHHHHHHHT-----HHHHHH---SSS-HHHHHHHHHHHHHHHHHHHHTT--HHHHHHHHHHHHHHHHHHHHTT-HHHHHHHHHHHHHHHHHHHHHHHHTT---HHHHHHHHHHHHHHHHHHHHHHHHHGGG-HHHHHHHHHHHHHHHHHHHHHHHHHHTT------SS-HHHHHHHHHHHHHHHHHHHHHHHHTT--GGGGGHHHHHHHHHHHHHHHHHHHHHHHHHHHHHHHHHHHHHHHHHTTTHHHHHHHHHHHHHHHHHHHHHHHHHHHHHHH---HHHHHHHHHHHHHHHHHHHIIIIIS---SS-HHHHHHHHHHHHHHHHHHHHHHHIIIIIIS---HHHHHHHHHHHHIIIIIHHHIIIIIS--------